Protein AF-A0A6B2SZY1-F1 (afdb_monomer_lite)

Radius of gyration: 33.97 Å; chains: 1; bounding box: 79×91×110 Å

Structure (mmCIF, N/CA/C/O backbone):
data_AF-A0A6B2SZY1-F1
#
_entry.id   AF-A0A6B2SZY1-F1
#
loop_
_atom_site.group_PDB
_atom_site.id
_atom_site.type_symbol
_atom_site.label_atom_id
_atom_site.label_alt_id
_atom_site.label_comp_id
_atom_site.label_asym_id
_atom_site.label_entity_id
_atom_site.label_seq_id
_atom_site.pdbx_PDB_ins_code
_atom_site.Cartn_x
_atom_site.Cartn_y
_atom_site.Cartn_z
_atom_site.occupancy
_atom_site.B_iso_or_equiv
_atom_site.auth_seq_id
_atom_site.auth_comp_id
_atom_site.auth_asym_id
_atom_site.auth_atom_id
_atom_site.pdbx_PDB_model_num
ATOM 1 N N . MET A 1 1 ? 4.600 -33.967 -19.746 1.00 34.81 1 MET A N 1
ATOM 2 C CA . MET A 1 1 ? 4.664 -33.288 -18.436 1.00 34.81 1 MET A CA 1
ATOM 3 C C . MET A 1 1 ? 5.837 -32.335 -18.492 1.00 34.81 1 MET A C 1
ATOM 5 O O . MET A 1 1 ? 6.916 -32.776 -18.860 1.00 34.81 1 MET A O 1
ATOM 9 N N . SER A 1 2 ? 5.615 -31.058 -18.201 1.00 30.97 2 SER A N 1
ATOM 10 C CA . SER A 1 2 ? 6.676 -30.056 -18.081 1.00 30.97 2 SER A CA 1
ATOM 11 C C . SER A 1 2 ? 6.312 -29.215 -16.872 1.00 30.97 2 SER A C 1
ATOM 13 O O . SER A 1 2 ? 5.261 -28.571 -16.863 1.00 30.97 2 SER A O 1
ATOM 15 N N . GLU A 1 3 ? 7.106 -29.333 -15.818 1.00 36.66 3 GLU A N 1
ATOM 16 C CA . GLU A 1 3 ? 6.837 -28.684 -14.542 1.00 36.66 3 GLU A CA 1
ATOM 17 C C . GLU A 1 3 ? 7.000 -27.173 -14.704 1.00 36.66 3 GLU A C 1
ATOM 19 O O . GLU A 1 3 ? 7.942 -26.695 -15.339 1.00 36.66 3 GLU A O 1
ATOM 24 N N . ARG A 1 4 ? 6.047 -26.404 -14.168 1.00 45.00 4 ARG A N 1
ATOM 25 C CA . ARG A 1 4 ? 6.094 -24.941 -14.227 1.00 45.00 4 ARG A CA 1
ATOM 26 C C . ARG A 1 4 ? 7.039 -24.420 -13.144 1.00 45.00 4 ARG A C 1
ATOM 28 O O . ARG A 1 4 ? 6.582 -23.855 -12.154 1.00 45.00 4 ARG A O 1
ATOM 35 N N . CYS A 1 5 ? 8.344 -24.606 -13.343 1.00 43.22 5 CYS A N 1
ATOM 36 C CA . CYS A 1 5 ? 9.352 -23.814 -12.642 1.00 43.22 5 CYS A CA 1
ATOM 37 C C . CYS A 1 5 ? 9.176 -22.350 -13.051 1.00 43.22 5 CYS A C 1
ATOM 39 O O . CYS A 1 5 ? 9.647 -21.943 -14.108 1.00 43.22 5 CYS A O 1
ATOM 41 N N . GLY A 1 6 ? 8.424 -21.595 -12.253 1.00 66.31 6 GLY A N 1
ATOM 42 C CA . GLY A 1 6 ? 8.188 -20.174 -12.466 1.00 66.31 6 GLY A CA 1
ATOM 43 C C . GLY A 1 6 ? 8.993 -19.354 -11.473 1.00 66.31 6 GLY A C 1
ATOM 44 O O . GLY A 1 6 ? 8.736 -19.432 -10.269 1.00 66.31 6 GLY A O 1
ATOM 45 N N . LEU A 1 7 ? 9.928 -18.545 -11.976 1.00 84.31 7 LEU A N 1
ATOM 46 C CA . LEU A 1 7 ? 10.494 -17.458 -11.179 1.00 84.31 7 LEU A CA 1
ATOM 47 C C . LEU A 1 7 ? 9.402 -16.510 -10.684 1.00 84.31 7 LEU A C 1
ATOM 49 O O . LEU A 1 7 ? 8.393 -16.291 -11.358 1.00 84.31 7 LEU A O 1
ATOM 53 N N . ARG A 1 8 ? 9.664 -15.868 -9.547 1.00 89.19 8 ARG A N 1
ATOM 54 C CA . ARG A 1 8 ? 8.894 -14.716 -9.074 1.00 89.19 8 ARG A CA 1
ATOM 55 C C . ARG A 1 8 ? 9.729 -13.442 -9.161 1.00 89.19 8 ARG A C 1
ATOM 57 O O . ARG A 1 8 ? 10.950 -13.454 -9.010 1.00 89.19 8 ARG A O 1
ATOM 64 N N . PHE A 1 9 ? 9.055 -12.326 -9.385 1.00 92.38 9 PHE A N 1
ATOM 65 C CA . PHE A 1 9 ? 9.632 -10.998 -9.530 1.00 92.38 9 PHE A CA 1
ATOM 66 C C . PHE A 1 9 ? 9.110 -10.095 -8.416 1.00 92.38 9 PHE A C 1
ATOM 68 O O . PHE A 1 9 ? 7.904 -10.036 -8.176 1.00 92.38 9 PHE A O 1
ATOM 75 N N . GLY A 1 10 ? 10.021 -9.402 -7.733 1.00 92.06 10 GLY A N 1
ATOM 76 C CA . GLY A 1 10 ? 9.695 -8.568 -6.582 1.00 92.06 10 GLY A CA 1
ATOM 77 C C . GLY A 1 10 ? 9.929 -7.081 -6.828 1.00 92.06 10 GLY A C 1
ATOM 78 O O . GLY A 1 10 ? 11.080 -6.695 -7.021 1.00 92.06 10 GLY A O 1
ATOM 79 N N . LEU A 1 11 ? 8.874 -6.262 -6.756 1.00 93.44 11 LEU A N 1
ATOM 80 C CA . LEU A 1 11 ? 8.908 -4.791 -6.775 1.00 93.44 11 LEU A CA 1
ATOM 81 C C . LEU A 1 11 ? 8.404 -4.138 -5.469 1.00 93.44 11 LEU A C 1
ATOM 83 O O . LEU A 1 11 ? 8.660 -2.954 -5.251 1.00 93.44 11 LEU A O 1
ATOM 87 N N . LEU A 1 12 ? 7.722 -4.874 -4.581 1.00 92.56 12 LEU A N 1
ATOM 88 C CA . LEU A 1 12 ? 7.309 -4.426 -3.236 1.00 92.56 12 LEU A CA 1
ATOM 89 C C . LEU A 1 12 ? 8.503 -4.421 -2.261 1.00 92.56 12 LEU A C 1
ATOM 91 O O . LEU A 1 12 ? 8.600 -5.260 -1.362 1.00 92.56 12 LEU A O 1
ATOM 95 N N . GLY A 1 13 ? 9.500 -3.593 -2.554 1.00 91.06 13 GLY A N 1
ATOM 96 C CA . GLY A 1 13 ? 10.835 -3.593 -1.961 1.00 91.06 13 GLY A CA 1
ATOM 97 C C . GLY A 1 13 ? 11.888 -3.292 -3.030 1.00 91.06 13 GLY A C 1
ATOM 98 O O . GLY A 1 13 ? 11.562 -2.814 -4.118 1.00 91.06 13 GLY A O 1
ATOM 99 N N . ALA A 1 14 ? 13.149 -3.625 -2.756 1.00 90.19 14 ALA A N 1
ATOM 100 C CA . ALA A 1 14 ? 14.201 -3.518 -3.762 1.00 90.19 14 ALA A CA 1
ATOM 101 C C . ALA A 1 14 ? 13.969 -4.513 -4.925 1.00 90.19 14 ALA A C 1
ATOM 103 O O . ALA A 1 14 ? 13.712 -5.694 -4.651 1.00 90.19 14 ALA A O 1
ATOM 104 N N . PRO A 1 15 ? 14.099 -4.089 -6.204 1.00 90.75 15 PRO A N 1
ATOM 105 C CA . PRO A 1 15 ? 13.883 -4.958 -7.360 1.00 90.75 15 PRO A CA 1
ATOM 106 C C . PRO A 1 15 ? 14.745 -6.227 -7.351 1.00 90.75 15 PRO A C 1
ATOM 108 O O . PRO A 1 15 ? 15.978 -6.166 -7.424 1.00 90.75 15 PRO A O 1
ATOM 111 N N . ALA A 1 16 ? 14.081 -7.381 -7.278 1.00 90.31 16 ALA A N 1
ATOM 112 C CA . ALA A 1 16 ? 14.708 -8.690 -7.114 1.00 90.31 16 ALA A CA 1
ATOM 113 C C . ALA A 1 16 ? 14.004 -9.784 -7.931 1.00 90.31 16 ALA A C 1
ATOM 115 O O . ALA A 1 16 ? 12.828 -9.671 -8.282 1.00 90.31 16 ALA A O 1
ATOM 116 N N . VAL A 1 17 ? 14.741 -10.859 -8.202 1.00 89.81 17 VAL A N 1
ATOM 117 C CA . VAL A 1 17 ? 14.228 -12.117 -8.759 1.00 89.81 17 VAL A CA 1
ATOM 118 C C . VAL A 1 17 ? 14.260 -13.171 -7.651 1.00 89.81 17 VAL A C 1
ATOM 120 O O . VAL A 1 17 ? 15.126 -13.109 -6.779 1.00 89.81 17 VAL A O 1
ATOM 123 N N . TYR A 1 18 ? 13.331 -14.119 -7.671 1.00 87.25 18 TYR A N 1
ATOM 124 C CA . TYR A 1 18 ? 13.218 -15.223 -6.720 1.00 87.25 18 TYR A CA 1
ATOM 125 C C . TYR A 1 18 ? 13.015 -16.530 -7.479 1.00 87.25 18 TYR A C 1
ATOM 127 O O . TYR A 1 18 ? 12.252 -16.561 -8.447 1.00 87.25 18 TYR A O 1
ATOM 135 N N . ASP A 1 19 ? 13.668 -17.598 -7.031 1.00 83.44 19 ASP A N 1
ATOM 136 C CA . ASP A 1 19 ? 13.425 -18.940 -7.558 1.00 83.44 19 ASP A CA 1
ATOM 137 C C . ASP A 1 19 ? 12.150 -19.583 -6.979 1.00 83.44 19 ASP A C 1
ATOM 139 O O . ASP A 1 19 ? 11.391 -18.970 -6.221 1.00 83.44 19 ASP A O 1
ATOM 143 N N . THR A 1 20 ? 11.901 -20.834 -7.364 1.00 75.38 20 THR A N 1
ATOM 144 C CA . THR A 1 20 ? 10.767 -21.640 -6.896 1.00 75.38 20 THR A CA 1
ATOM 145 C C . THR A 1 20 ? 10.831 -22.004 -5.413 1.00 75.38 20 THR A C 1
ATOM 147 O O . THR A 1 20 ? 9.795 -22.325 -4.837 1.00 75.38 20 THR A O 1
ATOM 150 N N . GLU A 1 21 ? 12.012 -21.948 -4.793 1.00 74.31 21 GLU A N 1
ATOM 151 C CA . GLU A 1 21 ? 12.214 -22.174 -3.355 1.00 74.31 21 GLU A CA 1
ATOM 152 C C . GLU A 1 21 ? 12.070 -20.868 -2.547 1.00 74.31 21 GLU A C 1
ATOM 154 O O . GLU A 1 21 ? 12.023 -20.888 -1.317 1.00 74.31 21 GLU A O 1
ATOM 159 N N . GLY A 1 22 ? 11.937 -19.724 -3.230 1.00 74.94 22 GLY A N 1
ATOM 160 C CA . GLY A 1 22 ? 11.824 -18.400 -2.624 1.00 74.94 22 GLY A CA 1
ATOM 161 C C . GLY A 1 22 ? 13.172 -17.751 -2.304 1.00 74.94 22 GLY A C 1
ATOM 162 O O . GLY A 1 22 ? 13.203 -16.745 -1.591 1.00 74.94 22 GLY A O 1
ATOM 163 N N . VAL A 1 23 ? 14.287 -18.274 -2.825 1.00 81.00 23 VAL A N 1
ATOM 164 C CA . VAL A 1 23 ? 15.622 -17.724 -2.567 1.00 81.00 23 VAL A CA 1
ATOM 165 C C . VAL A 1 23 ? 15.838 -16.456 -3.407 1.00 81.00 23 VAL A C 1
ATOM 167 O O . VAL A 1 23 ? 15.740 -16.494 -4.642 1.00 81.00 23 VAL A O 1
ATOM 170 N N . PRO A 1 24 ? 16.150 -15.304 -2.779 1.00 81.31 24 PRO A N 1
ATOM 171 C CA . PRO A 1 24 ? 16.395 -14.067 -3.505 1.00 81.31 24 PRO A CA 1
ATOM 172 C C . PRO A 1 24 ? 17.674 -14.159 -4.341 1.00 81.31 24 PRO A C 1
ATOM 174 O O . PRO A 1 24 ? 18.761 -14.436 -3.836 1.00 81.31 24 PRO A O 1
ATOM 177 N N . HIS A 1 25 ? 17.544 -13.805 -5.613 1.00 83.06 25 HIS A N 1
ATOM 178 C CA . HIS A 1 25 ? 18.616 -13.613 -6.579 1.00 83.06 25 HIS A CA 1
ATOM 179 C C . HIS A 1 25 ? 18.826 -12.097 -6.792 1.00 83.06 25 HIS A C 1
ATOM 181 O O . HIS A 1 25 ? 18.269 -11.503 -7.723 1.00 83.06 25 HIS A O 1
ATOM 187 N N . PRO A 1 26 ? 19.578 -11.408 -5.905 1.00 71.56 26 PRO A N 1
ATOM 188 C CA . PRO A 1 26 ? 19.642 -9.950 -5.885 1.00 71.56 26 PRO A CA 1
ATOM 189 C C . PRO A 1 26 ? 20.433 -9.383 -7.067 1.00 71.56 26 PRO A C 1
ATOM 191 O O . PRO A 1 26 ? 21.628 -9.650 -7.241 1.00 71.56 26 PRO A O 1
ATOM 194 N N . VAL A 1 27 ? 19.800 -8.493 -7.834 1.00 81.19 27 VAL A N 1
ATOM 195 C CA . VAL A 1 27 ? 20.472 -7.741 -8.898 1.00 81.19 27 VAL A CA 1
ATOM 196 C C . VAL A 1 27 ? 21.377 -6.677 -8.262 1.00 81.19 27 VAL A C 1
ATOM 198 O O . VAL A 1 27 ? 20.953 -5.570 -7.929 1.00 81.19 27 VAL A O 1
ATOM 201 N N . ARG A 1 28 ? 22.654 -7.025 -8.055 1.00 78.00 28 ARG A N 1
ATOM 202 C CA . ARG A 1 28 ? 23.613 -6.213 -7.274 1.00 78.00 28 ARG A CA 1
ATOM 203 C C . ARG A 1 28 ? 23.805 -4.788 -7.817 1.00 78.00 28 ARG A C 1
ATOM 205 O O . ARG A 1 28 ? 23.885 -3.841 -7.040 1.00 78.00 28 ARG A O 1
ATOM 212 N N . SER A 1 29 ? 23.842 -4.611 -9.139 1.00 85.06 29 SER A N 1
ATOM 213 C CA . SER A 1 29 ? 24.031 -3.301 -9.784 1.00 85.06 29 SER A CA 1
ATOM 214 C C . SER A 1 29 ? 22.737 -2.481 -9.852 1.00 85.06 29 SER A C 1
ATOM 216 O O . SER A 1 29 ? 21.768 -2.953 -10.447 1.00 85.06 29 SER A O 1
ATOM 218 N N . ALA A 1 30 ? 22.751 -1.227 -9.383 1.00 86.12 30 ALA A N 1
ATOM 219 C CA . ALA A 1 30 ? 21.595 -0.317 -9.428 1.00 86.12 30 ALA A CA 1
ATOM 220 C C . ALA A 1 30 ? 21.012 -0.137 -10.844 1.00 86.12 30 ALA A C 1
ATOM 222 O O . ALA A 1 30 ? 19.816 -0.313 -11.041 1.00 86.12 30 ALA A O 1
ATOM 223 N N . LYS A 1 31 ? 21.854 0.078 -11.866 1.00 88.12 31 LYS A N 1
ATOM 224 C CA . LYS A 1 31 ? 21.406 0.165 -13.273 1.00 88.12 31 LYS A CA 1
ATOM 225 C C . LYS A 1 31 ? 20.818 -1.155 -13.815 1.00 88.12 31 LYS A C 1
ATOM 227 O O . LYS A 1 31 ? 20.000 -1.149 -14.725 1.00 88.12 31 LYS A O 1
ATOM 232 N N . GLY A 1 32 ? 21.179 -2.293 -13.214 1.00 89.19 32 GLY A N 1
ATOM 233 C CA . GLY A 1 32 ? 20.536 -3.586 -13.478 1.00 89.19 32 GLY A CA 1
ATOM 234 C C . GLY A 1 32 ? 19.168 -3.725 -12.800 1.00 89.19 32 GLY A C 1
ATOM 235 O O . GLY A 1 32 ? 18.256 -4.273 -13.412 1.00 89.19 32 GLY A O 1
ATOM 236 N N . ARG A 1 33 ? 19.001 -3.194 -11.577 1.00 91.19 33 ARG A N 1
ATOM 237 C CA . ARG A 1 33 ? 17.679 -3.075 -10.934 1.00 91.19 33 ARG A CA 1
ATOM 238 C C . ARG A 1 33 ? 16.769 -2.139 -11.719 1.00 91.19 33 ARG A C 1
ATOM 240 O O . ARG A 1 33 ? 15.615 -2.486 -11.909 1.00 91.19 33 ARG A O 1
ATOM 247 N N . ALA A 1 34 ? 17.299 -1.033 -12.243 1.00 91.69 34 ALA A N 1
ATOM 248 C CA . ALA A 1 34 ? 16.564 -0.117 -13.115 1.00 91.69 34 ALA A CA 1
ATOM 249 C C . ALA A 1 34 ? 16.061 -0.807 -14.391 1.00 91.69 34 ALA A C 1
ATOM 251 O O . ALA A 1 34 ? 14.887 -0.688 -14.726 1.00 91.69 34 ALA A O 1
ATOM 252 N N . LEU A 1 35 ? 16.912 -1.604 -15.052 1.00 92.94 35 LEU A N 1
ATOM 253 C CA . LEU A 1 35 ? 16.515 -2.388 -16.227 1.00 92.94 35 LEU A CA 1
ATOM 254 C C . LEU A 1 35 ? 15.398 -3.385 -15.888 1.00 92.94 35 LEU A C 1
ATOM 256 O O . LEU A 1 35 ? 14.428 -3.499 -16.632 1.00 92.94 35 LEU A O 1
ATOM 260 N N . LEU A 1 36 ? 15.535 -4.102 -14.769 1.00 92.69 36 LEU A N 1
ATOM 261 C CA . LEU A 1 36 ? 14.528 -5.058 -14.314 1.00 92.69 36 LEU A CA 1
ATOM 262 C C . LEU A 1 36 ? 13.211 -4.356 -13.943 1.00 92.69 36 LEU A C 1
ATOM 264 O O . LEU A 1 36 ? 12.155 -4.788 -14.388 1.00 92.69 36 LEU A O 1
ATOM 268 N N . ALA A 1 37 ? 13.265 -3.253 -13.195 1.00 93.75 37 ALA A N 1
ATOM 269 C CA . ALA A 1 37 ? 12.095 -2.471 -12.808 1.00 93.75 37 ALA A CA 1
ATOM 270 C C . ALA A 1 37 ? 11.361 -1.906 -14.032 1.00 93.75 37 ALA A C 1
ATOM 272 O O . ALA A 1 37 ? 10.169 -2.147 -14.173 1.00 93.75 37 ALA A O 1
ATOM 273 N N . ALA A 1 38 ? 12.060 -1.258 -14.969 1.00 93.81 38 ALA A N 1
ATOM 274 C CA . ALA A 1 38 ? 11.451 -0.726 -16.192 1.00 93.81 38 ALA A CA 1
ATOM 275 C C . ALA A 1 38 ? 10.746 -1.814 -17.033 1.00 93.81 38 ALA A C 1
ATOM 277 O O . ALA A 1 38 ? 9.679 -1.570 -17.592 1.00 93.81 38 ALA A O 1
ATOM 278 N N . LEU A 1 39 ? 11.299 -3.033 -17.079 1.00 94.06 39 LEU A N 1
ATOM 279 C CA . LEU A 1 39 ? 10.689 -4.186 -17.757 1.00 94.06 39 LEU A CA 1
ATOM 280 C C . LEU A 1 39 ? 9.526 -4.836 -16.980 1.00 94.06 39 LEU A C 1
ATOM 282 O O . LEU A 1 39 ? 8.700 -5.510 -17.593 1.00 94.06 39 LEU A O 1
ATOM 286 N N . LEU A 1 40 ? 9.460 -4.665 -15.656 1.00 93.75 40 LEU A N 1
ATOM 287 C CA . LEU A 1 40 ? 8.386 -5.184 -14.795 1.00 93.75 40 LEU A CA 1
ATOM 288 C C . LEU A 1 40 ? 7.266 -4.166 -14.522 1.00 93.75 40 LEU A C 1
ATOM 290 O O . LEU A 1 40 ? 6.197 -4.568 -14.069 1.00 93.75 40 LEU A O 1
ATOM 294 N N . LEU A 1 41 ? 7.496 -2.878 -14.796 1.00 92.38 41 LEU A N 1
ATOM 295 C CA . LEU A 1 41 ? 6.480 -1.818 -14.778 1.00 92.38 41 LEU A CA 1
ATOM 296 C C . LEU A 1 41 ? 5.583 -1.864 -16.025 1.00 92.38 41 LEU A C 1
ATOM 298 O O . LEU A 1 41 ? 4.383 -1.627 -15.924 1.00 92.38 41 LEU A O 1
ATOM 302 N N . GLU A 1 42 ? 6.138 -2.266 -17.172 1.00 91.25 42 GLU A N 1
ATOM 303 C CA . GLU A 1 42 ? 5.406 -2.554 -18.418 1.00 91.25 42 GLU A CA 1
ATOM 304 C C . GLU A 1 42 ? 5.502 -4.059 -18.779 1.00 91.25 42 GLU A C 1
ATOM 306 O O . GLU A 1 42 ? 6.041 -4.432 -19.829 1.00 91.25 42 GLU A O 1
ATOM 311 N N . PRO A 1 43 ? 5.014 -4.965 -17.904 1.00 91.00 43 PRO A N 1
ATOM 312 C CA . PRO A 1 43 ? 5.190 -6.402 -18.069 1.00 91.00 43 PRO A CA 1
ATOM 313 C C . PRO A 1 43 ? 4.406 -6.909 -19.283 1.00 91.00 43 PRO A C 1
ATOM 315 O O . PRO A 1 43 ? 3.301 -6.449 -19.577 1.00 91.00 43 PRO A O 1
ATOM 318 N N . ASP A 1 44 ? 4.986 -7.874 -19.998 1.00 89.94 44 ASP A N 1
ATOM 319 C CA . ASP A 1 44 ? 4.458 -8.435 -21.246 1.00 89.94 44 ASP A CA 1
ATOM 320 C C . ASP A 1 44 ? 4.314 -7.436 -22.412 1.00 89.94 44 ASP A C 1
ATOM 322 O O . ASP A 1 44 ? 3.769 -7.798 -23.458 1.00 89.94 44 ASP A O 1
ATOM 326 N N . ARG A 1 45 ? 4.860 -6.220 -22.296 1.00 92.75 45 ARG A N 1
ATOM 327 C CA . ARG A 1 45 ? 4.883 -5.192 -23.350 1.00 92.75 45 ARG A CA 1
ATOM 328 C C . ARG A 1 45 ? 6.306 -4.940 -23.861 1.00 92.75 45 ARG A C 1
ATOM 330 O O . ARG A 1 45 ? 7.271 -5.503 -23.351 1.00 92.75 45 ARG A O 1
ATOM 337 N N . VAL A 1 46 ? 6.436 -4.160 -24.937 1.00 94.38 46 VAL A N 1
ATOM 338 C CA . VAL A 1 46 ? 7.737 -3.810 -25.536 1.00 94.38 46 VAL A CA 1
ATOM 339 C C . VAL A 1 46 ? 8.180 -2.448 -25.006 1.00 94.38 46 VAL A C 1
ATOM 341 O O . VAL A 1 46 ? 7.614 -1.427 -25.386 1.00 94.38 46 VAL A O 1
ATOM 344 N N . VAL A 1 47 ? 9.214 -2.429 -24.167 1.00 95.12 47 VAL A N 1
ATOM 345 C CA . VAL A 1 47 ? 9.841 -1.197 -23.669 1.00 95.12 47 VAL A CA 1
ATOM 346 C C . VAL A 1 47 ? 10.953 -0.792 -24.637 1.00 95.12 47 VAL A C 1
ATOM 348 O O . VAL A 1 47 ? 11.828 -1.601 -24.959 1.00 95.12 47 VAL A O 1
ATOM 351 N N . SER A 1 48 ? 10.901 0.438 -25.153 1.00 94.69 48 SER A N 1
ATOM 352 C CA . SER A 1 48 ? 11.792 0.899 -26.227 1.00 94.69 48 SER A CA 1
ATOM 353 C C . SER A 1 48 ? 13.247 1.068 -25.769 1.00 94.69 48 SER A C 1
ATOM 355 O O . SER A 1 48 ? 13.532 1.304 -24.596 1.00 94.69 48 SER A O 1
ATOM 357 N N . LEU A 1 49 ? 14.193 1.013 -26.715 1.00 91.81 49 LEU A N 1
ATOM 358 C CA . LEU A 1 49 ? 15.602 1.341 -26.450 1.00 91.81 49 LEU A CA 1
ATOM 359 C C . LEU A 1 49 ? 15.819 2.788 -25.969 1.00 91.81 49 LEU A C 1
ATOM 361 O O . LEU A 1 49 ? 16.890 3.061 -25.434 1.00 91.81 49 LEU A O 1
ATOM 365 N N . GLY A 1 50 ? 14.855 3.693 -26.185 1.00 90.56 50 GLY A N 1
ATOM 366 C CA . GLY A 1 50 ? 14.834 5.038 -25.601 1.00 90.56 50 GLY A CA 1
ATOM 367 C C . GLY A 1 50 ? 14.493 4.958 -24.119 1.00 90.56 50 GLY A C 1
ATOM 368 O O . GLY A 1 50 ? 15.385 5.091 -23.295 1.00 90.56 50 GLY A O 1
ATOM 369 N N . ALA A 1 51 ? 13.265 4.544 -23.790 1.00 90.94 51 ALA A N 1
ATOM 370 C CA . ALA A 1 51 ? 12.784 4.449 -22.409 1.00 90.94 51 ALA A CA 1
ATOM 371 C C . ALA A 1 51 ? 13.691 3.602 -21.491 1.00 90.94 51 ALA A C 1
ATOM 373 O O . ALA A 1 51 ? 13.826 3.899 -20.309 1.00 90.94 51 ALA A O 1
ATOM 374 N N . LEU A 1 52 ? 14.363 2.570 -22.021 1.00 92.31 52 LEU A N 1
ATOM 375 C CA . LEU A 1 52 ? 15.362 1.793 -21.273 1.00 92.31 52 LEU A CA 1
ATOM 376 C C . LEU A 1 52 ? 16.714 2.501 -21.086 1.00 92.31 52 LEU A C 1
ATOM 378 O O . LEU A 1 52 ? 17.440 2.154 -20.159 1.00 92.31 52 LEU A O 1
ATOM 382 N N . LYS A 1 53 ? 17.093 3.452 -21.946 1.00 91.19 53 LYS A N 1
ATOM 383 C CA . LYS A 1 53 ? 18.223 4.356 -21.685 1.00 91.19 53 LYS A CA 1
ATOM 384 C C . LYS A 1 53 ? 17.821 5.405 -20.655 1.00 91.19 53 LYS A C 1
ATOM 386 O O . LYS A 1 53 ? 18.545 5.572 -19.681 1.00 91.19 53 LYS A O 1
ATOM 391 N N . ASP A 1 54 ? 16.654 6.013 -20.818 1.00 89.81 54 ASP A N 1
ATOM 392 C CA . ASP A 1 54 ? 16.146 7.083 -19.955 1.00 89.81 54 ASP A CA 1
ATOM 393 C C . ASP A 1 54 ? 15.966 6.568 -18.512 1.00 89.81 54 ASP A C 1
ATOM 395 O O . ASP A 1 54 ? 16.507 7.132 -17.564 1.00 89.81 54 ASP A O 1
ATOM 399 N N . ALA A 1 55 ? 15.357 5.388 -18.340 1.00 90.06 55 ALA A N 1
ATOM 400 C CA . ALA A 1 55 ? 15.236 4.708 -17.046 1.00 90.06 55 ALA A CA 1
ATOM 401 C C . ALA A 1 55 ? 16.588 4.341 -16.394 1.00 90.06 55 ALA A C 1
ATOM 403 O O . ALA A 1 55 ? 16.661 4.186 -15.173 1.00 90.06 55 ALA A O 1
ATOM 404 N N . LEU A 1 56 ? 17.663 4.181 -17.180 1.00 90.44 56 LEU A N 1
ATOM 405 C CA . LEU A 1 56 ? 19.002 3.854 -16.676 1.00 90.44 56 LEU A CA 1
ATOM 406 C C . LEU A 1 56 ? 19.884 5.085 -16.439 1.00 90.44 56 LEU A C 1
ATOM 408 O O . LEU A 1 56 ? 20.701 5.049 -15.521 1.00 90.44 56 LEU A O 1
ATOM 412 N N . TRP A 1 57 ? 19.784 6.140 -17.240 1.00 89.69 57 TRP A N 1
ATOM 413 C CA . TRP A 1 57 ? 20.740 7.257 -17.243 1.00 89.69 57 TRP A CA 1
ATOM 414 C C . TRP A 1 57 ? 20.103 8.648 -17.116 1.00 89.69 57 TRP A C 1
ATOM 416 O O . TRP A 1 57 ? 20.849 9.618 -17.000 1.00 89.69 57 TRP A O 1
ATOM 426 N N . GLY A 1 58 ? 18.772 8.753 -17.098 1.00 86.56 58 GLY A N 1
ATOM 427 C CA . GLY A 1 58 ? 18.075 10.033 -17.215 1.00 86.56 58 GLY A CA 1
ATOM 428 C C . GLY A 1 58 ? 18.449 10.746 -18.515 1.00 86.56 58 GLY A C 1
ATOM 429 O O . GLY A 1 58 ? 18.771 10.103 -19.516 1.00 86.56 58 GLY A O 1
ATOM 430 N N . ASP A 1 59 ? 18.481 12.075 -18.471 1.00 79.25 59 ASP A N 1
ATOM 431 C CA . ASP A 1 59 ? 18.771 12.945 -19.619 1.00 79.25 59 ASP A CA 1
ATOM 432 C C . ASP A 1 59 ? 20.225 12.859 -20.133 1.00 79.25 59 ASP A C 1
ATOM 434 O O . ASP A 1 59 ? 20.552 13.416 -21.182 1.00 79.25 59 ASP A O 1
ATOM 438 N N . PHE A 1 60 ? 21.112 12.144 -19.424 1.00 80.38 60 PHE A N 1
ATOM 439 C CA . PHE A 1 60 ? 22.555 12.097 -19.700 1.00 80.38 60 PHE A CA 1
ATOM 440 C C . PHE A 1 60 ? 23.090 10.676 -20.005 1.00 80.38 60 PHE A C 1
ATOM 442 O O . PHE A 1 60 ? 23.991 10.180 -19.316 1.00 80.38 60 PHE A O 1
ATOM 449 N N . PRO A 1 61 ? 22.586 9.981 -21.047 1.00 84.94 61 PRO A N 1
ATOM 450 C CA . PRO A 1 61 ? 23.113 8.683 -21.455 1.00 84.94 61 PRO A CA 1
ATOM 451 C C . PRO A 1 61 ? 24.536 8.812 -22.039 1.00 84.94 61 PRO A C 1
ATOM 453 O O . PRO A 1 61 ? 24.758 9.599 -22.962 1.00 84.94 61 PRO A O 1
ATOM 456 N N . PRO A 1 62 ? 25.519 8.011 -21.581 1.00 86.50 62 PRO A N 1
ATOM 457 C CA . PRO A 1 62 ? 26.862 8.027 -22.155 1.00 86.50 62 PRO A CA 1
ATOM 458 C C . PRO A 1 62 ? 26.861 7.502 -23.598 1.00 86.50 62 PRO A C 1
ATOM 460 O O . PRO A 1 62 ? 26.025 6.682 -23.974 1.00 86.50 62 PRO A O 1
ATOM 463 N N . VAL A 1 63 ? 27.873 7.861 -24.395 1.00 84.75 63 VAL A N 1
ATOM 464 C CA . VAL A 1 63 ? 28.034 7.373 -25.786 1.00 84.75 63 VAL A CA 1
ATOM 465 C C . VAL A 1 63 ? 28.037 5.831 -25.866 1.00 84.75 63 VAL A C 1
ATOM 467 O O . VAL A 1 63 ? 27.547 5.238 -26.824 1.00 84.75 63 VAL A O 1
ATOM 470 N N . SER A 1 64 ? 28.516 5.156 -24.815 1.00 88.44 64 SER A N 1
ATOM 471 C CA . SER A 1 64 ? 28.520 3.693 -24.672 1.00 88.44 64 SER A CA 1
ATOM 472 C C . SER A 1 64 ? 27.215 3.086 -24.117 1.00 88.44 64 SER A C 1
ATOM 474 O O . SER A 1 64 ? 27.159 1.873 -23.899 1.00 88.44 64 SER A O 1
ATOM 476 N N . ALA A 1 65 ? 26.154 3.873 -23.893 1.00 87.44 65 ALA A N 1
ATOM 477 C CA . ALA A 1 65 ? 24.895 3.430 -23.277 1.00 87.44 65 ALA A CA 1
ATOM 478 C C . ALA A 1 65 ? 24.279 2.207 -23.973 1.00 87.44 65 ALA A C 1
ATOM 480 O O . ALA A 1 65 ? 23.790 1.297 -23.310 1.00 87.44 65 ALA A O 1
ATOM 481 N N . GLN A 1 66 ? 24.346 2.131 -25.305 1.00 87.25 66 GLN A N 1
ATOM 482 C CA . GLN A 1 66 ? 23.762 1.016 -26.056 1.00 87.25 66 GLN A CA 1
ATOM 483 C C . GLN A 1 66 ? 24.490 -0.318 -25.812 1.00 87.25 66 GLN A C 1
ATOM 485 O O . GLN A 1 66 ? 23.838 -1.339 -25.592 1.00 87.25 66 GLN A O 1
ATOM 490 N N . ALA A 1 67 ? 25.826 -0.304 -25.773 1.00 88.62 67 ALA A N 1
ATOM 491 C CA . ALA A 1 67 ? 26.626 -1.479 -25.423 1.00 88.62 67 ALA A CA 1
ATOM 492 C C . ALA A 1 67 ? 26.461 -1.843 -23.934 1.00 88.62 67 ALA A C 1
ATOM 494 O O . ALA A 1 67 ? 26.337 -3.015 -23.577 1.00 88.62 67 ALA A O 1
ATOM 495 N N . SER A 1 68 ? 26.385 -0.839 -23.056 1.00 90.19 68 SER A N 1
ATOM 496 C CA . SER A 1 68 ? 26.111 -1.027 -21.626 1.00 90.19 68 SER A CA 1
ATOM 497 C C . SER A 1 68 ? 24.738 -1.669 -21.382 1.00 90.19 68 SER A C 1
ATOM 499 O O . SER A 1 68 ? 24.636 -2.615 -20.603 1.00 90.19 68 SER A O 1
ATOM 501 N N . LEU A 1 69 ? 23.695 -1.238 -22.099 1.00 90.81 69 LEU A N 1
ATOM 502 C CA . LEU A 1 69 ? 22.353 -1.821 -22.035 1.00 90.81 69 LEU A CA 1
ATOM 503 C C . LEU A 1 69 ? 22.351 -3.284 -22.507 1.00 90.81 69 LEU A C 1
ATOM 505 O O . LEU A 1 69 ? 21.804 -4.142 -21.819 1.00 90.81 69 LEU A O 1
ATOM 509 N N . GLN A 1 70 ? 23.024 -3.601 -23.619 1.00 90.19 70 GLN A N 1
ATOM 510 C CA . GLN A 1 70 ? 23.191 -4.986 -24.089 1.00 90.19 70 GLN A CA 1
ATOM 511 C C . GLN A 1 70 ? 23.927 -5.866 -23.062 1.00 90.19 70 GLN A C 1
ATOM 513 O O . GLN A 1 70 ? 23.534 -7.014 -22.835 1.00 90.19 70 GLN A O 1
ATOM 518 N N . ASN A 1 71 ? 24.941 -5.327 -22.380 1.00 90.50 71 ASN A N 1
ATOM 519 C CA . ASN A 1 71 ? 25.625 -6.008 -21.279 1.00 90.50 71 ASN A CA 1
ATOM 520 C C . ASN A 1 71 ? 24.700 -6.243 -20.071 1.00 90.50 71 ASN A C 1
ATOM 522 O O . ASN A 1 71 ? 24.711 -7.337 -19.501 1.00 90.50 71 ASN A O 1
ATOM 526 N N . HIS A 1 72 ? 23.868 -5.267 -19.692 1.00 90.56 72 HIS A N 1
ATOM 527 C CA . HIS A 1 72 ? 22.882 -5.435 -18.618 1.00 90.56 72 HIS A CA 1
ATOM 528 C C . HIS A 1 72 ? 21.792 -6.457 -18.982 1.00 90.56 72 HIS A C 1
ATOM 530 O O . HIS A 1 72 ? 21.514 -7.335 -18.169 1.00 90.56 72 HIS A O 1
ATOM 536 N N . VAL A 1 73 ? 21.258 -6.434 -20.209 1.00 91.19 73 VAL A N 1
ATOM 537 C CA . VAL A 1 73 ? 20.313 -7.446 -20.729 1.00 91.19 73 VAL A CA 1
ATOM 538 C C . VAL A 1 73 ? 20.935 -8.845 -20.725 1.00 91.19 73 VAL A C 1
ATOM 540 O O . VAL A 1 73 ? 20.302 -9.806 -20.293 1.00 91.19 73 VAL A O 1
ATOM 543 N N . THR A 1 74 ? 22.195 -8.973 -21.149 1.00 90.38 74 THR A N 1
ATOM 544 C CA . THR A 1 74 ? 22.909 -10.262 -21.178 1.00 90.38 74 THR A CA 1
ATOM 545 C C . THR A 1 74 ? 23.162 -10.812 -19.773 1.00 90.38 74 THR A C 1
ATOM 547 O O . THR A 1 74 ? 23.097 -12.023 -19.571 1.00 90.38 74 THR A O 1
ATOM 550 N N . ARG A 1 75 ? 23.411 -9.944 -18.782 1.00 88.69 75 ARG A N 1
ATOM 551 C CA . ARG A 1 75 ? 23.485 -10.340 -17.366 1.00 88.69 75 ARG A CA 1
ATOM 552 C C . ARG A 1 75 ? 22.111 -10.718 -16.814 1.00 88.69 75 ARG A C 1
ATOM 554 O O . ARG A 1 75 ? 22.015 -11.735 -16.140 1.00 88.69 75 ARG A O 1
ATOM 561 N N . LEU A 1 76 ? 21.062 -9.957 -17.135 1.00 88.38 76 LEU A N 1
ATOM 562 C CA . LEU A 1 76 ? 19.700 -10.231 -16.675 1.00 88.38 76 LEU A CA 1
ATOM 563 C C . LEU A 1 76 ? 19.178 -11.573 -17.209 1.00 88.38 76 LEU A C 1
ATOM 565 O O . LEU A 1 76 ? 18.654 -12.356 -16.430 1.00 88.38 76 LEU A O 1
ATOM 569 N N . ARG A 1 77 ? 19.429 -11.914 -18.482 1.00 90.00 77 ARG A N 1
ATOM 570 C CA . ARG A 1 77 ? 19.100 -13.238 -19.053 1.00 90.00 77 ARG A CA 1
ATOM 571 C C . ARG A 1 77 ? 19.746 -14.427 -18.328 1.00 90.00 77 ARG A C 1
ATOM 573 O O . ARG A 1 77 ? 19.241 -15.531 -18.460 1.00 90.00 77 ARG A O 1
ATOM 580 N N . ARG A 1 78 ? 20.841 -14.229 -17.580 1.00 87.38 78 ARG A N 1
ATOM 581 C CA . ARG A 1 78 ? 21.483 -15.274 -16.750 1.00 87.38 78 ARG A CA 1
ATOM 582 C C . ARG A 1 78 ? 20.891 -15.387 -15.339 1.00 87.38 78 ARG A C 1
ATOM 584 O O . ARG A 1 78 ? 21.335 -16.233 -14.575 1.00 87.38 78 ARG A O 1
ATOM 591 N N . LEU A 1 79 ? 19.945 -14.515 -14.992 1.00 84.38 79 LEU A N 1
ATOM 592 C CA . LEU A 1 79 ? 19.152 -14.553 -13.760 1.00 84.38 79 LEU A CA 1
ATOM 593 C C . LEU A 1 79 ? 17.702 -14.994 -14.038 1.00 84.38 79 LEU A C 1
ATOM 595 O O . LEU A 1 79 ? 16.867 -14.901 -13.146 1.00 84.38 79 LEU A O 1
ATOM 599 N N . LEU A 1 80 ? 17.398 -15.416 -15.272 1.00 84.19 80 LEU A N 1
ATOM 600 C CA . LEU A 1 80 ? 16.093 -15.938 -15.673 1.00 84.19 80 LEU A CA 1
ATOM 601 C C . LEU A 1 80 ? 16.128 -17.472 -15.764 1.00 84.19 80 LEU A C 1
ATOM 603 O O . LEU A 1 80 ? 17.154 -18.051 -16.117 1.00 84.19 80 LEU A O 1
ATOM 607 N N . ASP A 1 81 ? 14.986 -18.092 -15.478 1.00 79.38 81 ASP A N 1
ATOM 608 C CA . ASP A 1 81 ? 14.664 -19.512 -15.666 1.00 79.38 81 ASP A CA 1
ATOM 609 C C . ASP A 1 81 ? 14.780 -19.927 -17.137 1.00 79.38 81 ASP A C 1
ATOM 611 O O . ASP A 1 81 ? 15.442 -20.909 -17.467 1.00 79.38 81 ASP A O 1
ATOM 615 N N . ASP A 1 82 ? 14.183 -19.133 -18.026 1.00 79.12 82 ASP A N 1
ATOM 616 C CA . ASP A 1 82 ? 14.389 -19.206 -19.467 1.00 79.12 82 ASP A CA 1
ATOM 617 C C . ASP A 1 82 ? 14.968 -17.867 -19.980 1.00 79.12 82 ASP A C 1
ATOM 619 O O . ASP A 1 82 ? 14.311 -16.822 -19.886 1.00 79.12 82 ASP A O 1
ATOM 623 N N . PRO A 1 83 ? 16.180 -17.845 -20.577 1.00 73.75 83 PRO A N 1
ATOM 624 C CA . PRO A 1 83 ? 16.745 -16.630 -21.171 1.00 73.75 83 PRO A CA 1
ATOM 625 C C . PRO A 1 83 ? 15.908 -16.107 -22.352 1.00 73.75 83 PRO A C 1
ATOM 627 O O . PRO A 1 83 ? 16.022 -14.931 -22.717 1.00 73.75 83 PRO A O 1
ATOM 630 N N . GLY A 1 84 ? 15.055 -16.958 -22.930 1.00 76.81 84 GLY A N 1
ATOM 631 C CA . GLY A 1 84 ? 14.039 -16.625 -23.915 1.00 76.81 84 GLY A CA 1
ATOM 632 C C . GLY A 1 84 ? 12.886 -15.778 -23.375 1.00 76.81 84 GLY A C 1
ATOM 633 O O . GLY A 1 84 ? 12.203 -15.157 -24.181 1.00 76.81 84 GLY A O 1
ATOM 634 N N . ARG A 1 85 ? 12.673 -15.642 -22.058 1.00 86.75 85 ARG A N 1
ATOM 635 C CA . ARG A 1 85 ? 11.593 -14.785 -21.515 1.00 86.75 85 ARG A CA 1
ATOM 636 C C . ARG A 1 85 ? 11.834 -13.296 -21.753 1.00 86.75 85 ARG A C 1
ATOM 638 O O . ARG A 1 85 ? 10.867 -12.542 -21.855 1.00 86.75 85 ARG A O 1
ATOM 645 N N . LEU A 1 86 ? 13.097 -12.881 -21.893 1.00 90.69 86 LEU A N 1
ATOM 646 C CA . LEU A 1 86 ? 13.490 -11.518 -22.260 1.00 90.69 86 LEU A CA 1
ATOM 647 C C . LEU A 1 86 ? 13.783 -11.432 -23.766 1.00 90.69 86 LEU A C 1
ATOM 649 O O . LEU A 1 86 ? 14.931 -11.540 -24.210 1.00 90.69 86 LEU A O 1
ATOM 653 N N . HIS A 1 87 ? 12.730 -11.225 -24.554 1.00 89.81 87 HIS A N 1
ATOM 654 C CA . HIS A 1 87 ? 12.780 -11.092 -26.013 1.00 89.81 87 HIS A CA 1
ATOM 655 C C . HIS A 1 87 ? 13.385 -9.748 -26.428 1.00 89.81 87 HIS A C 1
ATOM 657 O O . HIS A 1 87 ? 13.062 -8.713 -25.848 1.00 89.81 87 HIS A O 1
ATOM 663 N N . ALA A 1 88 ? 14.213 -9.749 -27.474 1.00 90.25 88 ALA A N 1
ATOM 664 C CA . ALA A 1 88 ? 14.532 -8.531 -28.219 1.00 90.25 88 ALA A CA 1
ATOM 665 C C . ALA A 1 88 ? 13.479 -8.370 -29.323 1.00 90.25 88 ALA A C 1
ATOM 667 O O . ALA A 1 88 ? 13.358 -9.244 -30.179 1.00 90.25 88 ALA A O 1
ATOM 668 N N . VAL A 1 89 ? 12.701 -7.289 -29.283 1.00 89.44 89 VAL A N 1
ATOM 669 C CA . VAL A 1 89 ? 11.593 -7.029 -30.216 1.00 89.44 89 VAL A CA 1
ATOM 670 C C . VAL A 1 89 ? 11.717 -5.577 -30.667 1.00 89.44 89 VAL A C 1
ATOM 672 O O . VAL A 1 89 ? 11.444 -4.693 -29.856 1.00 89.44 89 VAL A O 1
ATOM 675 N N . PRO A 1 90 ? 12.164 -5.288 -31.905 1.00 86.19 90 PRO A N 1
ATOM 676 C CA . PRO A 1 90 ? 12.364 -3.914 -32.364 1.00 86.19 90 PRO A CA 1
ATOM 677 C C . PRO A 1 90 ? 11.113 -3.042 -32.134 1.00 86.19 90 PRO A C 1
ATOM 679 O O . PRO A 1 90 ? 10.017 -3.494 -32.462 1.00 86.19 90 PRO A O 1
ATOM 682 N N . PRO A 1 91 ? 11.239 -1.820 -31.574 1.00 85.81 91 PRO A N 1
ATOM 683 C CA . PRO A 1 91 ? 12.464 -1.057 -31.296 1.00 85.81 91 PRO A CA 1
ATOM 684 C C . PRO A 1 91 ? 12.988 -1.190 -29.843 1.00 85.81 91 PRO A C 1
ATOM 686 O O . PRO A 1 91 ? 13.512 -0.224 -29.283 1.00 85.81 91 PRO A O 1
ATOM 689 N N . GLY A 1 92 ? 12.823 -2.344 -29.191 1.00 92.62 92 GLY A N 1
ATOM 690 C CA . GLY A 1 92 ? 13.077 -2.505 -27.756 1.00 92.62 92 GLY A CA 1
ATOM 691 C C . GLY A 1 92 ? 13.227 -3.946 -27.256 1.00 92.62 92 GLY A C 1
ATOM 692 O O . GLY A 1 92 ? 13.709 -4.836 -27.962 1.00 92.62 92 GLY A O 1
ATOM 693 N N . TYR A 1 93 ? 12.819 -4.164 -26.006 1.00 94.00 93 TYR A N 1
ATOM 694 C CA . TYR A 1 93 ? 12.803 -5.468 -25.340 1.00 94.00 93 TYR A CA 1
ATOM 695 C C . TYR A 1 93 ? 11.446 -5.734 -24.685 1.00 94.00 93 TYR A C 1
ATOM 697 O O . TYR A 1 93 ? 10.769 -4.807 -24.248 1.00 94.00 93 TYR A O 1
ATOM 705 N N . ARG A 1 94 ? 11.071 -7.012 -24.580 1.00 94.19 94 ARG A N 1
ATOM 706 C CA . ARG A 1 94 ? 9.869 -7.478 -23.876 1.00 94.19 94 ARG A CA 1
ATOM 707 C C . ARG A 1 94 ? 10.242 -8.559 -22.875 1.00 94.19 94 ARG A C 1
ATOM 709 O O . ARG A 1 94 ? 10.774 -9.594 -23.274 1.00 94.19 94 ARG A O 1
ATOM 716 N N . LEU A 1 95 ? 9.908 -8.348 -21.605 1.00 93.19 95 LEU A N 1
ATOM 717 C CA . LEU A 1 95 ? 9.954 -9.387 -20.578 1.00 93.19 95 LEU A CA 1
ATOM 718 C C . LEU A 1 95 ? 8.577 -10.058 -20.484 1.00 93.19 95 LEU A C 1
ATOM 720 O O . LEU A 1 95 ? 7.564 -9.377 -20.329 1.00 93.19 95 LEU A O 1
ATOM 724 N N . ARG A 1 96 ? 8.535 -11.387 -20.616 1.00 91.19 96 ARG A N 1
ATOM 725 C CA . ARG A 1 96 ? 7.327 -12.191 -20.391 1.00 91.19 96 ARG A CA 1
ATOM 726 C C . ARG A 1 96 ? 7.198 -12.523 -18.906 1.00 91.19 96 ARG A C 1
ATOM 728 O O . ARG A 1 96 ? 8.147 -13.059 -18.336 1.00 91.19 96 ARG A O 1
ATOM 735 N N . VAL A 1 97 ? 6.036 -12.255 -18.316 1.00 90.25 97 VAL A N 1
ATOM 736 C CA . VAL A 1 97 ? 5.785 -12.417 -16.877 1.00 90.25 97 VAL A CA 1
ATOM 737 C C . VAL A 1 97 ? 4.455 -13.134 -16.662 1.00 90.25 97 VAL A C 1
ATOM 739 O O . VAL A 1 97 ? 3.419 -12.716 -17.173 1.00 90.25 97 VAL A O 1
ATOM 742 N N . GLY A 1 98 ? 4.465 -14.216 -15.890 1.00 85.56 98 GLY A N 1
ATOM 743 C CA . GLY A 1 98 ? 3.264 -14.972 -15.546 1.00 85.56 98 GLY A CA 1
ATOM 744 C C . GLY A 1 98 ? 2.285 -14.171 -14.683 1.00 85.56 98 GLY A C 1
ATOM 745 O O . GLY A 1 98 ? 2.621 -13.142 -14.087 1.00 85.56 98 GLY A O 1
ATOM 746 N N . GLU A 1 99 ? 1.043 -14.644 -14.608 1.00 78.62 99 GLU A N 1
ATOM 747 C CA . GLU A 1 99 ? -0.031 -13.936 -13.900 1.00 78.62 99 GLU A CA 1
ATOM 748 C C . GLU A 1 99 ? 0.241 -13.848 -12.386 1.00 78.62 99 GLU A C 1
ATOM 750 O O . GLU A 1 99 ? 0.036 -12.785 -11.793 1.00 78.62 99 GLU A O 1
ATOM 755 N N . ASP A 1 100 ? 0.786 -14.915 -11.788 1.00 84.88 100 ASP A N 1
ATOM 756 C CA . ASP A 1 100 ? 1.165 -15.039 -10.366 1.00 84.88 100 ASP A CA 1
ATOM 757 C C . ASP A 1 100 ? 2.664 -14.832 -10.073 1.00 84.88 100 ASP A C 1
ATOM 759 O O . ASP A 1 100 ? 3.119 -15.080 -8.959 1.00 84.88 100 ASP A O 1
ATOM 763 N N . GLU A 1 101 ? 3.454 -14.381 -11.050 1.00 90.81 101 GLU A N 1
ATOM 764 C CA . GLU A 1 101 ? 4.909 -14.248 -10.873 1.00 90.81 101 GLU A CA 1
ATOM 765 C C . GLU A 1 101 ? 5.339 -12.894 -10.295 1.00 90.81 101 GLU A C 1
ATOM 767 O O . GLU A 1 101 ? 6.330 -12.832 -9.576 1.00 90.81 101 GLU A O 1
ATOM 772 N N . LEU A 1 102 ? 4.627 -11.806 -10.600 1.00 93.19 102 LEU A N 1
ATOM 773 C CA . LEU A 1 102 ? 4.971 -10.458 -10.134 1.00 93.19 102 LEU A CA 1
ATOM 774 C C . LEU A 1 102 ? 4.233 -10.127 -8.834 1.00 93.19 102 LEU A C 1
ATOM 776 O O . LEU A 1 102 ? 3.003 -10.076 -8.824 1.00 93.19 102 LEU A O 1
ATOM 780 N N . ASP A 1 103 ? 4.975 -9.842 -7.762 1.00 94.31 103 ASP A N 1
ATOM 781 C CA . ASP A 1 103 ? 4.421 -9.572 -6.427 1.00 94.31 103 ASP A CA 1
ATOM 782 C C . ASP A 1 103 ? 3.367 -8.453 -6.412 1.00 94.31 103 ASP A C 1
ATOM 784 O O . ASP A 1 103 ? 2.337 -8.609 -5.766 1.00 94.31 103 ASP A O 1
ATOM 788 N N . VAL A 1 104 ? 3.542 -7.387 -7.198 1.00 94.75 104 VAL A N 1
ATOM 789 C CA . VAL A 1 104 ? 2.539 -6.324 -7.389 1.00 94.75 104 VAL A CA 1
ATOM 790 C C . VAL A 1 104 ? 1.229 -6.859 -7.988 1.00 94.75 104 VAL A C 1
ATOM 792 O O . VAL A 1 104 ? 0.159 -6.530 -7.481 1.00 94.75 104 VAL A O 1
ATOM 795 N N . ARG A 1 105 ? 1.281 -7.727 -9.013 1.00 93.75 105 ARG A N 1
ATOM 796 C CA . ARG A 1 105 ? 0.075 -8.349 -9.608 1.00 93.75 105 ARG A CA 1
ATOM 797 C C . ARG A 1 105 ? -0.637 -9.258 -8.597 1.00 93.75 105 ARG A C 1
ATOM 799 O O . ARG A 1 105 ? -1.867 -9.279 -8.555 1.00 93.75 105 ARG A O 1
ATOM 806 N N . VAL A 1 106 ? 0.123 -10.002 -7.789 1.00 95.19 106 VAL A N 1
ATOM 807 C CA . VAL A 1 106 ? -0.418 -10.877 -6.732 1.00 95.19 106 VAL A CA 1
ATOM 808 C C . VAL A 1 106 ? -1.054 -10.039 -5.617 1.00 95.19 106 VAL A C 1
ATOM 810 O O . VAL A 1 106 ? -2.195 -10.294 -5.236 1.00 95.19 106 VAL A O 1
ATOM 813 N N . PHE A 1 107 ? -0.364 -8.994 -5.157 1.00 97.00 107 PHE A N 1
ATOM 814 C CA . PHE A 1 107 ? -0.839 -8.046 -4.150 1.00 97.00 107 PHE A CA 1
ATOM 815 C C . PHE A 1 107 ? -2.144 -7.367 -4.570 1.00 97.00 107 PHE A C 1
ATOM 817 O O . PHE A 1 107 ? -3.117 -7.426 -3.823 1.00 97.00 107 PHE A O 1
ATOM 824 N N . GLU A 1 108 ? -2.224 -6.798 -5.778 1.00 95.50 108 GLU A N 1
ATOM 825 C CA . GLU A 1 108 ? -3.453 -6.146 -6.250 1.00 95.50 108 GLU A CA 1
ATOM 826 C C . GLU A 1 108 ? -4.643 -7.125 -6.328 1.00 95.50 108 GLU A C 1
ATOM 828 O O . GLU A 1 108 ? -5.763 -6.752 -5.969 1.00 95.50 108 GLU A O 1
ATOM 833 N N . ARG A 1 109 ? -4.419 -8.400 -6.693 1.00 96.12 109 ARG A N 1
ATOM 834 C CA . ARG A 1 109 ? -5.466 -9.441 -6.636 1.00 96.12 109 ARG A CA 1
ATOM 835 C C . ARG A 1 109 ? -5.883 -9.801 -5.209 1.00 96.12 109 ARG A C 1
ATOM 837 O O . ARG A 1 109 ? -7.073 -10.001 -4.968 1.00 96.12 109 ARG A O 1
ATOM 844 N N . LEU A 1 110 ? -4.945 -9.896 -4.269 1.00 97.75 110 LEU A N 1
ATOM 845 C CA . LEU A 1 110 ? -5.247 -10.201 -2.866 1.00 97.75 110 LEU A CA 1
ATOM 846 C C . LEU A 1 110 ? -5.979 -9.039 -2.178 1.00 97.75 110 LEU A C 1
ATOM 848 O O . LEU A 1 110 ? -6.965 -9.273 -1.484 1.00 97.75 110 LEU A O 1
ATOM 852 N N . VAL A 1 111 ? -5.593 -7.791 -2.460 1.00 97.44 111 VAL A N 1
ATOM 853 C CA . VAL A 1 111 ? -6.310 -6.577 -2.031 1.00 97.44 111 VAL A CA 1
ATOM 854 C C . VAL A 1 111 ? -7.727 -6.543 -2.618 1.00 97.44 111 VAL A C 1
ATOM 856 O O . VAL A 1 111 ? -8.683 -6.260 -1.896 1.00 97.44 111 VAL A O 1
ATOM 859 N N . ALA A 1 112 ? -7.908 -6.898 -3.896 1.00 96.94 112 ALA A N 1
ATOM 860 C CA . ALA A 1 112 ? -9.238 -7.003 -4.503 1.00 96.94 112 ALA A CA 1
ATOM 861 C C . ALA A 1 112 ? -10.101 -8.113 -3.864 1.00 96.94 112 ALA A C 1
ATOM 863 O O . ALA A 1 112 ? -11.282 -7.884 -3.596 1.00 96.94 112 ALA A O 1
ATOM 864 N N . ARG A 1 113 ? -9.517 -9.283 -3.555 1.00 97.75 113 ARG A N 1
ATOM 865 C CA . ARG A 1 113 ? -10.186 -10.372 -2.812 1.00 97.75 113 ARG A CA 1
ATOM 866 C C . ARG A 1 113 ? -10.588 -9.942 -1.399 1.00 97.75 113 ARG A C 1
ATOM 868 O O . ARG A 1 113 ? -11.730 -10.167 -1.013 1.00 97.75 113 ARG A O 1
ATOM 875 N N . ALA A 1 114 ? -9.685 -9.298 -0.658 1.00 97.81 114 ALA A N 1
ATOM 876 C CA . ALA A 1 114 ? -9.961 -8.781 0.682 1.00 97.81 114 ALA A CA 1
ATOM 877 C C . ALA A 1 114 ? -11.100 -7.747 0.656 1.00 97.81 114 ALA A C 1
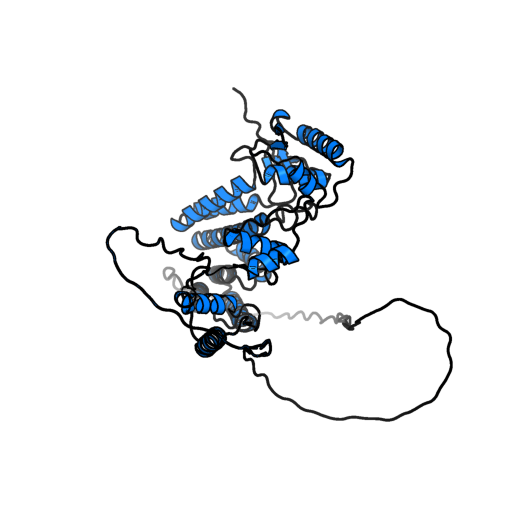ATOM 879 O O . ALA A 1 114 ? -12.005 -7.812 1.482 1.00 97.81 114 ALA A O 1
ATOM 880 N N . ARG A 1 115 ? -11.123 -6.852 -0.342 1.00 97.06 115 ARG A N 1
ATOM 881 C CA . ARG A 1 115 ? -12.214 -5.883 -0.530 1.00 97.06 115 ARG A CA 1
ATOM 882 C C . ARG A 1 115 ? -13.572 -6.550 -0.775 1.00 97.06 115 ARG A C 1
ATOM 884 O O . ARG A 1 115 ? -14.571 -6.080 -0.237 1.00 97.06 115 ARG A O 1
ATOM 891 N N . ALA A 1 116 ? -13.617 -7.610 -1.586 1.00 97.94 116 ALA A N 1
ATOM 892 C CA . ALA A 1 116 ? -14.848 -8.357 -1.851 1.00 97.94 116 ALA A CA 1
ATOM 893 C C . ALA A 1 116 ? -15.355 -9.058 -0.578 1.00 97.94 116 ALA A C 1
ATOM 895 O O . ALA A 1 116 ? -16.476 -8.800 -0.144 1.00 97.94 116 ALA A O 1
ATOM 896 N N . ALA A 1 117 ? -14.485 -9.819 0.093 1.00 97.75 117 ALA A N 1
ATOM 897 C CA . ALA A 1 117 ? -14.802 -10.481 1.358 1.00 97.75 117 ALA A CA 1
ATOM 898 C C . ALA A 1 117 ? -15.248 -9.488 2.451 1.00 97.75 117 ALA A C 1
ATOM 900 O O . ALA A 1 117 ? -16.158 -9.780 3.221 1.00 97.75 117 ALA A O 1
ATOM 901 N N . HIS A 1 118 ? -14.680 -8.276 2.489 1.00 96.50 118 HIS A N 1
ATOM 902 C CA . HIS A 1 118 ? -15.083 -7.224 3.427 1.00 96.50 118 HIS A CA 1
ATOM 903 C C . HIS A 1 118 ? -16.478 -6.653 3.113 1.00 96.50 118 HIS A C 1
ATOM 905 O O . HIS A 1 118 ? -17.212 -6.281 4.029 1.00 96.50 118 HIS A O 1
ATOM 911 N N . ALA A 1 119 ? -16.875 -6.573 1.840 1.00 96.38 119 ALA A N 1
ATOM 912 C CA . ALA A 1 119 ? -18.241 -6.193 1.471 1.00 96.38 119 ALA A CA 1
ATOM 913 C C . ALA A 1 119 ? -19.259 -7.279 1.875 1.00 96.38 119 ALA A C 1
ATOM 915 O O . ALA A 1 119 ? -20.367 -6.960 2.304 1.00 96.38 119 ALA A O 1
ATOM 916 N N . GLU A 1 120 ? -18.851 -8.547 1.799 1.00 97.25 120 GLU A N 1
ATOM 917 C CA . GLU A 1 120 ? -19.632 -9.733 2.186 1.00 97.25 120 GLU A CA 1
ATOM 918 C C . GLU A 1 120 ? -19.596 -10.026 3.703 1.00 97.25 120 GLU A C 1
ATOM 920 O O . GLU A 1 120 ? -20.407 -10.808 4.196 1.00 97.25 120 GLU A O 1
ATOM 925 N N . ARG A 1 121 ? -18.704 -9.359 4.454 1.00 96.31 121 ARG A N 1
ATOM 926 C CA . ARG A 1 121 ? -18.383 -9.588 5.881 1.00 96.31 121 ARG A CA 1
ATOM 927 C C . ARG A 1 121 ? -17.818 -10.982 6.202 1.00 96.31 121 ARG A C 1
ATOM 929 O O . ARG A 1 121 ? -17.930 -11.450 7.335 1.00 96.31 121 ARG A O 1
ATOM 936 N N . ASP A 1 122 ? -17.156 -11.626 5.243 1.00 98.00 122 ASP A N 1
ATOM 937 C CA . ASP A 1 122 ? -16.347 -12.827 5.486 1.00 98.00 122 ASP A CA 1
ATOM 938 C C . ASP A 1 122 ? -15.003 -12.429 6.120 1.00 98.00 122 ASP A C 1
ATOM 940 O O . ASP A 1 122 ? -13.964 -12.334 5.462 1.00 98.00 122 ASP A O 1
ATOM 944 N N . TRP A 1 123 ? -15.029 -12.147 7.425 1.00 97.69 123 TRP A N 1
ATOM 945 C CA . TRP A 1 123 ? -13.859 -11.675 8.170 1.00 97.69 123 TRP A CA 1
ATOM 946 C C . TRP A 1 123 ? -12.688 -12.665 8.143 1.00 97.69 123 TRP A C 1
ATOM 948 O O . TRP A 1 123 ? -11.537 -12.237 8.087 1.00 97.69 123 TRP A O 1
ATOM 958 N N . ALA A 1 124 ? -12.954 -13.974 8.106 1.00 96.81 124 ALA A N 1
ATOM 959 C CA . ALA A 1 124 ? -11.903 -14.985 7.998 1.00 96.81 124 ALA A CA 1
ATOM 960 C C . ALA A 1 124 ? -11.139 -14.847 6.671 1.00 96.81 124 ALA A C 1
ATOM 962 O O . ALA A 1 124 ? -9.906 -14.829 6.655 1.00 96.81 124 ALA A O 1
ATOM 963 N N . ARG A 1 125 ? -11.863 -14.662 5.562 1.00 97.62 125 ARG A N 1
ATOM 964 C CA . ARG A 1 125 ? -11.273 -14.469 4.232 1.00 97.62 125 ARG A CA 1
ATOM 965 C C . ARG A 1 125 ? -10.658 -13.088 4.027 1.00 97.62 125 ARG A C 1
ATOM 967 O O . ARG A 1 125 ? -9.694 -12.967 3.270 1.00 97.62 125 ARG A O 1
ATOM 974 N N . VAL A 1 126 ? -11.156 -12.057 4.715 1.00 98.19 126 VAL A N 1
ATOM 975 C CA . VAL A 1 126 ? -10.471 -10.756 4.798 1.00 98.19 126 VAL A CA 1
ATOM 976 C C . VAL A 1 126 ? -9.119 -10.913 5.493 1.00 98.19 126 VAL A C 1
ATOM 978 O O . VAL A 1 126 ? -8.116 -10.473 4.936 1.00 98.19 126 VAL A O 1
ATOM 981 N N . ALA A 1 127 ? -9.072 -11.563 6.661 1.00 95.94 127 ALA A N 1
ATOM 982 C CA . ALA A 1 127 ? -7.839 -11.765 7.422 1.00 95.94 127 ALA A CA 1
ATOM 983 C C . ALA A 1 127 ? -6.800 -12.591 6.639 1.00 95.94 127 ALA A C 1
ATOM 985 O O . ALA A 1 127 ? -5.644 -12.173 6.558 1.00 95.94 127 ALA A O 1
ATOM 986 N N . GLU A 1 128 ? -7.222 -13.689 5.993 1.00 97.19 128 GLU A N 1
ATOM 987 C CA . GLU A 1 128 ? -6.422 -14.480 5.038 1.00 97.19 128 GLU A CA 1
ATOM 988 C C . GLU A 1 128 ? -5.836 -13.575 3.938 1.00 97.19 128 GLU A C 1
ATOM 990 O O . GLU A 1 128 ? -4.625 -13.361 3.867 1.00 97.19 128 GLU A O 1
ATOM 995 N N . CYS A 1 129 ? -6.699 -12.978 3.107 1.00 98.00 129 CYS A N 1
ATOM 996 C CA . CYS A 1 129 ? -6.266 -12.264 1.906 1.00 98.00 129 CYS A CA 1
ATOM 997 C C . CYS A 1 129 ? -5.447 -11.003 2.224 1.00 98.00 129 CYS A C 1
ATOM 999 O O . CYS A 1 129 ? -4.528 -10.670 1.476 1.00 98.00 129 CYS A O 1
ATOM 1001 N N . ALA A 1 130 ? -5.761 -10.291 3.311 1.00 97.12 130 ALA A N 1
ATOM 1002 C CA . ALA A 1 130 ? -5.019 -9.102 3.722 1.00 97.12 130 ALA A CA 1
ATOM 1003 C C . ALA A 1 130 ? -3.654 -9.452 4.337 1.00 97.12 130 ALA A C 1
ATOM 1005 O O . ALA A 1 130 ? -2.680 -8.742 4.085 1.00 97.12 130 ALA A O 1
ATOM 1006 N N . THR A 1 131 ? -3.551 -10.548 5.095 1.00 96.50 131 THR A N 1
ATOM 1007 C CA . THR A 1 131 ? -2.267 -11.005 5.654 1.00 96.50 131 THR A CA 1
ATOM 1008 C C . THR A 1 131 ? -1.337 -11.501 4.550 1.00 96.50 131 THR A C 1
ATOM 1010 O O . THR A 1 131 ? -0.191 -11.054 4.492 1.00 96.50 131 THR A O 1
ATOM 1013 N N . ASP A 1 132 ? -1.843 -12.310 3.612 1.00 96.94 132 ASP A N 1
ATOM 1014 C CA . ASP A 1 132 ? -1.088 -12.739 2.427 1.00 96.94 132 ASP A CA 1
ATOM 1015 C C . ASP A 1 132 ? -0.617 -11.538 1.590 1.00 96.94 132 ASP A C 1
ATOM 1017 O O . ASP A 1 132 ? 0.534 -11.489 1.156 1.00 96.94 132 ASP A O 1
ATOM 1021 N N . ALA A 1 133 ? -1.480 -10.531 1.391 1.00 97.31 133 ALA A N 1
ATOM 1022 C CA . ALA A 1 133 ? -1.126 -9.313 0.662 1.00 97.31 133 ALA A CA 1
ATOM 1023 C C . ALA A 1 133 ? 0.021 -8.550 1.347 1.00 97.31 133 ALA A C 1
ATOM 1025 O O . ALA A 1 133 ? 0.960 -8.102 0.688 1.00 97.31 133 ALA A O 1
ATOM 1026 N N . LEU A 1 134 ? -0.044 -8.400 2.672 1.00 96.75 134 LEU A N 1
ATOM 1027 C CA . LEU A 1 134 ? 0.954 -7.668 3.450 1.00 96.75 134 LEU A CA 1
ATOM 1028 C C . LEU A 1 134 ? 2.282 -8.432 3.571 1.00 96.75 134 LEU A C 1
ATOM 1030 O O . LEU A 1 134 ? 3.332 -7.793 3.582 1.00 96.75 134 LEU A O 1
ATOM 1034 N N . ALA A 1 135 ? 2.264 -9.768 3.566 1.00 95.69 135 ALA A N 1
ATOM 1035 C CA . ALA A 1 135 ? 3.465 -10.607 3.604 1.00 95.69 135 ALA A CA 1
ATOM 1036 C C . ALA A 1 135 ? 4.378 -10.465 2.364 1.00 95.69 135 ALA A C 1
ATOM 1038 O O . ALA A 1 135 ? 5.563 -10.789 2.429 1.00 95.69 135 ALA A O 1
ATOM 1039 N N . LEU A 1 136 ? 3.864 -9.943 1.243 1.00 94.44 136 LEU A N 1
ATOM 1040 C CA . LEU A 1 136 ? 4.656 -9.662 0.034 1.00 94.44 136 LEU A CA 1
ATOM 1041 C C . LEU A 1 136 ? 5.572 -8.426 0.175 1.00 94.44 136 LEU A C 1
ATOM 1043 O O . LEU A 1 136 ? 6.513 -8.252 -0.609 1.00 94.44 136 LEU A O 1
ATOM 1047 N N . TRP A 1 137 ? 5.309 -7.560 1.161 1.00 95.56 137 TRP A N 1
ATOM 1048 C CA . TRP A 1 137 ? 6.022 -6.296 1.355 1.00 95.56 137 TRP A CA 1
ATOM 1049 C C . TRP A 1 137 ? 7.352 -6.494 2.082 1.00 95.56 137 TRP A C 1
ATOM 1051 O O . TRP A 1 137 ? 7.397 -6.857 3.253 1.00 95.56 137 TRP A O 1
ATOM 1061 N N . ARG A 1 138 ? 8.452 -6.175 1.392 1.00 92.00 138 ARG A N 1
ATOM 1062 C CA . ARG A 1 138 ? 9.834 -6.330 1.886 1.00 92.00 138 ARG A CA 1
ATOM 1063 C C . ARG A 1 138 ? 10.514 -4.995 2.223 1.00 92.00 138 ARG A C 1
ATOM 1065 O O . ARG A 1 138 ? 11.684 -4.978 2.588 1.00 92.00 138 ARG A O 1
ATOM 1072 N N . GLY A 1 139 ? 9.800 -3.881 2.065 1.00 90.56 139 GLY A N 1
ATOM 1073 C CA . GLY A 1 139 ? 10.278 -2.510 2.262 1.00 90.56 139 GLY A CA 1
ATOM 1074 C C . GLY A 1 139 ? 9.509 -1.531 1.371 1.00 90.56 139 GLY A C 1
ATOM 1075 O O . GLY A 1 139 ? 8.486 -1.901 0.792 1.00 90.56 139 GLY A O 1
ATOM 1076 N N . THR A 1 140 ? 10.015 -0.305 1.227 1.00 90.62 140 THR A N 1
ATOM 1077 C CA . THR A 1 140 ? 9.480 0.688 0.279 1.00 90.62 140 THR A CA 1
ATOM 1078 C C . THR A 1 140 ? 9.504 0.128 -1.153 1.00 90.62 140 THR A C 1
ATOM 1080 O O . THR A 1 140 ? 10.553 -0.385 -1.571 1.00 90.62 140 THR A O 1
ATOM 1083 N N . PRO A 1 141 ? 8.397 0.193 -1.919 1.00 92.75 141 PRO A N 1
ATOM 1084 C CA . PRO A 1 141 ? 8.354 -0.271 -3.301 1.00 92.75 141 PRO A CA 1
ATOM 1085 C C . PRO A 1 141 ? 9.412 0.410 -4.173 1.00 92.75 141 PRO A C 1
ATOM 1087 O O . PRO A 1 141 ? 9.708 1.585 -3.982 1.00 92.75 141 PRO A O 1
ATOM 1090 N N . LEU A 1 142 ? 9.972 -0.330 -5.133 1.00 89.94 142 LEU A N 1
ATOM 1091 C CA . LEU A 1 142 ? 10.985 0.155 -6.082 1.00 89.94 142 LEU A CA 1
ATOM 1092 C C . LEU A 1 142 ? 12.281 0.711 -5.444 1.00 89.94 142 LEU A C 1
ATOM 1094 O O . LEU A 1 142 ? 13.052 1.390 -6.111 1.00 89.94 142 LEU A O 1
ATOM 1098 N N . SER A 1 143 ? 12.569 0.405 -4.177 1.00 89.44 143 SER A N 1
ATOM 1099 C CA . SER A 1 143 ? 13.695 1.008 -3.448 1.00 89.44 143 SER A CA 1
ATOM 1100 C C . SER A 1 143 ? 15.090 0.641 -3.985 1.00 89.44 143 SER A C 1
ATOM 1102 O O . SER A 1 143 ? 15.353 -0.462 -4.476 1.00 89.44 143 SER A O 1
ATOM 1104 N N . GLY A 1 144 ? 16.034 1.579 -3.856 1.00 84.75 144 GLY A N 1
ATOM 1105 C CA . GLY A 1 144 ? 17.421 1.398 -4.301 1.00 84.75 144 GLY A CA 1
ATOM 1106 C C . GLY A 1 144 ? 17.583 1.398 -5.825 1.00 84.75 144 GLY A C 1
ATOM 1107 O O . GLY A 1 144 ? 18.465 0.697 -6.348 1.00 84.75 144 GLY A O 1
ATOM 1108 N N . LEU A 1 145 ? 16.719 2.134 -6.520 1.00 86.38 145 LEU A N 1
ATOM 1109 C CA . LEU A 1 145 ? 16.820 2.497 -7.930 1.00 86.38 145 LEU A CA 1
ATOM 1110 C C . LEU A 1 145 ? 17.644 3.792 -8.109 1.00 86.38 145 LEU A C 1
ATOM 1112 O O . LEU A 1 145 ? 18.239 4.268 -7.142 1.00 86.38 145 LEU A O 1
ATOM 1116 N N . PRO A 1 146 ? 17.851 4.265 -9.353 1.00 83.19 146 PRO A N 1
ATOM 1117 C CA . PRO A 1 146 ? 18.299 5.626 -9.618 1.00 83.19 146 PRO A CA 1
ATOM 1118 C C . PRO A 1 146 ? 17.119 6.604 -9.719 1.00 83.19 146 PRO A C 1
ATOM 1120 O O . PRO A 1 146 ? 16.017 6.217 -10.104 1.00 83.19 146 PRO A O 1
ATOM 1123 N N . ASP A 1 147 ? 17.437 7.884 -9.548 1.00 81.62 147 ASP A N 1
ATOM 1124 C CA . ASP A 1 147 ? 16.569 9.066 -9.559 1.00 81.62 147 ASP A CA 1
ATOM 1125 C C . ASP A 1 147 ? 15.565 9.089 -10.733 1.00 81.62 147 ASP A C 1
ATOM 1127 O O . ASP A 1 147 ? 14.436 9.544 -10.593 1.00 81.62 147 ASP A O 1
ATOM 1131 N N . SER A 1 148 ? 15.954 8.540 -11.892 1.00 80.19 148 SER A N 1
ATOM 1132 C CA . SER A 1 148 ? 15.134 8.396 -13.106 1.00 80.19 148 SER A CA 1
ATOM 1133 C C . SER A 1 148 ? 13.947 7.423 -12.983 1.00 80.19 148 SER A C 1
ATOM 1135 O O . SER A 1 148 ? 13.132 7.336 -13.901 1.00 80.19 148 SER A O 1
ATOM 1137 N N . LEU A 1 149 ? 13.859 6.662 -11.889 1.00 79.38 149 LEU A N 1
ATOM 1138 C CA . LEU A 1 149 ? 12.744 5.773 -11.538 1.00 79.38 149 LEU A CA 1
ATOM 1139 C C . LEU A 1 149 ? 12.241 5.975 -10.096 1.00 79.38 149 LEU A C 1
ATOM 1141 O O . LEU A 1 149 ? 11.211 5.401 -9.731 1.00 79.38 149 LEU A O 1
ATOM 1145 N N . ASP A 1 150 ? 12.933 6.771 -9.281 1.00 73.62 150 ASP A N 1
ATOM 1146 C CA . ASP A 1 150 ? 12.450 7.146 -7.954 1.00 73.62 150 ASP A CA 1
ATOM 1147 C C . ASP A 1 150 ? 11.258 8.116 -8.075 1.00 73.62 150 ASP A C 1
ATOM 1149 O O . ASP A 1 150 ? 11.081 8.813 -9.074 1.00 73.62 150 ASP A O 1
ATOM 1153 N N . GLY A 1 151 ? 10.358 8.109 -7.087 1.00 78.31 151 GLY A N 1
ATOM 1154 C CA . GLY A 1 151 ? 9.107 8.884 -7.151 1.00 78.31 151 GLY A CA 1
ATOM 1155 C C . GLY A 1 151 ? 8.080 8.388 -8.185 1.00 78.31 151 GLY A C 1
ATOM 1156 O O . GLY A 1 151 ? 7.052 9.035 -8.381 1.00 78.31 151 GLY A O 1
ATOM 1157 N N . HIS A 1 152 ? 8.309 7.240 -8.839 1.00 88.44 152 HIS A N 1
ATOM 1158 C CA . HIS A 1 152 ? 7.376 6.672 -9.815 1.00 88.44 152 HIS A CA 1
ATOM 1159 C C . HIS A 1 152 ? 5.954 6.510 -9.220 1.00 88.44 152 HIS A C 1
ATOM 1161 O O . HIS A 1 152 ? 5.806 5.896 -8.159 1.00 88.44 152 HIS A O 1
ATOM 1167 N N . PRO A 1 153 ? 4.877 6.974 -9.893 1.00 89.69 153 PRO A N 1
ATOM 1168 C CA . PRO A 1 153 ? 3.542 7.142 -9.293 1.00 89.69 153 PRO A CA 1
ATOM 1169 C C . PRO A 1 153 ? 2.847 5.842 -8.852 1.00 89.69 153 PRO A C 1
ATOM 1171 O O . PRO A 1 153 ? 1.819 5.883 -8.176 1.00 89.69 153 PRO A O 1
ATOM 1174 N N . LEU A 1 154 ? 3.406 4.679 -9.197 1.00 90.81 154 LEU A N 1
ATOM 1175 C CA . LEU A 1 154 ? 2.986 3.393 -8.640 1.00 90.81 154 LEU A CA 1
ATOM 1176 C C . LEU A 1 154 ? 3.277 3.280 -7.130 1.00 90.81 154 LEU A C 1
ATOM 1178 O O . LEU A 1 154 ? 2.500 2.639 -6.431 1.00 90.81 154 LEU A O 1
ATOM 1182 N N . VAL A 1 155 ? 4.348 3.901 -6.618 1.00 92.75 155 VAL A N 1
ATOM 1183 C CA . VAL A 1 155 ? 4.753 3.803 -5.201 1.00 92.75 155 VAL A CA 1
ATOM 1184 C C . VAL A 1 155 ? 3.653 4.318 -4.253 1.00 92.75 155 VAL A C 1
ATOM 1186 O O . VAL A 1 155 ? 3.118 3.492 -3.511 1.00 92.75 155 VAL A O 1
ATOM 1189 N N . PRO A 1 156 ? 3.187 5.585 -4.331 1.00 93.69 156 PRO A N 1
ATOM 1190 C CA . PRO A 1 156 ? 2.119 6.074 -3.451 1.00 93.69 156 PRO A CA 1
ATOM 1191 C C . PRO A 1 156 ? 0.774 5.354 -3.660 1.00 93.69 156 PRO A C 1
ATOM 1193 O O . PRO A 1 156 ? 0.005 5.193 -2.714 1.00 93.69 156 PRO A O 1
ATOM 1196 N N . ARG A 1 157 ? 0.486 4.854 -4.876 1.00 94.56 157 ARG A N 1
ATOM 1197 C CA . ARG A 1 157 ? -0.690 3.997 -5.140 1.00 94.56 157 ARG A CA 1
ATOM 1198 C C . ARG A 1 157 ? -0.619 2.688 -4.347 1.00 94.56 157 ARG A C 1
ATOM 1200 O O . ARG A 1 157 ? -1.628 2.263 -3.786 1.00 94.56 157 ARG A O 1
ATOM 1207 N N . LEU A 1 158 ? 0.543 2.035 -4.336 1.00 95.75 158 LEU A N 1
ATOM 1208 C CA . LEU A 1 158 ? 0.752 0.793 -3.594 1.00 95.75 158 LEU A CA 1
ATOM 1209 C C . LEU A 1 158 ? 0.725 1.042 -2.085 1.00 95.75 158 LEU A C 1
ATOM 1211 O O . LEU A 1 158 ? 0.168 0.228 -1.355 1.00 95.75 158 LEU A O 1
ATOM 1215 N N . GLU A 1 159 ? 1.280 2.159 -1.620 1.00 94.81 159 GLU A N 1
ATOM 1216 C CA . GLU A 1 159 ? 1.283 2.529 -0.202 1.00 94.81 159 GLU A CA 1
ATOM 1217 C C . GLU A 1 159 ? -0.138 2.795 0.314 1.00 94.81 159 GLU A C 1
ATOM 1219 O O . GLU A 1 159 ? -0.525 2.209 1.323 1.00 94.81 159 GLU A O 1
ATOM 1224 N N . GLU A 1 160 ? -0.984 3.534 -0.414 1.00 95.31 160 GLU A N 1
ATOM 1225 C CA . GLU A 1 160 ? -2.402 3.683 -0.040 1.00 95.31 160 GLU A CA 1
ATOM 1226 C C . GLU A 1 160 ? -3.144 2.331 -0.049 1.00 95.31 160 GLU A C 1
ATOM 1228 O O . GLU A 1 160 ? -3.913 2.028 0.866 1.00 95.31 160 GLU A O 1
ATOM 1233 N N . ALA A 1 161 ? -2.871 1.462 -1.030 1.00 96.06 161 ALA A N 1
ATOM 1234 C CA . ALA A 1 161 ? -3.428 0.108 -1.063 1.00 96.06 161 ALA A CA 1
ATOM 1235 C C . ALA A 1 161 ? -2.955 -0.761 0.123 1.00 96.06 161 ALA A C 1
ATOM 1237 O O . ALA A 1 161 ? -3.726 -1.576 0.633 1.00 96.06 161 ALA A O 1
ATOM 1238 N N . ARG A 1 162 ? -1.722 -0.563 0.612 1.00 97.25 162 ARG A N 1
ATOM 1239 C CA . ARG A 1 162 ? -1.190 -1.198 1.830 1.00 97.25 162 ARG A CA 1
ATOM 1240 C C . ARG A 1 162 ? -1.924 -0.708 3.074 1.00 97.25 162 ARG A C 1
ATOM 1242 O O . ARG A 1 162 ? -2.271 -1.521 3.927 1.00 97.25 162 ARG A O 1
ATOM 1249 N N . LEU A 1 163 ? -2.199 0.596 3.164 1.00 96.50 163 LEU A N 1
ATOM 1250 C CA . LEU A 1 163 ? -2.973 1.171 4.266 1.00 96.50 163 LEU A CA 1
ATOM 1251 C C . LEU A 1 163 ? -4.410 0.649 4.281 1.00 96.50 163 LEU A C 1
ATOM 1253 O O . LEU A 1 163 ? -4.934 0.383 5.360 1.00 96.50 163 LEU A O 1
ATOM 1257 N N . LEU A 1 164 ? -5.043 0.459 3.119 1.00 96.19 164 LEU A N 1
ATOM 1258 C CA . LEU A 1 164 ? -6.366 -0.172 3.022 1.00 96.19 164 LEU A CA 1
ATOM 1259 C C . LEU A 1 164 ? -6.331 -1.652 3.439 1.00 96.19 164 LEU A C 1
ATOM 1261 O O . LEU A 1 164 ? -7.178 -2.081 4.220 1.00 96.19 164 LEU A O 1
ATOM 1265 N N . ALA A 1 165 ? -5.321 -2.414 3.005 1.00 97.31 165 ALA A N 1
ATOM 1266 C CA . ALA A 1 165 ? -5.135 -3.802 3.434 1.00 97.31 165 ALA A CA 1
ATOM 1267 C C . ALA A 1 165 ? -4.919 -3.923 4.956 1.00 97.31 165 ALA A C 1
ATOM 1269 O O . ALA A 1 165 ? -5.498 -4.804 5.590 1.00 97.31 165 ALA A O 1
ATOM 1270 N N . LEU A 1 166 ? -4.145 -3.012 5.560 1.00 96.81 166 LEU A N 1
ATOM 1271 C CA . LEU A 1 166 ? -3.972 -2.931 7.014 1.00 96.81 166 LEU A CA 1
ATOM 1272 C C . LEU A 1 166 ? -5.294 -2.631 7.731 1.00 96.81 166 LEU A C 1
ATOM 1274 O O . LEU A 1 166 ? -5.632 -3.341 8.674 1.00 96.81 166 LEU A O 1
ATOM 1278 N N . GLN A 1 167 ? -6.055 -1.630 7.270 1.00 96.75 167 GLN A N 1
ATOM 1279 C CA . GLN A 1 167 ? -7.364 -1.288 7.843 1.00 96.75 167 GLN A CA 1
ATOM 1280 C C . GLN A 1 167 ? -8.300 -2.505 7.848 1.00 96.75 167 GLN A C 1
ATOM 1282 O O . GLN A 1 167 ? -8.813 -2.865 8.906 1.00 96.75 167 GLN A O 1
ATOM 1287 N N . TRP A 1 168 ? -8.446 -3.193 6.710 1.00 96.94 168 TRP A N 1
ATOM 1288 C CA . TRP A 1 168 ? -9.299 -4.380 6.606 1.00 96.94 168 TRP A CA 1
ATOM 1289 C C . TRP A 1 168 ? -8.796 -5.563 7.444 1.00 96.94 168 TRP A C 1
ATOM 1291 O O . TRP A 1 168 ? -9.621 -6.263 8.029 1.00 96.94 168 TRP A O 1
ATOM 1301 N N . ARG A 1 169 ? -7.473 -5.771 7.572 1.00 96.38 169 ARG A N 1
ATOM 1302 C CA . ARG A 1 169 ? -6.910 -6.800 8.469 1.00 96.38 169 ARG A CA 1
ATOM 1303 C C . ARG A 1 169 ? -7.329 -6.557 9.921 1.00 96.38 169 ARG A C 1
ATOM 1305 O O . ARG A 1 169 ? -7.788 -7.484 10.579 1.00 96.38 169 ARG A O 1
ATOM 1312 N N . TYR A 1 170 ? -7.196 -5.328 10.421 1.00 95.94 170 TYR A N 1
ATOM 1313 C CA . TYR A 1 170 ? -7.544 -5.022 11.813 1.00 95.94 170 TYR A CA 1
ATOM 1314 C C . TYR A 1 170 ? -9.050 -5.009 12.075 1.00 95.94 170 TYR A C 1
ATOM 1316 O O . TYR A 1 170 ? -9.453 -5.406 13.164 1.00 95.94 170 TYR A O 1
ATOM 1324 N N . ASP A 1 171 ? -9.881 -4.596 11.111 1.00 95.19 171 ASP A N 1
ATOM 1325 C CA . ASP A 1 171 ? -11.338 -4.734 11.238 1.00 95.19 171 ASP A CA 1
ATOM 1326 C C . ASP A 1 171 ? -11.749 -6.213 11.285 1.00 95.19 171 ASP A C 1
ATOM 1328 O O . ASP A 1 171 ? -12.542 -6.596 12.142 1.00 95.19 171 ASP A O 1
ATOM 1332 N N . ALA A 1 172 ? -11.148 -7.068 10.451 1.00 96.12 172 ALA A N 1
ATOM 1333 C CA . ALA A 1 172 ? -11.388 -8.507 10.490 1.00 96.12 172 ALA A CA 1
ATOM 1334 C C . ALA A 1 172 ? -10.957 -9.150 11.820 1.00 96.12 172 ALA A C 1
ATOM 1336 O O . ALA A 1 172 ? -11.751 -9.858 12.432 1.00 96.12 172 ALA A O 1
ATOM 1337 N N . GLU A 1 173 ? -9.745 -8.878 12.313 1.00 94.19 173 GLU A N 1
ATOM 1338 C CA . GLU A 1 173 ? -9.280 -9.401 13.610 1.00 94.19 173 GLU A CA 1
ATOM 1339 C C . GLU A 1 173 ? -10.120 -8.879 14.791 1.00 94.19 173 GLU A C 1
ATOM 1341 O O . GLU A 1 173 ? -10.386 -9.615 15.744 1.00 94.19 173 GLU A O 1
ATOM 1346 N N . LEU A 1 174 ? -10.602 -7.630 14.730 1.00 94.38 174 LEU A N 1
ATOM 1347 C CA . LEU A 1 174 ? -11.503 -7.065 15.742 1.00 94.38 174 LEU A CA 1
ATOM 1348 C C . LEU A 1 174 ? -12.845 -7.795 15.826 1.00 94.38 174 LEU A C 1
ATOM 1350 O O . LEU A 1 174 ? -13.363 -7.953 16.936 1.00 94.38 174 LEU A O 1
ATOM 1354 N N . GLU A 1 175 ? -13.395 -8.216 14.686 1.00 94.94 175 GLU A N 1
ATOM 1355 C CA . GLU A 1 175 ? -14.679 -8.920 14.598 1.00 94.94 175 GLU A CA 1
ATOM 1356 C C . GLU A 1 175 ? -14.541 -10.438 14.811 1.00 94.94 175 GLU A C 1
ATOM 1358 O O . GLU A 1 175 ? -15.443 -11.058 15.375 1.00 94.94 175 GLU A O 1
ATOM 1363 N N . LEU A 1 176 ? -13.399 -11.038 14.451 1.00 93.69 176 LEU A N 1
ATOM 1364 C CA . LEU A 1 176 ? -13.043 -12.416 14.823 1.00 93.69 176 LEU A CA 1
ATOM 1365 C C . LEU A 1 176 ? -12.728 -12.545 16.325 1.00 93.69 176 LEU A C 1
ATOM 1367 O O . LEU A 1 176 ? -12.913 -13.611 16.913 1.00 93.69 176 LEU A O 1
ATOM 1371 N N . GLY A 1 177 ? -12.251 -11.469 16.962 1.00 87.75 177 GLY A N 1
ATOM 1372 C CA . GLY A 1 177 ? -11.920 -11.421 18.391 1.00 87.75 177 GLY A CA 1
ATOM 1373 C C . GLY A 1 177 ? -10.648 -12.189 18.776 1.00 87.75 177 GLY A C 1
ATOM 1374 O O . GLY A 1 177 ? -10.322 -12.293 19.963 1.00 87.75 177 GLY A O 1
ATOM 1375 N N . THR A 1 178 ? -9.927 -12.723 17.792 1.00 79.75 178 THR A N 1
ATOM 1376 C CA . THR A 1 178 ? -8.647 -13.418 17.935 1.00 79.75 178 THR A CA 1
ATOM 1377 C C . THR A 1 178 ? -7.498 -12.443 18.178 1.00 79.75 178 THR A C 1
ATOM 1379 O O . THR A 1 178 ? -7.552 -11.281 17.796 1.00 79.75 178 THR A O 1
ATOM 1382 N N . GLY A 1 179 ? -6.444 -12.896 18.866 1.00 81.19 179 GLY A N 1
ATOM 1383 C CA . GLY A 1 179 ? -5.141 -12.211 18.914 1.00 81.19 179 GLY A CA 1
ATOM 1384 C C . GLY A 1 179 ? -5.068 -10.803 19.537 1.00 81.19 179 GLY A C 1
ATOM 1385 O O . GLY A 1 179 ? -3.956 -10.312 19.710 1.00 81.19 179 GLY A O 1
ATOM 1386 N N . LEU A 1 180 ? -6.188 -10.167 19.912 1.00 87.50 180 LEU A N 1
ATOM 1387 C CA . LEU A 1 180 ? -6.321 -8.711 20.121 1.00 87.50 180 LEU A CA 1
ATOM 1388 C C . LEU A 1 180 ? -5.192 -8.040 20.926 1.00 87.50 180 LEU A C 1
ATOM 1390 O O . LEU A 1 180 ? -4.757 -6.944 20.581 1.00 87.50 180 LEU A O 1
ATOM 1394 N N . THR A 1 181 ? -4.682 -8.687 21.976 1.00 86.94 181 THR A N 1
ATOM 1395 C CA . THR A 1 181 ? -3.579 -8.169 22.806 1.00 86.94 181 THR A CA 1
ATOM 1396 C C . THR A 1 181 ? -2.298 -7.882 22.007 1.00 86.94 181 THR A C 1
ATOM 1398 O O . THR A 1 181 ? -1.584 -6.937 22.339 1.00 86.94 181 THR A O 1
ATOM 1401 N N . ALA A 1 182 ? -2.017 -8.651 20.950 1.00 90.62 182 ALA A N 1
ATOM 1402 C CA . ALA A 1 182 ? -0.862 -8.459 20.068 1.00 90.62 182 ALA A CA 1
ATOM 1403 C C . ALA A 1 182 ? -1.034 -7.275 19.098 1.00 90.62 182 ALA A C 1
ATOM 1405 O O . ALA A 1 182 ? -0.052 -6.633 18.741 1.00 90.62 182 ALA A O 1
ATOM 1406 N N . LEU A 1 183 ? -2.275 -6.929 18.736 1.00 92.25 183 LEU A N 1
ATOM 1407 C CA . LEU A 1 183 ? -2.573 -5.854 17.780 1.00 92.25 183 LEU A CA 1
ATOM 1408 C C . LEU A 1 183 ? -2.343 -4.455 18.370 1.00 92.25 183 LEU A C 1
ATOM 1410 O O . LEU A 1 183 ? -2.106 -3.503 17.633 1.00 92.25 183 LEU A O 1
ATOM 1414 N N . ALA A 1 184 ? -2.419 -4.312 19.698 1.00 92.75 184 ALA A N 1
ATOM 1415 C CA . ALA A 1 184 ? -2.280 -3.027 20.383 1.00 92.75 184 ALA A CA 1
ATOM 1416 C C . ALA A 1 184 ? -0.952 -2.289 20.077 1.00 92.75 184 ALA A C 1
ATOM 1418 O O . ALA A 1 184 ? -1.024 -1.108 19.735 1.00 92.75 184 ALA A O 1
ATOM 1419 N N . PRO A 1 185 ? 0.246 -2.912 20.164 1.00 93.88 185 PRO A N 1
ATOM 1420 C CA . PRO A 1 185 ? 1.495 -2.264 19.751 1.00 93.88 185 PRO A CA 1
ATOM 1421 C C . PRO A 1 185 ? 1.581 -1.984 18.241 1.00 93.88 185 PRO A C 1
ATOM 1423 O O . PRO A 1 185 ? 2.081 -0.925 17.870 1.00 93.88 185 PRO A O 1
ATOM 1426 N N . GLU A 1 186 ? 1.072 -2.868 17.372 1.00 93.88 186 GLU A N 1
ATOM 1427 C CA . GLU A 1 186 ? 1.075 -2.644 15.912 1.00 93.88 186 GLU A CA 1
ATOM 1428 C C . GLU A 1 186 ? 0.212 -1.429 15.524 1.00 93.88 186 GLU A C 1
ATOM 1430 O O . GLU A 1 186 ? 0.649 -0.550 14.781 1.00 93.88 186 GLU A O 1
ATOM 1435 N N . LEU A 1 187 ? -0.996 -1.330 16.088 1.00 95.88 187 LEU A N 1
ATOM 1436 C CA . LEU A 1 187 ? -1.894 -0.191 15.893 1.00 95.88 187 LEU A CA 1
ATOM 1437 C C . LEU A 1 187 ? -1.356 1.098 16.529 1.00 95.88 187 LEU A C 1
ATOM 1439 O O . LEU A 1 187 ? -1.534 2.169 15.957 1.00 95.88 187 LEU A O 1
ATOM 1443 N N . ALA A 1 188 ? -0.668 1.019 17.673 1.00 95.00 188 ALA A N 1
ATOM 1444 C CA . ALA A 1 188 ? -0.020 2.182 18.282 1.00 95.00 188 ALA A CA 1
ATOM 1445 C C . ALA A 1 188 ? 1.123 2.738 17.411 1.00 95.00 188 ALA A C 1
ATOM 1447 O O . ALA A 1 188 ? 1.267 3.957 17.311 1.00 95.00 188 ALA A O 1
ATOM 1448 N N . ALA A 1 189 ? 1.890 1.871 16.740 1.00 95.81 189 ALA A N 1
ATOM 1449 C CA . ALA A 1 189 ? 2.904 2.293 15.775 1.00 95.81 189 ALA A CA 1
ATOM 1450 C C . ALA A 1 189 ? 2.271 2.992 14.558 1.00 95.81 189 ALA A C 1
ATOM 1452 O O . ALA A 1 189 ? 2.682 4.095 14.211 1.00 95.81 1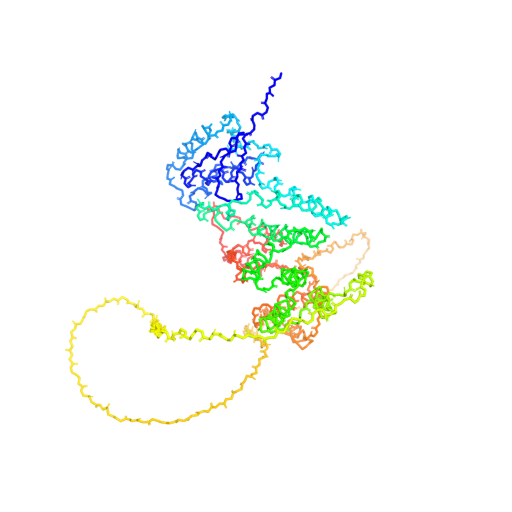89 ALA A O 1
ATOM 1453 N N . LEU A 1 190 ? 1.210 2.420 13.975 1.00 95.56 190 LEU A N 1
ATOM 1454 C CA . LEU A 1 190 ? 0.495 3.026 12.840 1.00 95.56 190 LEU A CA 1
ATOM 1455 C C . LEU A 1 190 ? -0.213 4.342 13.195 1.00 95.56 190 LEU A C 1
ATOM 1457 O O . LEU A 1 190 ? -0.295 5.239 12.361 1.00 95.56 190 LEU A O 1
ATOM 1461 N N . VAL A 1 191 ? -0.688 4.495 14.433 1.00 96.88 191 VAL A N 1
ATOM 1462 C CA . VAL A 1 191 ? -1.218 5.768 14.953 1.00 96.88 191 VAL A CA 1
ATOM 1463 C C . VAL A 1 191 ? -0.119 6.831 15.092 1.00 96.88 191 VAL A C 1
ATOM 1465 O O . VAL A 1 191 ? -0.386 8.012 14.869 1.00 96.88 191 VAL A O 1
ATOM 1468 N N . ALA A 1 192 ? 1.115 6.440 15.423 1.00 96.19 192 ALA A N 1
ATOM 1469 C CA . ALA A 1 192 ? 2.255 7.356 15.461 1.00 96.19 192 ALA A CA 1
ATOM 1470 C C . ALA A 1 192 ? 2.766 7.722 14.053 1.00 96.19 192 ALA A C 1
ATOM 1472 O O . ALA A 1 192 ? 3.114 8.877 13.819 1.00 96.19 192 ALA A O 1
ATOM 1473 N N . GLU A 1 193 ? 2.774 6.765 13.119 1.00 95.69 193 GLU A N 1
ATOM 1474 C CA . GLU A 1 193 ? 3.181 6.956 11.718 1.00 95.69 193 GLU A CA 1
ATOM 1475 C C . GLU A 1 193 ? 2.142 7.757 10.910 1.00 95.69 193 GLU A C 1
ATOM 1477 O O . GLU A 1 193 ? 2.493 8.524 10.011 1.00 95.69 193 GLU A O 1
ATOM 1482 N N . HIS A 1 194 ? 0.852 7.621 11.241 1.00 94.94 194 HIS A N 1
ATOM 1483 C CA . HIS A 1 194 ? -0.253 8.273 10.533 1.00 94.94 194 HIS A CA 1
ATOM 1484 C C . HIS A 1 194 ? -1.249 8.976 11.485 1.00 94.94 194 HIS A C 1
ATOM 1486 O O . HIS A 1 194 ? -2.417 8.576 11.555 1.00 94.94 194 HIS A O 1
ATOM 1492 N N . PRO A 1 195 ? -0.848 10.065 12.179 1.00 95.44 195 PRO A N 1
ATOM 1493 C CA . PRO A 1 195 ? -1.657 10.711 13.220 1.00 95.44 195 PRO A CA 1
ATOM 1494 C C . PRO A 1 195 ? -3.088 11.090 12.825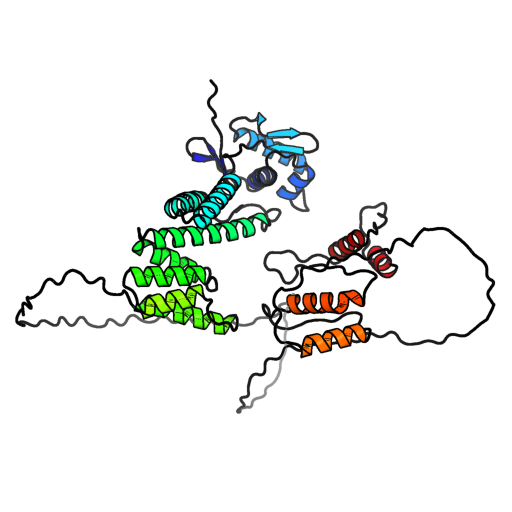 1.00 95.44 195 PRO A C 1
ATOM 1496 O O . PRO A 1 195 ? -3.985 11.008 13.660 1.00 95.44 195 PRO A O 1
ATOM 1499 N N . LEU A 1 196 ? -3.317 11.465 11.563 1.00 94.44 196 LEU A N 1
ATOM 1500 C CA . LEU A 1 196 ? -4.616 11.926 11.057 1.00 94.44 196 LEU A CA 1
ATOM 1501 C C . LEU A 1 196 ? -5.498 10.798 10.471 1.00 94.44 196 LEU A C 1
ATOM 1503 O O . LEU A 1 196 ? -6.612 11.056 10.021 1.00 94.44 196 LEU A O 1
ATOM 1507 N N . ARG A 1 197 ? -5.043 9.534 10.460 1.00 95.50 197 ARG A N 1
ATOM 1508 C CA . ARG A 1 197 ? -5.837 8.390 9.963 1.00 95.50 197 ARG A CA 1
ATOM 1509 C C . ARG A 1 197 ? -6.738 7.835 11.071 1.00 95.50 197 ARG A C 1
ATOM 1511 O O . ARG A 1 197 ? -6.420 6.836 11.714 1.00 95.50 197 ARG A O 1
ATOM 1518 N N . GLU A 1 198 ? -7.898 8.468 11.250 1.00 97.50 198 GLU A N 1
ATOM 1519 C CA . GLU A 1 198 ? -8.921 8.131 12.261 1.00 97.50 198 GLU A CA 1
ATOM 1520 C C . GLU A 1 198 ? -9.243 6.630 12.406 1.00 97.50 198 GLU A C 1
ATOM 1522 O O . GLU A 1 198 ? -9.529 6.162 13.510 1.00 97.50 198 GLU A O 1
ATOM 1527 N N . VAL A 1 199 ? -9.178 5.854 11.317 1.00 97.50 199 VAL A N 1
ATOM 1528 C CA . VAL A 1 199 ? -9.490 4.413 11.322 1.00 97.50 199 VAL A CA 1
ATOM 1529 C C . VAL A 1 199 ? -8.570 3.632 12.268 1.00 97.50 199 VAL A C 1
ATOM 1531 O O . VAL A 1 199 ? -9.069 2.837 13.065 1.00 97.50 199 VAL A O 1
ATOM 1534 N N . PHE A 1 200 ? -7.259 3.902 12.265 1.00 97.94 200 PHE A N 1
ATOM 1535 C CA . PHE A 1 200 ? -6.316 3.213 13.157 1.00 97.94 200 PHE A CA 1
ATOM 1536 C C . PHE A 1 200 ? -6.528 3.601 14.627 1.00 97.94 200 PHE A C 1
ATOM 1538 O O . PHE A 1 200 ? -6.414 2.752 15.508 1.00 97.94 200 PHE A O 1
ATOM 1545 N N . HIS A 1 201 ? -6.931 4.847 14.905 1.00 98.19 201 HIS A N 1
ATOM 1546 C CA . HIS A 1 201 ? -7.315 5.280 16.256 1.00 98.19 201 HIS A CA 1
ATOM 1547 C C . HIS A 1 201 ? -8.586 4.585 16.741 1.00 98.19 201 HIS A C 1
ATOM 1549 O O . HIS A 1 201 ? -8.598 4.079 17.861 1.00 98.19 201 HIS A O 1
ATOM 1555 N N . ARG A 1 202 ? -9.633 4.491 15.903 1.00 98.00 202 ARG A N 1
ATOM 1556 C CA . ARG A 1 202 ? -10.834 3.686 16.200 1.00 98.00 202 ARG A CA 1
ATOM 1557 C C . ARG A 1 202 ? -10.440 2.249 16.537 1.00 98.00 202 ARG A C 1
ATOM 1559 O O . ARG A 1 202 ? -10.880 1.720 17.554 1.00 98.00 202 ARG A O 1
ATOM 1566 N N . GLN A 1 203 ? -9.617 1.624 15.700 1.00 97.50 203 GLN A N 1
ATOM 1567 C CA . GLN A 1 203 ? -9.207 0.233 15.883 1.00 97.50 203 GLN A CA 1
ATOM 1568 C C . GLN A 1 203 ? -8.405 0.058 17.183 1.00 97.50 203 GLN A C 1
ATOM 1570 O O . GLN A 1 203 ? -8.715 -0.830 17.976 1.00 97.50 203 GLN A O 1
ATOM 1575 N N . LEU A 1 204 ? -7.467 0.964 17.478 1.00 97.62 204 LEU A N 1
ATOM 1576 C CA . LEU A 1 204 ? -6.711 0.980 18.733 1.00 97.62 204 LEU A CA 1
ATOM 1577 C C . LEU A 1 204 ? -7.617 1.180 19.960 1.00 97.62 204 LEU A C 1
ATOM 1579 O O . LEU A 1 204 ? -7.471 0.463 20.949 1.00 97.62 204 LEU A O 1
ATOM 1583 N N . MET A 1 205 ? -8.587 2.100 19.900 1.00 97.69 205 MET A N 1
ATOM 1584 C CA . MET A 1 205 ? -9.583 2.308 20.960 1.00 97.69 205 MET A CA 1
ATOM 1585 C C . MET A 1 205 ? -10.390 1.035 21.239 1.00 97.69 205 MET A C 1
ATOM 1587 O O . MET A 1 205 ? -10.577 0.677 22.404 1.00 97.69 205 MET A O 1
ATOM 1591 N N . LEU A 1 206 ? -10.838 0.334 20.192 1.00 96.62 206 LEU A N 1
ATOM 1592 C CA . LEU A 1 206 ? -11.602 -0.910 20.313 1.00 96.62 206 LEU A CA 1
ATOM 1593 C C . LEU A 1 206 ? -10.740 -2.062 20.852 1.00 96.62 206 LEU A C 1
ATOM 1595 O O . LEU A 1 206 ? -11.179 -2.757 21.766 1.00 96.62 206 LEU A O 1
ATOM 1599 N N . VAL A 1 207 ? -9.499 -2.229 20.380 1.00 96.56 207 VAL A N 1
ATOM 1600 C CA . VAL A 1 207 ? -8.557 -3.233 20.910 1.00 96.56 207 VAL A CA 1
ATOM 1601 C C . VAL A 1 207 ? -8.255 -2.978 22.390 1.00 96.56 207 VAL A C 1
ATOM 1603 O O . VAL A 1 207 ? -8.375 -3.891 23.213 1.00 96.56 207 VAL A O 1
ATOM 1606 N N . LEU A 1 208 ? -7.916 -1.740 22.766 1.00 94.94 208 LEU A N 1
ATOM 1607 C CA . LEU A 1 208 ? -7.658 -1.365 24.160 1.00 94.94 208 LEU A CA 1
ATOM 1608 C C . LEU A 1 208 ? -8.903 -1.584 25.032 1.00 94.94 208 LEU A C 1
ATOM 1610 O O . LEU A 1 208 ? -8.801 -2.139 26.123 1.00 94.94 208 LEU A O 1
ATOM 1614 N N . HIS A 1 209 ? -10.095 -1.237 24.546 1.00 94.69 209 HIS A N 1
ATOM 1615 C CA . HIS A 1 209 ? -11.341 -1.483 25.268 1.00 94.69 209 HIS A CA 1
ATOM 1616 C C . HIS A 1 209 ? -11.632 -2.981 25.465 1.00 94.69 209 HIS A C 1
ATOM 1618 O O . HIS A 1 209 ? -11.859 -3.426 26.594 1.00 94.69 209 HIS A O 1
ATOM 1624 N N . ARG A 1 210 ? -11.567 -3.779 24.391 1.00 93.62 210 ARG A N 1
ATOM 1625 C CA . ARG A 1 210 ? -11.855 -5.226 24.397 1.00 93.62 210 ARG A CA 1
ATOM 1626 C C . ARG A 1 210 ? -10.828 -6.023 25.224 1.00 93.62 210 ARG A C 1
ATOM 1628 O O . ARG A 1 210 ? -11.192 -7.060 25.783 1.00 93.62 210 ARG A O 1
ATOM 1635 N N . THR A 1 211 ? -9.609 -5.499 25.401 1.00 93.81 211 THR A N 1
ATOM 1636 C CA . THR A 1 211 ? -8.559 -6.021 26.308 1.00 93.81 211 THR A CA 1
ATOM 1637 C C . THR A 1 211 ? -8.591 -5.436 27.735 1.00 93.81 211 THR A C 1
ATOM 1639 O O . THR A 1 211 ? -7.748 -5.782 28.557 1.00 93.81 211 THR A O 1
ATOM 1642 N N . GLY A 1 212 ? -9.573 -4.588 28.073 1.00 91.75 212 GLY A N 1
ATOM 1643 C CA . GLY A 1 212 ? -9.794 -4.058 29.432 1.00 91.75 212 GLY A CA 1
ATOM 1644 C C . GLY A 1 212 ? -9.065 -2.748 29.766 1.00 91.75 212 GLY A C 1
ATOM 1645 O O . GLY A 1 212 ? -9.273 -2.179 30.837 1.00 91.75 212 GLY A O 1
ATOM 1646 N N . ARG A 1 213 ? -8.268 -2.207 28.843 1.00 94.19 213 ARG A N 1
ATOM 1647 C CA . ARG A 1 213 ? -7.460 -0.980 28.977 1.00 94.19 213 ARG A CA 1
ATOM 1648 C C . ARG A 1 213 ? -8.283 0.286 28.676 1.00 94.19 213 ARG A C 1
ATOM 1650 O O . ARG A 1 213 ? -7.887 1.154 27.900 1.00 94.19 213 ARG A O 1
ATOM 1657 N N . GLN A 1 214 ? -9.462 0.398 29.296 1.00 94.56 214 GLN A N 1
ATOM 1658 C CA . GLN A 1 214 ? -10.463 1.443 29.012 1.00 94.56 214 GLN A CA 1
ATOM 1659 C C . GLN A 1 214 ? -9.910 2.873 29.169 1.00 94.56 214 GLN A C 1
ATOM 1661 O O . GLN A 1 214 ? -10.191 3.734 28.337 1.00 94.56 214 GLN A O 1
ATOM 1666 N N . ALA A 1 215 ? -9.094 3.130 30.197 1.00 93.81 215 ALA A N 1
ATOM 1667 C CA . ALA A 1 215 ? -8.496 4.447 30.437 1.00 93.81 215 ALA A CA 1
ATOM 1668 C C . ALA A 1 215 ? -7.544 4.893 29.309 1.00 93.81 215 ALA A C 1
ATOM 1670 O O . ALA A 1 215 ? -7.481 6.080 28.988 1.00 93.81 215 ALA A O 1
ATOM 1671 N N . GLU A 1 216 ? -6.846 3.944 28.678 1.00 96.38 216 GLU A N 1
ATOM 1672 C CA . GLU A 1 216 ? -5.937 4.200 27.558 1.00 96.38 216 GLU A CA 1
ATOM 1673 C C . GLU A 1 216 ? -6.718 4.425 26.258 1.00 96.38 216 GLU A C 1
ATOM 1675 O O . GLU A 1 216 ? -6.424 5.366 25.527 1.00 96.38 216 GLU A O 1
ATOM 1680 N N . ALA A 1 217 ? -7.797 3.670 26.019 1.00 96.25 217 ALA A N 1
ATOM 1681 C CA . ALA A 1 217 ? -8.714 3.937 24.905 1.00 96.25 217 ALA A CA 1
ATOM 1682 C C . ALA A 1 217 ? -9.326 5.356 24.990 1.00 96.25 217 ALA A C 1
ATOM 1684 O O . ALA A 1 217 ? -9.428 6.069 23.991 1.00 96.25 217 ALA A O 1
ATOM 1685 N N . LEU A 1 218 ? -9.665 5.811 26.202 1.00 96.88 218 LEU A N 1
ATOM 1686 C CA . LEU A 1 218 ? -10.111 7.185 26.460 1.00 96.88 218 LEU A CA 1
ATOM 1687 C C . LEU A 1 218 ? -8.979 8.227 26.382 1.00 96.88 218 LEU A C 1
ATOM 1689 O O . LEU A 1 218 ? -9.265 9.420 26.273 1.00 96.88 218 LEU A O 1
ATOM 1693 N N . ALA A 1 219 ? -7.705 7.832 26.447 1.00 96.75 219 ALA A N 1
ATOM 1694 C CA . ALA A 1 219 ? -6.573 8.715 26.157 1.00 96.75 219 ALA A CA 1
ATOM 1695 C C . ALA A 1 219 ? -6.380 8.889 24.641 1.00 96.75 219 ALA A C 1
ATOM 1697 O O . ALA A 1 219 ? -6.314 10.029 24.187 1.00 96.75 219 ALA A O 1
ATOM 1698 N N . VAL A 1 220 ? -6.413 7.796 23.865 1.00 97.62 220 VAL A N 1
ATOM 1699 C CA . VAL A 1 220 ? -6.330 7.818 22.388 1.00 97.62 220 VAL A CA 1
ATOM 1700 C C . VAL A 1 220 ? -7.395 8.739 21.786 1.00 97.62 220 VAL A C 1
ATOM 1702 O O . VAL A 1 220 ? -7.059 9.637 21.021 1.00 97.62 220 VAL A O 1
ATOM 1705 N N . HIS A 1 221 ? -8.660 8.612 22.207 1.00 97.50 221 HIS A N 1
ATOM 1706 C CA . HIS A 1 221 ? -9.736 9.497 21.735 1.00 97.50 221 HIS A CA 1
ATOM 1707 C C . HIS A 1 221 ? -9.473 10.987 22.023 1.00 97.50 221 HIS A C 1
ATOM 1709 O O . HIS A 1 221 ? -9.721 11.839 21.171 1.00 97.50 221 HIS A O 1
ATOM 1715 N N . ARG A 1 222 ? -8.981 11.316 23.227 1.00 97.44 222 ARG A N 1
ATOM 1716 C CA . ARG A 1 222 ? -8.693 12.708 23.614 1.00 97.44 222 ARG A CA 1
ATOM 1717 C C . ARG A 1 222 ? -7.541 13.290 22.802 1.00 97.44 222 ARG A C 1
ATOM 1719 O O . ARG A 1 222 ? -7.639 14.438 22.387 1.00 97.44 222 ARG A O 1
ATOM 1726 N N . GLU A 1 223 ? -6.495 12.505 22.563 1.00 97.50 223 GLU A N 1
ATOM 1727 C CA . GLU A 1 223 ? -5.333 12.931 21.783 1.00 97.50 223 GLU A CA 1
ATOM 1728 C C . GLU A 1 223 ? -5.660 13.086 20.290 1.00 97.50 223 GLU A C 1
ATOM 1730 O O . GLU A 1 223 ? -5.284 14.095 19.699 1.00 97.50 223 GLU A O 1
ATOM 1735 N N . LEU A 1 224 ? -6.434 12.166 19.697 1.00 97.62 224 LEU A N 1
ATOM 1736 C CA . LEU A 1 224 ? -6.935 12.331 18.328 1.00 97.62 224 LEU A CA 1
ATOM 1737 C C . LEU A 1 224 ? -7.799 13.589 18.201 1.00 97.62 224 LEU A C 1
ATOM 1739 O O . LEU A 1 224 ? -7.541 14.419 17.336 1.00 97.62 224 LEU A O 1
ATOM 1743 N N . ARG A 1 225 ? -8.810 13.755 19.068 1.00 97.44 225 ARG A N 1
ATOM 1744 C CA . ARG A 1 225 ? -9.697 14.930 19.026 1.00 97.44 225 ARG A CA 1
ATOM 1745 C C . ARG A 1 225 ? -8.910 16.232 19.164 1.00 97.44 225 ARG A C 1
ATOM 1747 O O . ARG A 1 225 ? -9.217 17.195 18.474 1.00 97.44 225 ARG A O 1
ATOM 1754 N N . ARG A 1 226 ? -7.897 16.255 20.034 1.00 97.50 226 ARG A N 1
ATOM 1755 C CA . ARG A 1 226 ? -7.000 17.401 20.202 1.00 97.50 226 ARG A CA 1
ATOM 1756 C C . ARG A 1 226 ? -6.284 17.737 18.887 1.00 97.50 226 ARG A C 1
ATOM 1758 O O . ARG A 1 226 ? -6.399 18.866 18.430 1.00 97.50 226 ARG A O 1
ATOM 1765 N N . ARG A 1 227 ? -5.649 16.754 18.236 1.00 96.56 227 ARG A N 1
ATOM 1766 C CA . ARG A 1 227 ? -4.950 16.950 16.951 1.00 96.56 227 ARG A CA 1
ATOM 1767 C C . ARG A 1 227 ? -5.872 17.325 15.793 1.00 96.56 227 ARG A C 1
ATOM 1769 O O . ARG A 1 227 ? -5.521 18.206 15.025 1.00 96.56 227 ARG A O 1
ATOM 1776 N N . LEU A 1 228 ? -7.054 16.719 15.664 1.00 96.00 228 LEU A N 1
ATOM 1777 C CA . LEU A 1 228 ? -8.002 17.086 14.599 1.00 96.00 228 LEU A CA 1
ATOM 1778 C C . LEU A 1 228 ? -8.469 18.546 14.725 1.00 96.00 228 LEU A C 1
ATOM 1780 O O . LEU A 1 228 ? -8.574 19.245 13.719 1.00 96.00 228 LEU A O 1
ATOM 1784 N N . ILE A 1 229 ? -8.672 19.032 15.953 1.00 96.38 229 ILE A N 1
ATOM 1785 C CA . ILE A 1 229 ? -9.023 20.434 16.209 1.00 96.38 229 ILE A CA 1
ATOM 1786 C C . ILE A 1 229 ? -7.817 21.358 15.957 1.00 96.38 229 ILE A C 1
ATOM 1788 O O . ILE A 1 229 ? -7.984 22.383 15.305 1.00 96.38 229 ILE A O 1
ATOM 1792 N N . GLU A 1 230 ? -6.618 20.997 16.427 1.00 95.38 230 GLU A N 1
ATOM 1793 C CA . GLU A 1 230 ? -5.392 21.805 16.279 1.00 95.38 230 GLU A CA 1
ATOM 1794 C C . GLU A 1 230 ? -4.852 21.865 14.835 1.00 95.38 230 GLU A C 1
ATOM 1796 O O . GLU A 1 230 ? -4.428 22.927 14.389 1.00 95.38 230 GLU A O 1
ATOM 1801 N N . GLU A 1 231 ? -4.849 20.747 14.102 1.00 95.38 231 GLU A N 1
ATOM 1802 C CA . GLU A 1 231 ? -4.223 20.623 12.774 1.00 95.38 231 GLU A CA 1
ATOM 1803 C C . GLU A 1 231 ? -5.208 20.852 11.612 1.00 95.38 231 GLU A C 1
ATOM 1805 O O . GLU A 1 231 ? -4.797 21.301 10.542 1.00 95.38 231 GLU A O 1
ATOM 1810 N N . LEU A 1 232 ? -6.498 20.527 11.792 1.00 94.00 232 LEU A N 1
ATOM 1811 C CA . LEU A 1 232 ? -7.511 20.548 10.720 1.00 94.00 232 LEU A CA 1
ATOM 1812 C C . LEU A 1 232 ? -8.758 21.392 11.038 1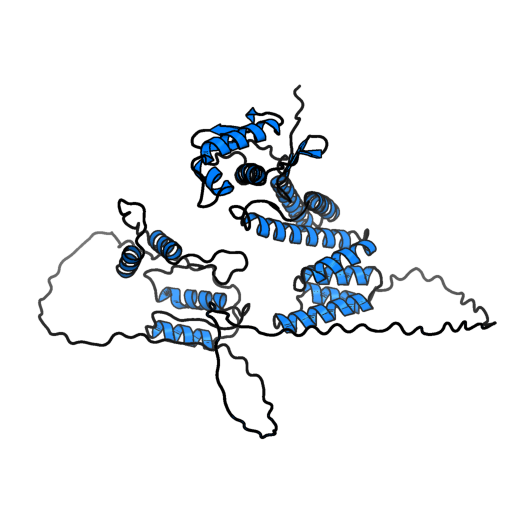.00 94.00 232 LEU A C 1
ATOM 1814 O O . LEU A 1 232 ? -9.572 21.621 10.142 1.00 94.00 232 LEU A O 1
ATOM 1818 N N . GLY A 1 233 ? -8.943 21.836 12.286 1.00 94.62 233 GLY A N 1
ATOM 1819 C CA . GLY A 1 233 ? -10.163 22.516 12.733 1.00 94.62 233 GLY A CA 1
ATOM 1820 C C . GLY A 1 233 ? -11.410 21.619 12.773 1.00 94.62 233 GLY A C 1
ATOM 1821 O O . GLY A 1 233 ? -12.527 22.133 12.718 1.00 94.62 233 GLY A O 1
ATOM 1822 N N . THR A 1 234 ? -11.252 20.290 12.832 1.00 96.12 234 THR A N 1
ATOM 1823 C CA . THR A 1 234 ? -12.357 19.319 12.737 1.00 96.12 234 THR A CA 1
ATOM 1824 C C . THR A 1 234 ? -12.586 18.517 14.020 1.00 96.12 234 THR A C 1
ATOM 1826 O O . THR A 1 234 ? -11.685 18.269 14.816 1.00 96.12 234 THR A O 1
ATOM 1829 N N . GLU A 1 235 ? -13.831 18.078 14.218 1.00 95.19 235 GLU A N 1
ATOM 1830 C CA . GLU A 1 235 ? -14.203 17.084 15.235 1.00 95.19 235 GLU A CA 1
ATOM 1831 C C . GLU A 1 235 ? -14.083 15.652 14.669 1.00 95.19 235 GLU A C 1
ATOM 1833 O O . GLU A 1 235 ? -14.264 15.473 13.461 1.00 95.19 235 GLU A O 1
ATOM 1838 N N . PRO A 1 236 ? -13.856 14.617 15.507 1.00 96.38 236 PRO A N 1
ATOM 1839 C CA . PRO A 1 236 ? -13.745 13.234 15.048 1.00 96.38 236 PRO A CA 1
ATOM 1840 C C . PRO A 1 236 ? -14.968 12.717 14.278 1.00 96.38 236 PRO A C 1
ATOM 1842 O O . PRO A 1 236 ? -16.129 12.983 14.623 1.00 96.38 236 PRO A O 1
ATOM 1845 N N . GLY A 1 237 ? -14.703 11.890 13.271 1.00 96.69 237 GLY A N 1
ATOM 1846 C CA . GLY A 1 237 ? -15.691 11.227 12.434 1.00 96.69 237 GLY A CA 1
ATOM 1847 C C . GLY A 1 237 ? -16.647 10.317 13.210 1.00 96.69 237 GLY A C 1
ATOM 1848 O O . GLY A 1 237 ? -16.459 9.983 14.383 1.00 96.69 237 GLY A O 1
ATOM 1849 N N . GLU A 1 238 ? -17.732 9.906 12.550 1.00 97.06 238 GLU A N 1
ATOM 1850 C CA . GLU A 1 238 ? -18.782 9.086 13.171 1.00 97.06 238 GLU A CA 1
ATOM 1851 C C . GLU A 1 238 ? -18.245 7.785 13.773 1.00 97.06 238 GLU A C 1
ATOM 1853 O O . GLU A 1 238 ? -18.484 7.527 14.949 1.00 97.06 238 GLU A O 1
ATOM 1858 N N . ALA A 1 239 ? -17.438 7.030 13.027 1.00 94.69 239 ALA A N 1
ATOM 1859 C CA . ALA A 1 239 ? -16.908 5.744 13.478 1.00 94.69 239 ALA A CA 1
ATOM 1860 C C . ALA A 1 239 ? -16.018 5.859 14.740 1.00 94.69 239 ALA A C 1
ATOM 1862 O O . ALA A 1 239 ? -16.022 4.964 15.589 1.00 94.69 239 ALA A O 1
ATOM 1863 N N . VAL A 1 240 ? -15.290 6.972 14.911 1.00 97.38 240 VAL A N 1
ATOM 1864 C CA . VAL A 1 240 ? -14.522 7.261 16.138 1.00 97.38 240 VAL A CA 1
ATOM 1865 C C . VAL A 1 240 ? -15.456 7.652 17.284 1.00 97.38 240 VAL A C 1
ATOM 1867 O O . VAL A 1 240 ? -15.310 7.137 18.396 1.00 97.38 240 VAL A O 1
ATOM 1870 N N . ARG A 1 241 ? -16.459 8.502 17.028 1.00 96.56 241 ARG A N 1
ATOM 1871 C CA . ARG A 1 241 ? -17.478 8.875 18.027 1.00 96.56 241 ARG A CA 1
ATOM 1872 C C . ARG A 1 241 ? -18.308 7.666 18.479 1.00 96.56 241 ARG A C 1
ATOM 1874 O O . ARG A 1 241 ? -18.676 7.587 19.648 1.00 96.56 241 ARG A O 1
ATOM 1881 N N . GLU A 1 242 ? -18.569 6.697 17.607 1.00 96.69 242 GLU A N 1
ATOM 1882 C CA . GLU A 1 242 ? -19.210 5.425 17.951 1.00 96.69 242 GLU A CA 1
ATOM 1883 C C . GLU A 1 242 ? -18.329 4.540 18.830 1.00 96.69 242 GLU A C 1
ATOM 1885 O O . GLU A 1 242 ? -18.786 4.112 19.892 1.00 96.69 242 GLU A O 1
ATOM 1890 N N . ALA A 1 243 ? -17.060 4.342 18.460 1.00 95.94 243 ALA A N 1
ATOM 1891 C CA . ALA A 1 243 ? -16.104 3.618 19.295 1.00 95.94 243 ALA A CA 1
ATOM 1892 C C . ALA A 1 243 ? -15.930 4.289 20.670 1.00 95.94 243 ALA A C 1
ATOM 1894 O O . ALA A 1 243 ? -15.877 3.608 21.691 1.00 95.94 243 ALA A O 1
ATOM 1895 N N . HIS A 1 244 ? -15.935 5.625 20.740 1.00 97.25 244 HIS A N 1
ATOM 1896 C CA . HIS A 1 244 ? -15.925 6.352 22.010 1.00 97.25 244 HIS A CA 1
ATOM 1897 C C . HIS A 1 244 ? -17.174 6.055 22.859 1.00 97.25 244 HIS A C 1
ATOM 1899 O O . HIS A 1 244 ? -17.048 5.818 24.061 1.00 97.25 244 HIS A O 1
ATOM 1905 N N . ARG A 1 245 ? -18.370 5.983 22.252 1.00 96.44 245 ARG A N 1
ATOM 1906 C CA . ARG A 1 245 ? -19.608 5.563 22.941 1.00 96.44 245 ARG A CA 1
ATOM 1907 C C . ARG A 1 245 ? -19.559 4.093 23.388 1.00 96.44 245 ARG A C 1
ATOM 1909 O O . ARG A 1 245 ? -20.093 3.791 24.449 1.00 96.44 245 ARG A O 1
ATOM 1916 N N . GLU A 1 246 ? -18.950 3.179 22.624 1.00 94.81 246 GLU A N 1
ATOM 1917 C CA . GLU A 1 246 ? -18.684 1.789 23.059 1.00 94.81 246 GLU A CA 1
ATOM 1918 C C . GLU A 1 246 ? -17.797 1.792 24.313 1.00 94.81 246 GLU A C 1
ATOM 1920 O O . GLU A 1 246 ? -18.213 1.305 25.364 1.00 94.81 246 GLU A O 1
ATOM 1925 N N . VAL A 1 247 ? -16.647 2.473 24.252 1.00 94.56 247 VAL A N 1
ATOM 1926 C CA . VAL A 1 247 ? -15.699 2.582 25.372 1.00 94.56 247 VAL A CA 1
ATOM 1927 C C . VAL A 1 247 ? -16.344 3.217 26.615 1.00 94.56 247 VAL A C 1
ATOM 1929 O O . VAL A 1 247 ? -16.063 2.773 27.728 1.00 94.56 247 VAL A O 1
ATOM 1932 N N . LEU A 1 248 ? -17.214 4.224 26.461 1.00 94.06 248 LEU A N 1
ATOM 1933 C CA . LEU A 1 248 ? -17.904 4.896 27.574 1.00 94.06 248 LEU A CA 1
ATOM 1934 C C . LEU A 1 248 ? -19.008 4.056 28.229 1.00 94.06 248 LEU A C 1
ATOM 1936 O O . LEU A 1 248 ? -19.181 4.149 29.442 1.00 94.06 248 LEU A O 1
ATOM 1940 N N . ARG A 1 249 ? -19.732 3.217 27.472 1.00 90.56 249 ARG A N 1
ATOM 1941 C CA . ARG A 1 249 ? -20.696 2.255 28.052 1.00 90.56 249 ARG A CA 1
ATOM 1942 C C . ARG A 1 249 ? -20.003 1.201 28.923 1.00 90.56 249 ARG A C 1
ATOM 1944 O O . ARG A 1 249 ? -20.658 0.566 29.747 1.00 90.56 249 ARG A O 1
ATOM 1951 N N . GLY A 1 250 ? -18.691 1.033 28.748 1.00 74.31 250 GLY A N 1
ATOM 1952 C CA . GLY A 1 250 ? -17.913 -0.016 29.387 1.00 74.31 250 GLY A CA 1
ATOM 1953 C C . GLY A 1 250 ? -18.191 -1.380 28.756 1.00 74.31 250 GLY A C 1
ATOM 1954 O O . GLY A 1 250 ? -19.101 -1.549 27.942 1.00 74.31 250 GLY A O 1
ATOM 1955 N N . ARG A 1 251 ? -17.415 -2.390 29.163 1.00 64.62 251 ARG A N 1
ATOM 1956 C CA . ARG A 1 251 ? -17.757 -3.774 28.836 1.00 64.62 251 ARG A CA 1
ATOM 1957 C C . ARG A 1 251 ? -19.002 -4.111 29.647 1.00 64.62 251 ARG A C 1
ATOM 1959 O O . ARG A 1 251 ? -18.884 -4.375 30.842 1.00 64.62 251 ARG A O 1
ATOM 1966 N N . ALA A 1 252 ? -20.174 -4.060 29.014 1.00 46.62 252 ALA A N 1
ATOM 1967 C CA . ALA A 1 252 ? -21.417 -4.500 29.631 1.00 46.62 252 ALA A CA 1
ATOM 1968 C C . ALA A 1 252 ? -21.176 -5.892 30.224 1.00 46.62 252 ALA A C 1
ATOM 1970 O O . ALA A 1 252 ? -20.774 -6.813 29.507 1.00 46.62 252 ALA A O 1
ATOM 1971 N N . ALA A 1 253 ? -21.321 -6.014 31.544 1.00 38.97 253 ALA A N 1
ATOM 1972 C CA . ALA A 1 253 ? -21.046 -7.265 32.221 1.00 38.97 253 ALA A CA 1
ATOM 1973 C C . ALA A 1 253 ? -22.037 -8.304 31.696 1.00 38.97 253 ALA A C 1
ATOM 1975 O O . ALA A 1 253 ? -23.230 -8.218 31.984 1.00 38.97 253 ALA A O 1
ATOM 1976 N N . VAL A 1 254 ? -21.539 -9.273 30.919 1.00 34.44 254 VAL A N 1
ATOM 1977 C CA . VAL A 1 254 ? -22.291 -10.492 30.617 1.00 34.44 254 VAL A CA 1
ATOM 1978 C C . VAL A 1 254 ? -22.738 -11.043 31.969 1.00 34.44 254 VAL A C 1
ATOM 1980 O O . VAL A 1 254 ? -21.862 -11.276 32.810 1.00 34.44 254 VAL A O 1
ATOM 1983 N N . PRO A 1 255 ? -24.048 -11.222 32.222 1.00 35.25 255 PRO A N 1
ATOM 1984 C CA . PRO A 1 255 ? -24.514 -11.778 33.480 1.00 35.25 255 PRO A CA 1
ATOM 1985 C C . PRO A 1 255 ? -24.102 -13.250 33.556 1.00 35.25 255 PRO A C 1
ATOM 1987 O O . PRO A 1 255 ? -24.849 -14.148 33.170 1.00 35.25 255 PRO A O 1
ATOM 1990 N N . GLY A 1 256 ? -22.878 -13.496 34.026 1.00 34.75 256 GLY A N 1
ATOM 1991 C CA . GLY A 1 256 ? -22.446 -14.825 34.427 1.00 34.75 256 GLY A CA 1
ATOM 1992 C C . GLY A 1 256 ? -23.463 -15.355 35.441 1.00 34.75 256 GLY A C 1
ATOM 1993 O O . GLY A 1 256 ? -23.852 -14.597 36.337 1.00 34.75 256 GLY A O 1
ATOM 1994 N N . PRO A 1 257 ? -23.949 -16.601 35.290 1.00 35.62 257 PRO A N 1
ATOM 1995 C CA . PRO A 1 257 ? -25.005 -17.129 36.145 1.00 35.62 257 PRO A CA 1
ATOM 1996 C C . PRO A 1 257 ? -24.587 -16.997 37.610 1.00 35.62 257 PRO A C 1
ATOM 1998 O O . PRO A 1 257 ? -23.457 -17.327 37.966 1.00 35.62 257 PRO A O 1
ATOM 2001 N N . ALA A 1 258 ? -25.483 -16.448 38.434 1.00 46.00 258 ALA A N 1
ATOM 2002 C CA . ALA A 1 258 ? -25.143 -15.896 39.741 1.00 46.00 258 ALA A CA 1
ATOM 2003 C C . ALA A 1 258 ? -24.685 -16.967 40.750 1.00 46.00 258 ALA A C 1
ATOM 2005 O O . ALA A 1 258 ? -25.466 -17.467 41.560 1.00 46.00 258 ALA A O 1
ATOM 2006 N N . ALA A 1 259 ? -23.391 -17.285 40.726 1.00 37.12 259 ALA A N 1
ATOM 2007 C CA . ALA A 1 259 ? -22.713 -18.075 41.742 1.00 37.12 259 ALA A CA 1
ATOM 2008 C C . ALA A 1 259 ? -22.585 -17.241 43.027 1.00 37.12 259 ALA A C 1
ATOM 2010 O O . ALA A 1 259 ? -21.670 -16.431 43.187 1.00 37.12 259 ALA A O 1
ATOM 2011 N N . GLY A 1 260 ? -23.560 -17.391 43.923 1.00 32.75 260 GLY A N 1
ATOM 2012 C CA . GLY A 1 260 ? -23.591 -16.677 45.194 1.00 32.75 260 GLY A CA 1
ATOM 2013 C C . GLY A 1 260 ? -22.506 -17.131 46.178 1.00 32.75 260 GLY A C 1
ATOM 2014 O O . GLY A 1 260 ? -22.076 -18.278 46.163 1.00 32.75 260 GLY A O 1
ATOM 2015 N N . ALA A 1 261 ? -22.142 -16.214 47.077 1.00 34.34 261 ALA A N 1
ATOM 2016 C CA . ALA A 1 261 ? -21.461 -16.443 48.355 1.00 34.34 261 ALA A CA 1
ATOM 2017 C C . ALA A 1 261 ? -20.179 -17.314 48.370 1.00 34.34 261 ALA A C 1
ATOM 2019 O O . ALA A 1 261 ? -20.228 -18.527 48.536 1.00 34.34 261 ALA A O 1
ATOM 2020 N N . SER A 1 262 ? -19.024 -16.655 48.522 1.00 33.91 262 SER A N 1
ATOM 2021 C CA . SER A 1 262 ? -18.421 -16.569 49.867 1.00 33.91 262 SER A CA 1
ATOM 2022 C C . SER A 1 262 ? -17.324 -15.501 49.940 1.00 33.91 262 SER A C 1
ATOM 2024 O O . SER A 1 262 ? -16.361 -15.526 49.177 1.00 33.91 262 SER A O 1
ATOM 2026 N N . ALA A 1 263 ? -17.444 -14.566 50.885 1.00 38.25 263 ALA A N 1
ATOM 2027 C CA . ALA A 1 263 ? -16.424 -13.555 51.150 1.00 38.25 263 ALA A CA 1
ATOM 2028 C C . ALA A 1 263 ? -15.437 -14.057 52.220 1.00 38.25 263 ALA A C 1
ATOM 2030 O O . ALA A 1 263 ? -15.585 -13.761 53.408 1.00 38.25 263 ALA A O 1
ATOM 2031 N N . VAL A 1 264 ? -14.416 -14.812 51.804 1.00 34.91 264 VAL A N 1
ATOM 2032 C CA . VAL A 1 264 ? -13.338 -15.250 52.705 1.00 34.91 264 VAL A CA 1
ATOM 2033 C C . VAL A 1 264 ? -12.454 -14.054 53.073 1.00 34.91 264 VAL A C 1
ATOM 2035 O O . VAL A 1 264 ? -11.568 -13.654 52.320 1.00 34.91 264 VAL A O 1
ATOM 2038 N N . ARG A 1 265 ? -12.681 -13.478 54.259 1.00 32.88 265 ARG A N 1
ATOM 2039 C CA . ARG A 1 265 ? -11.733 -12.545 54.883 1.00 32.88 265 ARG A CA 1
ATOM 2040 C C . ARG A 1 265 ? -10.496 -13.313 55.351 1.00 32.88 265 ARG A C 1
ATOM 2042 O O . ARG A 1 265 ? -10.597 -14.138 56.254 1.00 32.88 265 ARG A O 1
ATOM 2049 N N . VAL A 1 266 ? -9.330 -12.972 54.809 1.00 37.03 266 VAL A N 1
ATOM 2050 C CA . VAL A 1 266 ? -8.029 -13.329 55.398 1.00 37.03 266 VAL A CA 1
ATOM 2051 C C . VAL A 1 266 ? -7.601 -12.185 56.335 1.00 37.03 266 VAL A C 1
ATOM 2053 O O . VAL A 1 266 ? -7.705 -11.023 55.934 1.00 37.03 266 VAL A O 1
ATOM 2056 N N . PRO A 1 267 ? -7.178 -12.454 57.586 1.00 34.72 267 PRO A N 1
ATOM 2057 C CA . PRO A 1 267 ? -6.773 -11.411 58.529 1.00 34.72 267 PRO A CA 1
ATOM 2058 C C . PRO A 1 267 ? -5.396 -10.818 58.187 1.00 34.72 267 PRO A C 1
ATOM 2060 O O . PRO A 1 267 ? -4.537 -11.490 57.620 1.00 34.72 267 PRO A O 1
ATOM 2063 N N . ALA A 1 268 ? -5.174 -9.559 58.569 1.00 34.00 268 ALA A N 1
ATOM 2064 C CA . ALA A 1 268 ? -3.909 -8.857 58.350 1.00 34.00 268 ALA A CA 1
ATOM 2065 C C . ALA A 1 268 ? -2.888 -9.129 59.471 1.00 34.00 268 ALA A C 1
ATOM 2067 O O . ALA A 1 268 ? -3.239 -9.087 60.650 1.00 34.00 268 ALA A O 1
ATOM 2068 N N . ALA A 1 269 ? -1.617 -9.330 59.109 1.00 31.64 269 ALA A N 1
ATOM 2069 C CA . ALA A 1 269 ? -0.487 -9.390 60.039 1.00 31.64 269 ALA A CA 1
ATOM 2070 C C . ALA A 1 269 ? 0.851 -9.078 59.335 1.00 31.64 269 ALA A C 1
ATOM 2072 O O . ALA A 1 269 ? 1.019 -9.406 58.166 1.00 31.64 269 ALA A O 1
ATOM 2073 N N . GLY A 1 270 ? 1.816 -8.523 60.081 1.00 29.28 270 GLY A N 1
ATOM 2074 C CA . GLY A 1 270 ? 3.254 -8.600 59.763 1.00 29.28 270 GLY A CA 1
ATOM 2075 C C . GLY A 1 270 ? 3.783 -7.663 58.669 1.00 29.28 270 GLY A C 1
ATOM 2076 O O . GLY A 1 270 ? 3.869 -8.031 57.504 1.00 29.28 270 GLY A O 1
ATOM 2077 N N . ALA A 1 271 ? 4.232 -6.467 59.056 1.00 28.31 271 ALA A N 1
ATOM 2078 C CA . ALA A 1 271 ? 4.908 -5.535 58.153 1.00 28.31 271 ALA A CA 1
ATOM 2079 C C . ALA A 1 271 ? 6.357 -5.946 57.817 1.00 28.31 271 ALA A C 1
ATOM 2081 O O . ALA A 1 271 ? 7.076 -6.455 58.673 1.00 28.31 271 ALA A O 1
ATOM 2082 N N . SER A 1 272 ? 6.834 -5.555 56.630 1.00 28.95 272 SER A N 1
ATOM 2083 C CA . SER A 1 272 ? 8.210 -5.062 56.459 1.00 28.95 272 SER A CA 1
ATOM 2084 C C . SER A 1 272 ? 8.305 -4.131 55.247 1.00 28.95 272 SER A C 1
ATOM 2086 O O . SER A 1 272 ? 8.079 -4.546 54.112 1.00 28.95 272 SER A O 1
ATOM 2088 N N . ALA A 1 273 ? 8.620 -2.855 55.481 1.00 29.75 273 ALA A N 1
ATOM 2089 C CA . ALA A 1 273 ? 8.768 -1.847 54.432 1.00 29.75 273 ALA A CA 1
ATOM 2090 C C . ALA A 1 273 ? 10.254 -1.643 54.096 1.00 29.75 273 ALA A C 1
ATOM 2092 O O . ALA A 1 273 ? 10.937 -0.825 54.715 1.00 29.75 273 ALA A O 1
ATOM 2093 N N . VAL A 1 274 ? 10.767 -2.386 53.110 1.00 28.77 274 VAL A N 1
ATOM 2094 C CA . VAL A 1 274 ? 12.159 -2.247 52.648 1.00 28.77 274 VAL A CA 1
ATOM 2095 C C . VAL A 1 274 ? 12.316 -0.947 51.853 1.00 28.77 274 VAL A C 1
ATOM 2097 O O . VAL A 1 274 ? 11.931 -0.845 50.690 1.00 28.77 274 VAL A O 1
ATOM 2100 N N . ARG A 1 275 ? 12.886 0.070 52.502 1.00 26.08 275 ARG A N 1
ATOM 2101 C CA . ARG A 1 275 ? 13.085 1.414 51.945 1.00 26.08 275 ARG A CA 1
ATOM 2102 C C . ARG A 1 275 ? 14.420 1.504 51.194 1.00 26.08 275 ARG A C 1
ATOM 2104 O O . ARG A 1 275 ? 15.442 1.839 51.786 1.00 26.08 275 ARG A O 1
ATOM 2111 N N . VAL A 1 276 ? 14.410 1.219 49.893 1.00 29.50 276 VAL A N 1
ATOM 2112 C CA . VAL A 1 276 ? 15.582 1.397 49.011 1.00 29.50 276 VAL A CA 1
ATOM 2113 C C . VAL A 1 276 ? 15.757 2.895 48.678 1.00 29.50 276 VAL A C 1
ATOM 2115 O O . VAL A 1 276 ? 14.759 3.560 48.390 1.00 29.50 276 VAL A O 1
ATOM 2118 N N . PRO A 1 277 ? 16.974 3.472 48.755 1.00 29.31 277 PRO A N 1
ATOM 2119 C CA . PRO A 1 277 ? 17.177 4.913 48.593 1.00 29.31 277 PRO A CA 1
ATOM 2120 C C . PRO A 1 277 ? 17.080 5.384 47.134 1.00 29.31 277 PRO A C 1
ATOM 2122 O O . PRO A 1 277 ? 17.495 4.694 46.205 1.00 29.31 277 PRO A O 1
ATOM 2125 N N . ALA A 1 278 ? 16.596 6.614 46.942 1.00 29.75 278 ALA A N 1
ATOM 2126 C CA . ALA A 1 278 ? 16.553 7.267 45.636 1.00 29.75 278 ALA A CA 1
ATOM 2127 C C . ALA A 1 278 ? 17.961 7.705 45.191 1.00 29.75 278 ALA A C 1
ATOM 2129 O O . ALA A 1 278 ? 18.487 8.720 45.653 1.00 29.75 278 ALA A O 1
ATOM 2130 N N . ALA A 1 279 ? 18.570 6.947 44.278 1.00 28.78 279 ALA A N 1
ATOM 2131 C CA . ALA A 1 279 ? 19.831 7.321 43.651 1.00 28.78 279 ALA A CA 1
ATOM 2132 C C . ALA A 1 279 ? 19.627 8.502 42.684 1.00 28.78 279 ALA A C 1
ATOM 2134 O O . ALA A 1 279 ? 18.901 8.396 41.696 1.00 28.78 279 ALA A O 1
ATOM 2135 N N . ARG A 1 280 ? 20.294 9.633 42.947 1.00 26.47 280 ARG A N 1
ATOM 2136 C CA . ARG A 1 280 ? 20.398 10.741 41.985 1.00 26.47 280 ARG A CA 1
ATOM 2137 C C . ARG A 1 280 ? 21.282 10.311 40.812 1.00 26.47 280 ARG A C 1
ATOM 2139 O O . ARG A 1 280 ? 22.488 10.167 40.986 1.00 26.47 280 ARG A O 1
ATOM 2146 N N . VAL A 1 281 ? 20.698 10.190 39.623 1.00 28.58 281 VAL A N 1
ATOM 2147 C CA . VAL A 1 281 ? 21.434 10.152 38.349 1.00 28.58 281 VAL A CA 1
ATOM 2148 C C . VAL A 1 281 ? 21.357 11.557 37.729 1.00 28.58 281 VAL A C 1
ATOM 2150 O O . VAL A 1 281 ? 20.265 12.131 37.706 1.00 28.58 281 VAL A O 1
ATOM 2153 N N . PRO A 1 282 ? 22.473 12.169 37.291 1.00 27.59 282 PRO A N 1
ATOM 2154 C CA . PRO A 1 282 ? 22.466 13.545 36.804 1.00 27.59 282 PRO A CA 1
ATOM 2155 C C . PRO A 1 282 ? 21.780 13.663 35.437 1.00 27.59 282 PRO A C 1
ATOM 2157 O O . PRO A 1 282 ? 22.110 12.946 34.494 1.00 27.59 282 PRO A O 1
ATOM 2160 N N . ALA A 1 283 ? 20.857 14.617 35.312 1.00 25.98 283 ALA A N 1
ATOM 2161 C CA . ALA A 1 283 ? 20.243 14.964 34.036 1.00 25.98 283 ALA A CA 1
ATOM 2162 C C . ALA A 1 283 ? 21.225 15.787 33.184 1.00 25.98 283 ALA A C 1
ATOM 2164 O O . ALA A 1 283 ? 21.369 16.995 33.384 1.00 25.98 283 ALA A O 1
ATOM 2165 N N . VAL A 1 284 ? 21.893 15.138 32.228 1.00 25.98 284 VAL A N 1
ATOM 2166 C CA . VAL A 1 284 ? 22.729 15.816 31.228 1.00 25.98 284 VAL A CA 1
ATOM 2167 C C . VAL A 1 284 ? 21.821 16.584 30.266 1.00 25.98 284 VAL A C 1
ATOM 2169 O O . VAL A 1 284 ? 21.243 16.014 29.343 1.00 25.98 284 VAL A O 1
ATOM 2172 N N . ARG A 1 285 ? 21.678 17.893 30.491 1.00 24.86 285 ARG A N 1
ATOM 2173 C CA . ARG A 1 285 ? 21.065 18.812 29.526 1.00 24.86 285 ARG A CA 1
ATOM 2174 C C . ARG A 1 285 ? 22.104 19.191 28.476 1.00 24.86 285 ARG A C 1
ATOM 2176 O O . ARG A 1 285 ? 23.037 19.925 28.787 1.00 24.86 285 ARG A O 1
ATOM 2183 N N . VAL A 1 286 ? 21.918 18.725 27.245 1.00 26.64 286 VAL A N 1
ATOM 2184 C CA . VAL A 1 286 ? 22.634 19.254 26.076 1.00 26.64 286 VAL A CA 1
ATOM 2185 C C . VAL A 1 286 ? 21.833 20.448 25.544 1.00 26.64 286 VAL A C 1
ATOM 2187 O O . VAL A 1 286 ? 20.673 20.254 25.174 1.00 26.64 286 VAL A O 1
ATOM 2190 N N . PRO A 1 287 ? 22.380 21.676 25.526 1.00 25.78 287 PRO A N 1
ATOM 2191 C CA . PRO A 1 287 ? 21.730 22.794 24.858 1.00 25.78 287 PRO A CA 1
ATOM 2192 C C . PRO A 1 287 ? 21.876 22.634 23.340 1.00 25.78 287 PRO A C 1
ATOM 2194 O O . PRO A 1 287 ? 22.985 22.472 22.836 1.00 25.78 287 PRO A O 1
ATOM 2197 N N . VAL A 1 288 ? 20.762 22.701 22.612 1.00 27.39 288 VAL A N 1
ATOM 2198 C CA . VAL A 1 288 ? 20.759 22.824 21.148 1.00 27.39 288 VAL A CA 1
ATOM 2199 C C . VAL A 1 288 ? 20.276 24.227 20.809 1.00 27.39 288 VAL A C 1
ATOM 2201 O O . VAL A 1 288 ? 19.077 24.495 20.771 1.00 27.39 288 VAL A O 1
ATOM 2204 N N . THR A 1 289 ? 21.223 25.137 20.610 1.00 25.14 289 THR A N 1
ATOM 2205 C CA . THR A 1 289 ? 20.971 26.460 20.034 1.00 25.14 289 THR A CA 1
ATOM 2206 C C . THR A 1 289 ? 20.847 26.319 18.522 1.00 25.14 289 THR A C 1
ATOM 2208 O O . THR A 1 289 ? 21.816 25.965 17.853 1.00 25.14 289 THR A O 1
ATOM 2211 N N . VAL A 1 290 ? 19.657 26.584 17.981 1.00 25.67 290 VAL A N 1
ATOM 2212 C CA . VAL A 1 290 ? 19.448 26.690 16.531 1.00 25.67 290 VAL A CA 1
ATOM 2213 C C . VAL A 1 290 ? 19.757 28.127 16.127 1.00 25.67 290 VAL A C 1
ATOM 2215 O O . VAL A 1 290 ? 18.943 29.023 16.334 1.00 25.67 290 VAL A O 1
ATOM 2218 N N . GLU A 1 291 ? 20.957 28.349 15.601 1.00 24.80 291 GLU A N 1
ATOM 2219 C CA . GLU A 1 291 ? 21.402 29.656 15.122 1.00 24.80 291 GLU A CA 1
ATOM 2220 C C . GLU A 1 291 ? 21.055 29.818 13.634 1.00 24.80 291 GLU A C 1
ATOM 2222 O O . GLU A 1 291 ? 21.359 28.953 12.810 1.00 24.80 291 GLU A O 1
ATOM 2227 N N . ALA A 1 292 ? 20.371 30.909 13.290 1.00 24.41 292 ALA A N 1
ATOM 2228 C CA . ALA A 1 292 ? 19.921 31.175 11.929 1.00 24.41 292 ALA A CA 1
ATOM 2229 C C . ALA A 1 292 ? 21.006 31.923 11.139 1.00 24.41 292 ALA A C 1
ATOM 2231 O O . ALA A 1 292 ? 21.126 33.142 11.240 1.00 24.41 292 ALA A O 1
ATOM 2232 N N . ALA A 1 293 ? 21.775 31.194 10.327 1.00 25.38 293 ALA A N 1
ATOM 2233 C CA . ALA A 1 293 ? 22.780 31.766 9.434 1.00 25.38 293 ALA A CA 1
ATOM 2234 C C . ALA A 1 293 ? 22.256 31.840 7.990 1.00 25.38 293 ALA A C 1
ATOM 2236 O O . ALA A 1 293 ? 22.175 30.831 7.288 1.00 25.38 293 ALA A O 1
ATOM 2237 N N . ALA A 1 294 ? 21.911 33.046 7.536 1.00 26.27 294 ALA A N 1
ATOM 2238 C CA . ALA A 1 294 ? 21.647 33.324 6.128 1.00 26.27 294 ALA A CA 1
ATOM 2239 C C . ALA A 1 294 ? 22.932 33.792 5.427 1.00 26.27 294 ALA A C 1
ATOM 2241 O O . ALA A 1 294 ? 23.631 34.646 5.957 1.00 26.27 294 ALA A O 1
ATOM 2242 N N . GLY A 1 295 ? 23.181 33.286 4.214 1.00 24.02 295 GLY A N 1
ATOM 2243 C CA . GLY A 1 295 ? 24.078 33.892 3.222 1.00 24.02 295 GLY A CA 1
ATOM 2244 C C . GLY A 1 295 ? 25.575 33.945 3.560 1.00 24.02 295 GLY A C 1
ATOM 2245 O O . GLY A 1 295 ? 26.035 34.831 4.269 1.00 24.02 295 GLY A O 1
ATOM 2246 N N . VAL A 1 296 ? 26.365 33.095 2.898 1.00 26.17 296 VAL A N 1
ATOM 2247 C CA . VAL A 1 296 ? 27.797 33.348 2.670 1.00 26.17 296 VAL A CA 1
ATOM 2248 C C . VAL A 1 296 ? 28.021 33.423 1.163 1.00 26.17 296 VAL A C 1
ATOM 2250 O O . VAL A 1 296 ? 27.808 32.440 0.453 1.00 26.17 296 VAL A O 1
ATOM 2253 N N . ALA A 1 297 ? 28.405 34.607 0.686 1.00 28.36 297 ALA A N 1
ATOM 2254 C CA . ALA A 1 297 ? 28.986 34.805 -0.639 1.00 28.36 297 ALA A CA 1
ATOM 2255 C C . ALA A 1 297 ? 30.515 34.603 -0.579 1.00 28.36 297 ALA A C 1
ATOM 2257 O O . ALA A 1 297 ? 31.072 34.346 0.488 1.00 28.36 297 ALA A O 1
ATOM 2258 N N . GLU A 1 298 ? 31.182 34.663 -1.730 1.00 28.73 298 GLU A N 1
ATOM 2259 C CA . GLU A 1 298 ? 32.589 34.269 -1.890 1.00 28.73 298 GLU A CA 1
ATOM 2260 C C . GLU A 1 298 ? 33.593 35.119 -1.073 1.00 28.73 298 GLU A C 1
ATOM 2262 O O . GLU A 1 298 ? 33.312 36.278 -0.758 1.00 28.73 298 GLU A O 1
ATOM 2267 N N . PRO A 1 299 ? 34.763 34.552 -0.709 1.00 36.19 299 PRO A N 1
ATOM 2268 C CA . PRO A 1 299 ? 35.753 35.226 0.126 1.00 36.19 299 PRO A CA 1
ATOM 2269 C C . PRO A 1 299 ? 36.722 36.111 -0.673 1.00 36.19 299 PRO A C 1
ATOM 2271 O O . PRO A 1 299 ? 37.185 35.724 -1.744 1.00 36.19 299 PRO A O 1
ATOM 2274 N N . ASP A 1 300 ? 37.146 37.219 -0.064 1.00 26.75 300 ASP A N 1
ATOM 2275 C CA . ASP A 1 300 ? 38.432 37.870 -0.351 1.00 26.75 300 ASP A CA 1
ATOM 2276 C C . ASP A 1 300 ? 39.088 38.326 0.972 1.00 26.75 300 ASP A C 1
ATOM 2278 O O . ASP A 1 300 ? 38.445 38.315 2.027 1.00 26.75 300 ASP A O 1
ATOM 2282 N N . ALA A 1 301 ? 40.388 38.620 0.951 1.00 30.28 301 ALA A N 1
ATOM 2283 C CA . ALA A 1 301 ? 41.243 38.591 2.136 1.00 30.28 301 ALA A CA 1
ATOM 2284 C C . ALA A 1 301 ? 41.491 39.947 2.832 1.00 30.28 301 ALA A C 1
ATOM 2286 O O . ALA A 1 301 ? 41.602 41.008 2.226 1.00 30.28 301 ALA A O 1
ATOM 2287 N N . THR A 1 302 ? 41.643 39.843 4.152 1.00 29.62 302 THR A N 1
ATOM 2288 C CA . THR A 1 302 ? 42.004 40.862 5.149 1.00 29.62 302 THR A CA 1
ATOM 2289 C C . THR A 1 302 ? 43.247 41.704 4.820 1.00 29.62 302 THR A C 1
ATOM 2291 O O . THR A 1 302 ? 44.299 41.133 4.557 1.00 29.62 302 THR A O 1
ATOM 2294 N N . GLU A 1 303 ? 43.180 43.023 5.054 1.00 29.17 303 GLU A N 1
ATOM 2295 C CA . GLU A 1 303 ? 44.047 43.720 6.033 1.00 29.17 303 GLU A CA 1
ATOM 2296 C C . GLU A 1 303 ? 43.356 45.003 6.591 1.00 29.17 303 GLU A C 1
ATOM 2298 O O . GLU A 1 303 ? 42.401 45.479 5.971 1.00 29.17 303 GLU A O 1
ATOM 2303 N N . PRO A 1 304 ? 43.700 45.498 7.807 1.00 39.47 304 PRO A N 1
ATOM 2304 C CA . PRO A 1 304 ? 42.810 46.360 8.610 1.00 39.47 304 PRO A CA 1
ATOM 2305 C C . PRO A 1 304 ? 43.294 47.812 8.818 1.00 39.47 304 PRO A C 1
ATOM 2307 O O . PRO A 1 304 ? 44.483 48.079 8.692 1.00 39.47 304 PRO A O 1
ATOM 2310 N N . GLU A 1 305 ? 42.422 48.699 9.336 1.00 26.98 305 GLU A N 1
ATOM 2311 C CA . GLU A 1 305 ? 42.798 49.584 10.463 1.00 26.98 305 GLU A CA 1
ATOM 2312 C C . GLU A 1 305 ? 41.615 50.212 11.257 1.00 26.98 305 GLU A C 1
ATOM 2314 O O . GLU A 1 305 ? 40.469 50.231 10.821 1.00 26.98 305 GLU A O 1
ATOM 2319 N N . ALA A 1 306 ? 41.954 50.669 12.470 1.00 28.08 306 ALA A N 1
ATOM 2320 C CA . ALA A 1 306 ? 41.231 51.379 13.545 1.00 28.08 306 ALA A CA 1
ATOM 2321 C C . ALA A 1 306 ? 39.863 52.091 13.309 1.00 28.08 306 ALA A C 1
ATOM 2323 O O . ALA A 1 306 ? 39.721 52.890 12.389 1.00 28.08 306 ALA A O 1
ATOM 2324 N N . SER A 1 307 ? 38.954 52.061 14.314 1.00 26.08 307 SER A N 1
ATOM 2325 C CA . SER A 1 307 ? 38.889 53.095 15.394 1.00 26.08 307 SER A CA 1
ATOM 2326 C C . SER A 1 307 ? 37.571 53.152 16.231 1.00 26.08 307 SER A C 1
ATOM 2328 O O . SER A 1 307 ? 36.485 52.906 15.726 1.00 26.08 307 SER A O 1
ATOM 2330 N N . ALA A 1 308 ? 37.701 53.558 17.507 1.00 29.36 308 ALA A N 1
ATOM 2331 C CA . ALA A 1 308 ? 36.763 54.304 18.388 1.00 29.36 308 ALA A CA 1
ATOM 2332 C C . ALA A 1 308 ? 35.256 53.933 18.594 1.00 29.36 308 ALA A C 1
ATOM 2334 O O . ALA A 1 308 ? 34.369 54.413 17.902 1.00 29.36 308 ALA A O 1
ATOM 2335 N N . ALA A 1 309 ? 34.985 53.265 19.728 1.00 27.19 309 ALA A N 1
ATOM 2336 C CA . ALA A 1 309 ? 34.183 53.726 20.893 1.00 27.19 309 ALA A CA 1
ATOM 2337 C C . ALA A 1 309 ? 32.784 54.418 20.787 1.00 27.19 309 ALA A C 1
ATOM 2339 O O . ALA A 1 309 ? 32.699 55.597 20.459 1.00 27.19 309 ALA A O 1
ATOM 2340 N N . ALA A 1 310 ? 31.748 53.748 21.336 1.00 30.38 310 ALA A N 1
ATOM 2341 C CA . ALA A 1 310 ? 30.708 54.213 22.304 1.00 30.38 310 ALA A CA 1
ATOM 2342 C C . ALA A 1 310 ? 29.765 53.005 22.596 1.00 30.38 310 ALA A C 1
ATOM 2344 O O . ALA A 1 310 ? 29.391 52.331 21.646 1.00 30.38 310 ALA A O 1
ATOM 2345 N N . VAL A 1 311 ? 29.483 52.492 23.808 1.00 26.89 311 VAL A N 1
ATOM 2346 C CA . VAL A 1 311 ? 28.981 53.040 25.098 1.00 26.89 311 VAL A CA 1
ATOM 2347 C C . VAL A 1 311 ? 27.476 53.384 25.081 1.00 26.89 311 VAL A C 1
ATOM 2349 O O . VAL A 1 311 ? 27.056 54.187 24.256 1.00 26.89 311 VAL A O 1
ATOM 2352 N N . SER A 1 312 ? 26.728 52.852 26.072 1.00 28.39 312 SER A N 1
ATOM 2353 C CA . SER A 1 312 ? 25.323 53.151 26.482 1.00 28.39 312 SER A CA 1
ATOM 2354 C C . SER A 1 312 ? 24.170 52.850 25.491 1.00 28.39 312 SER A C 1
ATOM 2356 O O . SER A 1 312 ? 24.332 53.034 24.293 1.00 28.39 312 SER A O 1
ATOM 2358 N N . ASP A 1 313 ? 22.957 52.458 25.921 1.00 26.06 313 ASP A N 1
ATOM 2359 C CA . ASP A 1 313 ? 22.545 51.732 27.149 1.00 26.06 313 ASP A CA 1
ATOM 2360 C C . ASP A 1 313 ? 21.129 51.102 26.997 1.00 26.06 313 ASP A C 1
ATOM 2362 O O . ASP A 1 313 ? 20.473 51.275 25.975 1.00 26.06 313 ASP A O 1
ATOM 2366 N N . GLU A 1 314 ? 20.705 50.370 28.032 1.00 26.27 314 GLU A N 1
ATOM 2367 C CA . GLU A 1 314 ? 19.345 50.036 28.504 1.00 26.27 314 GLU A CA 1
ATOM 2368 C C . GLU A 1 314 ? 18.057 50.298 27.667 1.00 26.27 314 GLU A C 1
ATOM 2370 O O . GLU A 1 314 ? 17.684 51.434 27.399 1.00 26.27 314 GLU A O 1
ATOM 2375 N N . SER A 1 315 ? 17.277 49.206 27.527 1.00 27.73 315 SER A N 1
ATOM 2376 C CA . SER A 1 315 ? 15.835 49.062 27.879 1.00 27.73 315 SER A CA 1
ATOM 2377 C C . SER A 1 315 ? 14.762 49.910 27.125 1.00 27.73 315 SER A C 1
ATOM 2379 O O . SER A 1 315 ? 15.089 50.730 26.282 1.00 27.73 315 SER A O 1
ATOM 2381 N N . THR A 1 316 ? 13.435 49.694 27.235 1.00 25.52 316 THR A N 1
ATOM 2382 C CA . THR A 1 316 ? 12.593 48.779 28.050 1.00 25.52 316 THR A CA 1
ATOM 2383 C C . THR A 1 316 ? 11.241 48.456 27.340 1.00 25.52 316 THR A C 1
ATOM 2385 O O . THR A 1 316 ? 10.752 49.277 26.578 1.00 25.52 316 THR A O 1
ATOM 2388 N N . VAL A 1 317 ? 10.587 47.333 27.709 1.00 26.28 317 VAL A N 1
ATOM 2389 C CA . VAL A 1 317 ? 9.104 47.131 27.842 1.00 26.28 317 VAL A CA 1
ATOM 2390 C C . VAL A 1 317 ? 8.139 47.172 26.615 1.00 26.28 317 VAL A C 1
ATOM 2392 O O . VAL A 1 317 ? 7.930 48.211 26.006 1.00 26.28 317 VAL A O 1
ATOM 2395 N N . SER A 1 318 ? 7.398 46.053 26.447 1.00 26.66 318 SER A N 1
ATOM 2396 C CA . SER A 1 318 ? 6.011 45.895 25.915 1.00 26.66 318 SER A CA 1
ATOM 2397 C C . SER A 1 318 ? 5.672 46.261 24.441 1.00 26.66 318 SER A C 1
ATOM 2399 O O . SER A 1 318 ? 6.446 46.915 23.758 1.00 26.66 318 SER A O 1
ATOM 2401 N N . ASP A 1 319 ? 4.549 45.804 23.852 1.00 26.61 319 ASP A N 1
ATOM 2402 C CA . ASP A 1 319 ? 3.365 45.144 24.453 1.00 26.61 319 ASP A CA 1
ATOM 2403 C C . ASP A 1 319 ? 2.720 44.003 23.622 1.00 26.61 319 ASP A C 1
ATOM 2405 O O . ASP A 1 319 ? 3.091 43.731 22.482 1.00 26.61 319 ASP A O 1
ATOM 2409 N N . GLU A 1 320 ? 1.737 43.337 24.233 1.00 28.41 320 GLU A N 1
ATOM 2410 C CA . GLU A 1 320 ? 0.941 42.205 23.736 1.00 28.41 320 GLU A CA 1
ATOM 2411 C C . GLU A 1 320 ? -0.267 42.634 22.869 1.00 28.41 320 GLU A C 1
ATOM 2413 O O . GLU A 1 320 ? -1.034 43.507 23.275 1.00 28.41 320 GLU A O 1
ATOM 2418 N N . SER A 1 321 ? -0.523 41.990 21.711 1.00 29.28 321 SER A N 1
ATOM 2419 C CA . SER A 1 321 ? -1.904 41.793 21.192 1.00 29.28 321 SER A CA 1
ATOM 2420 C C . SER A 1 321 ? -2.054 40.812 20.006 1.00 29.28 321 SER A C 1
ATOM 2422 O O . SER A 1 321 ? -1.619 41.076 18.893 1.00 29.28 321 SER A O 1
ATOM 2424 N N . THR A 1 322 ? -2.802 39.735 20.272 1.00 27.89 322 THR A N 1
ATOM 2425 C CA . THR A 1 322 ? -3.977 39.242 19.509 1.00 27.89 322 THR A CA 1
ATOM 2426 C C . THR A 1 322 ? -3.873 38.798 18.032 1.00 27.89 322 THR A C 1
ATOM 2428 O O . THR A 1 322 ? -3.489 39.534 17.132 1.00 27.89 322 THR A O 1
ATOM 2431 N N . VAL A 1 323 ? -4.393 37.588 17.780 1.00 32.97 323 VAL A N 1
ATOM 2432 C CA . VAL A 1 323 ? -4.620 36.969 16.458 1.00 32.97 323 VAL A CA 1
ATOM 2433 C C . VAL A 1 323 ? -5.942 37.430 15.825 1.00 32.97 323 VAL A C 1
ATOM 2435 O O . VAL A 1 323 ? -6.967 37.444 16.505 1.00 32.97 323 VAL A O 1
ATOM 2438 N N . SER A 1 324 ? -5.934 37.650 14.506 1.00 27.50 324 SER A N 1
ATOM 2439 C CA . SER A 1 324 ? -7.114 37.591 13.625 1.00 27.50 324 SER A CA 1
ATOM 2440 C C . SER A 1 324 ? -6.724 36.867 12.334 1.00 27.50 324 SER A C 1
ATOM 2442 O O . SER A 1 324 ? -5.735 37.246 11.712 1.00 27.50 324 SER A O 1
ATOM 2444 N N . ASP A 1 325 ? -7.472 35.834 11.940 1.00 32.56 325 ASP A N 1
ATOM 2445 C CA . ASP A 1 325 ? -7.119 34.948 10.820 1.00 32.56 325 ASP A CA 1
ATOM 2446 C C . ASP A 1 325 ? -8.234 34.955 9.756 1.00 32.56 325 ASP A C 1
ATOM 2448 O O . ASP A 1 325 ? -9.258 34.281 9.891 1.00 32.56 325 ASP A O 1
ATOM 2452 N N . GLU A 1 326 ? -8.060 35.776 8.715 1.00 32.16 326 GLU A N 1
ATOM 2453 C CA . GLU A 1 326 ? -8.976 35.889 7.573 1.00 32.16 326 GLU A CA 1
ATOM 2454 C C . GLU A 1 326 ? -8.251 35.623 6.247 1.00 32.16 326 GLU A C 1
ATOM 2456 O O . GLU A 1 326 ? -7.151 36.115 5.989 1.00 32.16 326 GLU A O 1
ATOM 2461 N N . ALA A 1 327 ? -8.898 34.865 5.357 1.00 36.53 327 ALA A N 1
ATOM 2462 C CA . ALA A 1 327 ? -8.361 34.553 4.036 1.00 36.53 327 ALA A CA 1
ATOM 2463 C C . ALA A 1 327 ? -8.590 35.719 3.059 1.00 36.53 327 ALA A C 1
ATOM 2465 O O . ALA A 1 327 ? -9.647 35.822 2.437 1.00 36.53 327 ALA A O 1
ATOM 2466 N N . THR A 1 328 ? -7.585 36.580 2.908 1.00 31.92 328 THR A N 1
ATOM 2467 C CA . THR A 1 328 ? -7.627 37.742 2.012 1.00 31.92 328 THR A CA 1
ATOM 2468 C C . THR A 1 328 ? -7.605 37.364 0.525 1.00 31.92 328 THR A C 1
ATOM 2470 O O . THR A 1 328 ? -6.857 36.489 0.074 1.00 31.92 328 THR A O 1
ATOM 2473 N N . VAL A 1 329 ? -8.425 38.067 -0.261 1.00 34.41 329 VAL A N 1
ATOM 2474 C CA . VAL A 1 329 ? -8.404 38.062 -1.730 1.00 34.41 329 VAL A CA 1
ATOM 2475 C C . VAL A 1 329 ? -7.564 39.251 -2.199 1.00 34.41 329 VAL A C 1
ATOM 2477 O O . VAL A 1 329 ? -7.649 40.344 -1.643 1.00 34.41 329 VAL A O 1
ATOM 2480 N N . SER A 1 330 ? -6.729 39.053 -3.219 1.00 30.09 330 SER A N 1
ATOM 2481 C CA . SER A 1 330 ? -5.913 40.120 -3.810 1.00 30.09 330 SER A CA 1
ATOM 2482 C C . SER A 1 330 ? -6.214 40.228 -5.301 1.00 30.09 330 SER A C 1
ATOM 2484 O O . SER A 1 330 ? -6.056 39.260 -6.046 1.00 30.09 330 SER A O 1
ATOM 2486 N N . VAL A 1 331 ? -6.670 41.407 -5.728 1.00 31.27 331 VAL A N 1
ATOM 2487 C CA . VAL A 1 331 ? -7.003 41.711 -7.126 1.00 31.27 331 VAL A CA 1
ATOM 2488 C C . VAL A 1 331 ? -5.938 42.648 -7.685 1.00 31.27 331 VAL A C 1
ATOM 2490 O O . VAL A 1 331 ? -5.893 43.823 -7.329 1.00 31.27 331 VAL A O 1
ATOM 2493 N N . GLU A 1 332 ? -5.082 42.131 -8.562 1.00 27.47 332 GLU A N 1
ATOM 2494 C CA . GLU A 1 332 ? -4.023 42.910 -9.206 1.00 27.47 332 GLU A CA 1
ATOM 2495 C C . GLU A 1 332 ? -4.481 43.384 -10.594 1.00 27.47 332 GLU A C 1
ATOM 2497 O O . GLU A 1 332 ? -4.735 42.585 -11.497 1.00 27.47 332 GLU A O 1
ATOM 2502 N N . SER A 1 333 ? -4.633 44.701 -10.757 1.00 25.52 333 SER A N 1
ATOM 2503 C CA . SER A 1 333 ? -5.184 45.313 -11.971 1.00 25.52 333 SER A CA 1
ATOM 2504 C C . SER A 1 333 ? -4.077 45.826 -12.893 1.00 25.52 333 SER A C 1
ATOM 2506 O O . SER A 1 333 ? -3.546 46.918 -12.700 1.00 25.52 333 SER A O 1
ATOM 2508 N N . THR A 1 334 ? -3.746 45.049 -13.926 1.00 26.88 334 THR A N 1
ATOM 2509 C CA . THR A 1 334 ? -2.854 45.466 -15.021 1.00 26.88 334 THR A CA 1
ATOM 2510 C C . THR A 1 334 ? -3.665 45.861 -16.257 1.00 26.88 334 THR A C 1
ATOM 2512 O O . THR A 1 334 ? -3.913 45.060 -17.157 1.00 26.88 334 THR A O 1
ATOM 2515 N N . GLY A 1 335 ? -4.104 47.121 -16.295 1.00 25.25 335 GLY A N 1
ATOM 2516 C CA . GLY A 1 335 ? -4.762 47.716 -17.461 1.00 25.25 335 GLY A CA 1
ATOM 2517 C C . GLY A 1 335 ? -3.765 48.350 -18.448 1.00 25.25 335 GLY A C 1
ATOM 2518 O O . GLY A 1 335 ? -2.832 49.020 -18.004 1.00 25.25 335 GLY A O 1
ATOM 2519 N N . PRO A 1 336 ? -3.946 48.194 -19.774 1.00 28.75 336 PRO A N 1
ATOM 2520 C CA . PRO A 1 336 ? -3.285 49.028 -20.776 1.00 28.75 336 PRO A CA 1
ATOM 2521 C C . PRO A 1 336 ? -4.032 50.363 -20.956 1.00 28.75 336 PRO A C 1
ATOM 2523 O O . PRO A 1 336 ? -5.254 50.421 -20.820 1.00 28.75 336 PRO A O 1
ATOM 2526 N N . ALA A 1 337 ? -3.302 51.434 -21.274 1.00 27.38 337 ALA A N 1
ATOM 2527 C CA . ALA A 1 337 ? -3.868 52.770 -21.470 1.00 27.38 337 ALA A CA 1
ATOM 2528 C C . ALA A 1 337 ? -4.515 52.962 -22.858 1.00 27.38 337 ALA A C 1
ATOM 2530 O O . ALA A 1 337 ? -4.182 52.271 -23.821 1.00 27.38 337 ALA A O 1
ATOM 2531 N N . GLU A 1 338 ? -5.417 53.940 -22.960 1.00 26.55 338 GLU A N 1
ATOM 2532 C CA . GLU A 1 338 ? -6.068 54.355 -24.209 1.00 26.55 338 GLU A CA 1
ATOM 2533 C C . GLU A 1 338 ? -5.102 55.052 -25.189 1.00 26.55 338 GLU A C 1
ATOM 2535 O O . GLU A 1 338 ? -4.198 55.779 -24.778 1.00 26.55 338 GLU A O 1
ATOM 2540 N N . THR A 1 339 ? -5.364 54.951 -26.498 1.00 26.80 339 THR A N 1
ATOM 2541 C CA . THR A 1 339 ? -5.020 56.001 -27.479 1.00 26.80 339 THR A CA 1
ATOM 2542 C C . THR A 1 339 ? -6.004 55.960 -28.661 1.00 26.80 339 THR A C 1
ATOM 2544 O O . THR A 1 339 ? -6.016 55.012 -29.436 1.00 26.80 339 THR A O 1
ATOM 2547 N N . THR A 1 340 ? -6.842 56.997 -28.740 1.00 26.92 340 THR A N 1
ATOM 2548 C CA . THR A 1 340 ? -7.638 57.544 -29.870 1.00 26.92 340 THR A CA 1
ATOM 2549 C C . THR A 1 340 ? -7.716 56.820 -31.234 1.00 26.92 340 THR A C 1
ATOM 2551 O O . THR A 1 340 ? -6.698 56.529 -31.857 1.00 26.92 340 THR A O 1
ATOM 2554 N N . GLY A 1 341 ? -8.939 56.736 -31.788 1.00 25.52 341 GLY A N 1
ATOM 2555 C CA . GLY A 1 341 ? -9.209 56.492 -33.224 1.00 25.52 341 GLY A CA 1
ATOM 2556 C C . GLY A 1 341 ? -8.944 57.709 -34.139 1.00 25.52 341 GLY A C 1
ATOM 2557 O O . GLY A 1 341 ? -8.369 58.701 -33.683 1.00 25.52 341 GLY A O 1
ATOM 2558 N N . PRO A 1 342 ? -9.375 57.667 -35.422 1.00 35.19 342 PRO A N 1
ATOM 2559 C CA . PRO A 1 342 ? -10.736 58.146 -35.741 1.00 35.19 342 PRO A CA 1
ATOM 2560 C C . PRO A 1 342 ? -11.494 57.339 -36.840 1.00 35.19 342 PRO A C 1
ATOM 2562 O O . PRO A 1 342 ? -11.116 56.221 -37.171 1.00 35.19 342 PRO A O 1
ATOM 2565 N N . ALA A 1 343 ? -12.604 57.914 -37.340 1.00 26.59 343 ALA A N 1
ATOM 2566 C CA . ALA A 1 343 ? -13.584 57.400 -38.324 1.00 26.59 343 ALA A CA 1
ATOM 2567 C C . ALA A 1 343 ? -12.999 57.079 -39.734 1.00 26.59 343 ALA A C 1
ATOM 2569 O O . ALA A 1 343 ? -11.823 57.335 -39.969 1.00 26.59 343 ALA A O 1
ATOM 2570 N N . GLU A 1 344 ? -13.706 56.531 -40.741 1.00 28.28 344 GLU A N 1
ATOM 2571 C CA . GLU A 1 344 ? -15.146 56.505 -41.130 1.00 28.28 344 GLU A CA 1
ATOM 2572 C C . GLU A 1 344 ? -15.436 55.207 -41.974 1.00 28.28 344 GLU A C 1
ATOM 2574 O O . GLU A 1 344 ? -14.524 54.397 -42.110 1.00 28.28 344 GLU A O 1
ATOM 2579 N N . THR A 1 345 ? -16.591 54.842 -42.573 1.00 26.08 345 THR A N 1
ATOM 2580 C CA . THR A 1 345 ? -17.894 55.483 -42.908 1.00 26.08 345 THR A CA 1
ATOM 2581 C C . THR A 1 345 ? -19.059 54.445 -42.939 1.00 26.08 345 THR A C 1
ATOM 2583 O O . THR A 1 345 ? -18.945 53.381 -42.334 1.00 26.08 345 THR A O 1
ATOM 2586 N N . THR A 1 346 ? -20.196 54.732 -43.600 1.00 26.20 346 THR A N 1
ATOM 2587 C CA . THR A 1 346 ? -21.441 53.915 -43.651 1.00 26.20 346 THR A CA 1
ATOM 2588 C C . THR A 1 346 ? -21.754 53.281 -45.028 1.00 26.20 346 THR A C 1
ATOM 2590 O O . THR A 1 346 ? -21.281 53.756 -46.056 1.00 26.20 346 THR A O 1
ATOM 2593 N N . GLY A 1 347 ? -22.593 52.227 -45.072 1.00 26.52 347 GLY A N 1
ATOM 2594 C CA . GLY A 1 347 ? -23.129 51.616 -46.310 1.00 26.52 347 GLY A CA 1
ATOM 2595 C C . GLY A 1 347 ? -24.182 50.506 -46.043 1.00 26.52 347 GLY A C 1
ATOM 2596 O O . GLY A 1 347 ? -24.050 49.843 -45.013 1.00 26.52 347 GLY A O 1
ATOM 2597 N N . PRO A 1 348 ? -25.242 50.310 -46.870 1.00 40.41 348 PRO A N 1
ATOM 2598 C CA . PRO A 1 348 ? -26.476 49.632 -46.426 1.00 40.41 348 PRO A CA 1
ATOM 2599 C C . PRO A 1 348 ? -26.777 48.233 -47.027 1.00 40.41 348 PRO A C 1
ATOM 2601 O O . PRO A 1 348 ? -26.044 47.706 -47.857 1.00 40.41 348 PRO A O 1
ATOM 2604 N N . ALA A 1 349 ? -27.889 47.651 -46.560 1.00 30.55 349 ALA A N 1
ATOM 2605 C CA . ALA A 1 349 ? -28.354 46.273 -46.766 1.00 30.55 349 ALA A CA 1
ATOM 2606 C C . ALA A 1 349 ? -29.082 45.981 -48.097 1.00 30.55 349 ALA A C 1
ATOM 2608 O O . ALA A 1 349 ? -29.595 46.891 -48.744 1.00 30.55 349 ALA A O 1
ATOM 2609 N N . GLU A 1 350 ? -29.269 44.687 -48.398 1.00 28.73 350 GLU A N 1
ATOM 2610 C CA . GLU A 1 350 ? -30.366 44.185 -49.244 1.00 28.73 350 GLU A CA 1
ATOM 2611 C C . GLU A 1 350 ? -30.817 42.765 -48.810 1.00 28.73 350 GLU A C 1
ATOM 2613 O O . GLU A 1 350 ? -30.185 42.148 -47.951 1.00 28.73 350 GLU A O 1
ATOM 2618 N N . THR A 1 351 ? -31.943 42.267 -49.344 1.00 31.11 351 THR A N 1
ATOM 2619 C CA . THR A 1 351 ? -32.739 41.166 -48.751 1.00 31.11 351 THR A CA 1
ATOM 2620 C C . THR A 1 351 ? -33.273 40.179 -49.793 1.00 31.11 351 THR A C 1
ATOM 2622 O O . THR A 1 351 ? -33.956 40.605 -50.721 1.00 31.11 351 THR A O 1
ATOM 2625 N N . THR A 1 352 ? -33.108 38.864 -49.579 1.00 28.23 352 THR A N 1
ATOM 2626 C CA . THR A 1 352 ? -34.082 37.793 -49.936 1.00 28.23 352 THR A CA 1
ATOM 2627 C C . THR A 1 352 ? -33.623 36.411 -49.424 1.00 28.23 352 THR A C 1
ATOM 2629 O O . THR A 1 352 ? -32.438 36.193 -49.199 1.00 28.23 352 THR A O 1
ATOM 2632 N N . GLY A 1 353 ? -34.564 35.480 -49.214 1.00 27.08 353 GLY A N 1
ATOM 2633 C CA . GLY A 1 353 ? -34.308 34.042 -48.971 1.00 27.08 353 GLY A CA 1
ATOM 2634 C C . GLY A 1 353 ? -34.932 33.179 -50.088 1.00 27.08 353 GLY A C 1
ATOM 2635 O O . GLY A 1 353 ? -35.178 33.732 -51.161 1.00 27.08 353 GLY A O 1
ATOM 2636 N N . PRO A 1 354 ? -35.296 31.892 -49.868 1.00 41.75 354 PRO A N 1
ATOM 2637 C CA . PRO A 1 354 ? -35.236 31.105 -48.627 1.00 41.75 354 PRO A CA 1
ATOM 2638 C C . PRO A 1 354 ? -34.499 29.745 -48.775 1.00 41.75 354 PRO A C 1
ATOM 2640 O O . PRO A 1 354 ? -34.012 29.405 -49.844 1.00 41.75 354 PRO A O 1
ATOM 2643 N N . ALA A 1 355 ? -34.551 28.942 -47.702 1.00 34.34 355 ALA A N 1
ATOM 2644 C CA . ALA A 1 355 ? -34.262 27.500 -47.626 1.00 34.34 355 ALA A CA 1
ATOM 2645 C C . ALA A 1 355 ? -32.799 27.023 -47.777 1.00 34.34 355 ALA A C 1
ATOM 2647 O O . ALA A 1 355 ? -32.293 26.858 -48.877 1.00 34.34 355 ALA A O 1
ATOM 2648 N N . GLU A 1 356 ? -32.218 26.583 -46.654 1.00 28.94 356 GLU A N 1
ATOM 2649 C CA . GLU A 1 356 ? -31.891 25.159 -46.456 1.00 28.94 356 GLU A CA 1
ATOM 2650 C C . GLU A 1 356 ? -31.836 24.821 -44.951 1.00 28.94 356 GLU A C 1
ATOM 2652 O O . GLU A 1 356 ? -31.593 25.699 -44.121 1.00 28.94 356 GLU A O 1
ATOM 2657 N N . ILE A 1 357 ? -32.114 23.566 -44.572 1.00 46.16 357 ILE A N 1
ATOM 2658 C CA . ILE A 1 357 ? -32.085 23.128 -43.162 1.00 46.16 357 ILE A CA 1
ATOM 2659 C C . ILE A 1 357 ? -30.674 22.650 -42.814 1.00 46.16 357 ILE A C 1
ATOM 2661 O O . ILE A 1 357 ? -30.406 21.453 -42.730 1.00 46.16 357 ILE A O 1
ATOM 2665 N N . THR A 1 358 ? -29.791 23.612 -42.563 1.00 34.38 358 THR A N 1
ATOM 2666 C CA . THR A 1 358 ? -28.471 23.367 -41.975 1.00 34.38 358 THR A CA 1
ATOM 2667 C C . THR A 1 358 ? -28.306 24.303 -40.787 1.00 34.38 358 THR A C 1
ATOM 2669 O O . THR A 1 358 ? -27.854 25.437 -40.930 1.00 34.38 358 THR A O 1
ATOM 2672 N N . GLY A 1 359 ? -28.722 23.848 -39.601 1.00 30.20 359 GLY A N 1
ATOM 2673 C CA . GLY A 1 359 ? -28.406 24.564 -38.366 1.00 30.20 359 GLY A CA 1
ATOM 2674 C C . GLY A 1 359 ? -26.883 24.644 -38.208 1.00 30.20 359 GLY A C 1
ATOM 2675 O O . GLY A 1 359 ? -26.217 23.634 -38.460 1.00 30.20 359 GLY A O 1
ATOM 2676 N N . PRO A 1 360 ? -26.308 25.801 -37.831 1.00 32.06 360 PRO A N 1
ATOM 2677 C CA . PRO A 1 360 ? -24.879 25.879 -37.573 1.00 32.06 360 PRO A CA 1
ATOM 2678 C C . PRO A 1 360 ? -24.540 24.897 -36.451 1.00 32.06 360 PRO A C 1
ATOM 2680 O O . PRO A 1 360 ? -25.176 24.906 -35.398 1.00 32.06 360 PRO A O 1
ATOM 2683 N N . ALA A 1 361 ? -23.553 24.033 -36.685 1.00 38.44 361 ALA A N 1
ATOM 2684 C CA . ALA A 1 361 ? -23.028 23.180 -35.632 1.00 38.44 361 ALA A CA 1
ATOM 2685 C C . ALA A 1 361 ? -22.351 24.086 -34.596 1.00 38.44 361 ALA A C 1
ATOM 2687 O O . ALA A 1 361 ? -21.270 24.614 -34.854 1.00 38.44 361 ALA A O 1
ATOM 2688 N N . GLU A 1 362 ? -23.013 24.301 -33.457 1.00 39.47 362 GLU A N 1
ATOM 2689 C CA . GLU A 1 362 ? -22.459 25.068 -32.346 1.00 39.47 362 GLU A CA 1
ATOM 2690 C C . GLU A 1 362 ? -21.119 24.444 -31.947 1.00 39.47 362 GLU A C 1
ATOM 2692 O O . GLU A 1 362 ? -21.064 23.298 -31.484 1.00 39.47 362 GLU A O 1
ATOM 2697 N N . ILE A 1 363 ? -20.030 25.193 -32.150 1.00 43.31 363 ILE A N 1
ATOM 2698 C CA . ILE A 1 363 ? -18.681 24.791 -31.746 1.00 43.31 363 ILE A CA 1
ATOM 2699 C C . ILE A 1 363 ? -18.642 24.881 -30.221 1.00 43.31 363 ILE A C 1
ATOM 2701 O O . ILE A 1 363 ? -18.239 25.883 -29.639 1.00 43.31 363 ILE A O 1
ATOM 2705 N N . THR A 1 364 ? -19.157 23.836 -29.576 1.00 51.12 364 THR A N 1
ATOM 2706 C CA . THR A 1 364 ? -19.250 23.743 -28.123 1.00 51.12 364 THR A CA 1
ATOM 2707 C C . THR A 1 364 ? -17.832 23.695 -27.570 1.00 51.12 364 THR A C 1
ATOM 2709 O O . THR A 1 364 ? -17.137 22.692 -27.746 1.00 51.12 364 THR A O 1
ATOM 2712 N N . GLY A 1 365 ? -17.406 24.785 -26.930 1.00 60.69 365 GLY A N 1
ATOM 2713 C CA . GLY A 1 365 ? -16.060 24.921 -26.388 1.00 60.69 365 GLY A CA 1
ATOM 2714 C C . GLY A 1 365 ? -15.688 23.785 -25.424 1.00 60.69 365 GLY A C 1
ATOM 2715 O O . GLY A 1 365 ? -16.568 23.206 -24.772 1.00 60.69 365 GLY A O 1
ATOM 2716 N N . PRO A 1 366 ? -14.391 23.445 -25.299 1.00 70.06 366 PRO A N 1
ATOM 2717 C CA . PRO A 1 366 ? -13.942 22.349 -24.445 1.00 70.06 366 PRO A CA 1
ATOM 2718 C C . PRO A 1 366 ? -14.399 22.570 -22.998 1.00 70.06 366 PRO A C 1
ATOM 2720 O O . PRO A 1 366 ? -14.161 23.626 -22.423 1.00 70.06 366 PRO A O 1
ATOM 2723 N N . ALA A 1 367 ? -15.056 21.577 -22.396 1.00 75.44 367 ALA A N 1
ATOM 2724 C CA . ALA A 1 367 ? -15.638 21.673 -21.055 1.00 75.44 367 ALA A CA 1
ATOM 2725 C C . ALA A 1 367 ? -14.896 20.756 -20.067 1.00 75.44 367 ALA A C 1
ATOM 2727 O O . ALA A 1 367 ? -15.409 19.717 -19.656 1.00 75.44 367 ALA A O 1
ATOM 2728 N N . GLN A 1 368 ? -13.664 21.128 -19.710 1.00 81.25 368 GLN A N 1
ATOM 2729 C CA . GLN A 1 368 ? -12.717 20.280 -18.970 1.00 81.25 368 GLN A CA 1
ATOM 2730 C C . GLN A 1 368 ? -12.682 20.526 -17.450 1.00 81.25 368 GLN A C 1
ATOM 2732 O O . GLN A 1 368 ? -11.759 20.072 -16.771 1.00 81.25 368 GLN A O 1
ATOM 2737 N N . LEU A 1 369 ? -13.659 21.243 -16.884 1.00 82.25 369 LEU A N 1
ATOM 2738 C CA . LEU A 1 369 ? -13.702 21.479 -15.437 1.00 82.25 369 LEU A CA 1
ATOM 2739 C C . LEU A 1 369 ? -13.798 20.150 -14.653 1.00 82.25 369 LEU A C 1
ATOM 2741 O O . LEU A 1 369 ? -14.654 19.320 -14.975 1.00 82.25 369 LEU A O 1
ATOM 2745 N N . PRO A 1 370 ? -13.002 19.959 -13.579 1.00 82.00 370 PRO A N 1
ATOM 2746 C CA . PRO A 1 370 ? -13.179 18.851 -12.642 1.00 82.00 370 PRO A CA 1
ATOM 2747 C C . PRO A 1 370 ? -14.612 18.807 -12.090 1.00 82.00 370 PRO A C 1
ATOM 2749 O O . PRO A 1 370 ? -15.254 19.859 -12.007 1.00 82.00 370 PRO A O 1
ATOM 2752 N N . PRO A 1 371 ? -15.131 17.636 -11.673 1.00 78.19 371 PRO A N 1
ATOM 2753 C CA . PRO A 1 371 ? -16.489 17.528 -11.146 1.00 78.19 371 PRO A CA 1
ATOM 2754 C C . PRO A 1 371 ? -16.713 18.497 -9.978 1.00 78.19 371 PRO A C 1
ATOM 2756 O O . PRO A 1 371 ? -15.855 18.647 -9.104 1.00 78.19 371 PRO A O 1
ATOM 2759 N N . ALA A 1 372 ? -17.871 19.162 -9.972 1.00 74.94 372 ALA A N 1
ATOM 2760 C CA . ALA A 1 372 ? -18.227 20.110 -8.924 1.00 74.94 372 ALA A CA 1
ATOM 2761 C C . ALA A 1 372 ? -18.223 19.423 -7.540 1.00 74.94 372 ALA A C 1
ATOM 2763 O O . ALA A 1 372 ? -18.686 18.283 -7.428 1.00 74.94 372 ALA A O 1
ATOM 2764 N N . PRO A 1 373 ? -17.729 20.086 -6.474 1.00 75.94 373 PRO A N 1
ATOM 2765 C CA . PRO A 1 373 ? -17.741 19.509 -5.134 1.00 75.94 373 PRO A CA 1
ATOM 2766 C C . PRO A 1 373 ? -19.186 19.258 -4.683 1.00 75.94 373 PRO A C 1
ATOM 2768 O O . PRO A 1 373 ? -19.984 20.191 -4.603 1.00 75.94 373 PRO A O 1
ATOM 2771 N N . ALA A 1 374 ? -19.515 17.998 -4.378 1.00 61.94 374 ALA A N 1
ATOM 2772 C CA . ALA A 1 374 ? -20.883 17.561 -4.067 1.00 61.94 374 ALA A CA 1
ATOM 2773 C C . ALA A 1 374 ? -21.501 18.280 -2.853 1.00 61.94 374 ALA A C 1
ATOM 2775 O O . ALA A 1 374 ? -22.722 18.425 -2.767 1.00 61.94 374 ALA A O 1
ATOM 2776 N N . HIS A 1 375 ? -20.658 18.753 -1.932 1.00 69.50 375 HIS A N 1
ATOM 2777 C CA . HIS A 1 375 ? -21.038 19.603 -0.811 1.00 69.50 375 HIS A CA 1
ATOM 2778 C C . HIS A 1 375 ? -20.089 20.807 -0.757 1.00 69.50 375 HIS A C 1
ATOM 2780 O O . HIS A 1 375 ? -18.869 20.645 -0.747 1.00 69.50 375 HIS A O 1
ATOM 2786 N N . PHE A 1 376 ? -20.656 22.011 -0.720 1.00 76.31 376 PHE A N 1
ATOM 2787 C CA . PHE A 1 376 ? -19.937 23.270 -0.540 1.00 76.31 376 PHE A CA 1
ATOM 2788 C C . PHE A 1 376 ? -20.776 24.159 0.382 1.00 76.31 376 PHE A C 1
ATOM 2790 O O . PHE A 1 376 ? -21.958 24.372 0.116 1.00 76.31 376 PHE A O 1
ATOM 2797 N N . THR A 1 377 ? -20.201 24.617 1.494 1.00 69.75 377 THR A N 1
ATOM 2798 C CA . THR A 1 377 ? -20.947 25.244 2.598 1.00 69.75 377 THR A CA 1
ATOM 2799 C C . THR A 1 377 ? -20.212 26.464 3.145 1.00 69.75 377 THR A C 1
ATOM 2801 O O . THR A 1 377 ? -19.038 26.368 3.505 1.00 69.75 377 THR A O 1
ATOM 2804 N N . GLY A 1 378 ? -20.918 27.592 3.260 1.00 71.88 378 GLY A N 1
ATOM 2805 C CA . GLY A 1 378 ? -20.344 28.874 3.675 1.00 71.88 378 GLY A CA 1
ATOM 2806 C C . GLY A 1 378 ? -19.547 29.573 2.565 1.00 71.88 378 GLY A C 1
ATOM 2807 O O . GLY A 1 378 ? -19.592 29.183 1.401 1.00 71.88 378 GLY A O 1
ATOM 2808 N N . ARG A 1 379 ? -18.809 30.629 2.940 1.00 77.75 379 ARG A N 1
ATOM 2809 C CA . ARG A 1 379 ? -17.966 31.455 2.043 1.00 77.75 379 ARG A CA 1
ATOM 2810 C C . ARG A 1 379 ? -18.698 32.122 0.872 1.00 77.75 379 ARG A C 1
ATOM 2812 O O . ARG A 1 379 ? -18.089 32.424 -0.154 1.00 77.75 379 ARG A O 1
ATOM 2819 N N . GLU A 1 380 ? -19.982 32.420 1.051 1.00 79.88 380 GLU A N 1
ATOM 2820 C CA . GLU A 1 380 ? -20.783 33.178 0.082 1.00 79.88 380 GLU A CA 1
ATOM 2821 C C . GLU A 1 380 ? -20.145 34.528 -0.279 1.00 79.88 380 GLU A C 1
ATOM 2823 O O . GLU A 1 380 ? -20.236 34.950 -1.426 1.00 79.88 380 GLU A O 1
ATOM 2828 N N . GLU A 1 381 ? -19.463 35.172 0.675 1.00 76.88 381 GLU A N 1
ATOM 2829 C CA . GLU A 1 381 ? -18.686 36.407 0.494 1.00 76.88 381 GLU A CA 1
ATOM 2830 C C . GLU A 1 381 ? -17.613 36.252 -0.598 1.00 76.88 381 GLU A C 1
ATOM 2832 O O . GLU A 1 381 ? -17.696 36.896 -1.642 1.00 76.88 381 GLU A O 1
ATOM 2837 N N . ALA A 1 382 ? -16.672 35.319 -0.414 1.00 81.25 382 ALA A N 1
ATOM 2838 C CA . ALA A 1 382 ? -15.580 35.060 -1.352 1.00 81.25 382 ALA A CA 1
ATOM 2839 C C . ALA A 1 382 ? -16.081 34.542 -2.714 1.00 81.25 382 ALA A C 1
ATOM 2841 O O . ALA A 1 382 ? -15.508 34.863 -3.754 1.00 81.25 382 ALA A O 1
ATOM 2842 N N . VAL A 1 383 ? -17.184 33.780 -2.740 1.00 85.00 383 VAL A N 1
ATOM 2843 C CA . VAL A 1 383 ? -17.868 33.394 -3.989 1.00 85.00 383 VAL A CA 1
ATOM 2844 C C . VAL A 1 383 ? -18.418 34.627 -4.717 1.00 85.00 383 VAL A C 1
ATOM 2846 O O . VAL A 1 383 ? -18.253 34.756 -5.931 1.00 85.00 383 VAL A O 1
ATOM 2849 N N . ARG A 1 384 ? -19.065 35.546 -3.993 1.00 82.12 384 ARG A N 1
ATOM 2850 C CA . ARG A 1 384 ? -19.661 36.779 -4.531 1.00 82.12 384 ARG A CA 1
ATOM 2851 C C . ARG A 1 384 ? -18.589 37.746 -5.035 1.00 82.12 384 ARG A C 1
ATOM 2853 O O . ARG A 1 384 ? -18.757 38.322 -6.108 1.00 82.12 384 ARG A O 1
ATOM 2860 N N . GLU A 1 385 ? -17.491 37.880 -4.299 1.00 84.31 385 GLU A N 1
ATOM 2861 C CA . GLU A 1 385 ? -16.329 38.690 -4.661 1.00 84.31 385 GLU A CA 1
ATOM 2862 C C . GLU A 1 385 ? -15.618 38.140 -5.902 1.00 84.31 385 GLU A C 1
ATOM 2864 O O . GLU A 1 385 ? -15.475 38.865 -6.886 1.00 84.31 385 GLU A O 1
ATOM 2869 N N . LEU A 1 386 ? -15.263 36.849 -5.923 1.00 84.88 386 LEU A N 1
ATOM 2870 C CA . LEU A 1 386 ? -14.560 36.242 -7.058 1.00 84.88 386 LEU A CA 1
ATOM 2871 C C . LEU A 1 386 ? -15.400 36.302 -8.346 1.00 84.88 386 LEU A C 1
ATOM 2873 O O . LEU A 1 386 ? -14.879 36.639 -9.411 1.00 84.88 386 LEU A O 1
ATOM 2877 N N . ARG A 1 387 ? -16.721 36.079 -8.256 1.00 85.62 387 ARG A N 1
ATOM 2878 C CA . ARG A 1 387 ? -17.638 36.287 -9.393 1.00 85.62 387 ARG A CA 1
ATOM 2879 C C . ARG A 1 387 ? -17.728 37.755 -9.815 1.00 85.62 387 ARG A C 1
ATOM 2881 O O . ARG A 1 387 ? -17.839 38.020 -11.009 1.00 85.62 387 ARG A O 1
ATOM 2888 N N . ARG A 1 388 ? -17.674 38.710 -8.879 1.00 81.94 388 ARG A N 1
ATOM 2889 C CA . ARG A 1 388 ? -17.679 40.151 -9.188 1.00 81.94 388 ARG A CA 1
ATOM 2890 C C . ARG A 1 388 ? -16.385 40.590 -9.875 1.00 81.94 388 ARG A C 1
ATOM 2892 O O . ARG A 1 388 ? -16.468 41.351 -10.833 1.00 81.94 388 ARG A O 1
ATOM 2899 N N . ALA A 1 389 ? -15.227 40.101 -9.434 1.00 82.81 389 ALA A N 1
ATOM 2900 C CA . ALA A 1 389 ? -13.934 40.404 -10.045 1.00 82.81 389 ALA A CA 1
ATOM 2901 C C . ALA A 1 389 ? -13.851 39.879 -11.489 1.00 82.81 389 ALA A C 1
ATOM 2903 O O . ALA A 1 389 ? -13.545 40.641 -12.405 1.00 82.81 389 ALA A O 1
ATOM 2904 N N . LEU A 1 390 ? -14.212 38.609 -11.709 1.00 82.50 390 LEU A N 1
ATOM 2905 C CA . LEU A 1 390 ? -14.177 37.983 -13.037 1.00 82.50 390 LEU A CA 1
ATOM 2906 C C . LEU A 1 390 ? -15.172 38.640 -14.014 1.00 82.50 390 LEU A C 1
ATOM 2908 O O . LEU A 1 390 ? -14.801 38.964 -15.139 1.00 82.50 390 LEU A O 1
ATOM 2912 N N . ARG A 1 391 ? -16.400 38.951 -13.569 1.00 81.62 391 ARG A N 1
ATOM 2913 C CA . ARG A 1 391 ? -17.369 39.748 -14.355 1.00 81.62 391 ARG A CA 1
ATOM 2914 C C . ARG A 1 391 ? -16.936 41.201 -14.572 1.00 81.62 391 ARG A C 1
ATOM 2916 O O . ARG A 1 391 ? -17.382 41.831 -15.523 1.00 81.62 391 ARG A O 1
ATOM 2923 N N . GLY A 1 392 ? -16.080 41.735 -13.702 1.00 74.19 392 GLY A N 1
ATOM 2924 C CA . GLY A 1 392 ? -15.479 43.064 -13.817 1.00 74.19 392 GLY A CA 1
ATOM 2925 C C . GLY A 1 392 ? -14.330 43.153 -14.828 1.00 74.19 392 GLY A C 1
ATOM 2926 O O . GLY A 1 392 ? -13.697 44.200 -14.915 1.00 74.19 392 GLY A O 1
ATOM 2927 N N . GLY A 1 393 ? -14.040 42.079 -15.573 1.00 72.19 393 GLY A N 1
A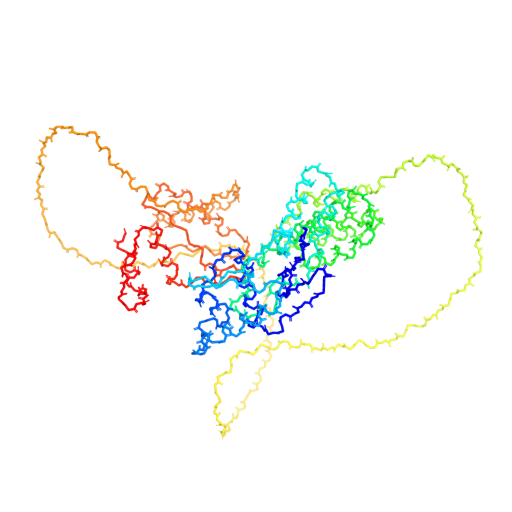TOM 2928 C CA . GLY A 1 393 ? -12.990 42.049 -16.595 1.00 72.19 393 GLY A CA 1
ATOM 2929 C C . GLY A 1 393 ? -11.601 41.654 -16.085 1.00 72.19 393 GLY A C 1
ATOM 2930 O O . GLY A 1 393 ? -10.637 41.735 -16.849 1.00 72.19 393 GLY A O 1
ATOM 2931 N N . ALA A 1 394 ? -11.471 41.206 -14.828 1.00 75.62 394 ALA A N 1
ATOM 2932 C CA . ALA A 1 394 ? -10.203 40.713 -14.295 1.00 75.62 394 ALA A CA 1
ATOM 2933 C C . ALA A 1 394 ? -9.721 39.485 -15.091 1.00 75.62 394 ALA A C 1
ATOM 2935 O O . ALA A 1 394 ? -10.368 38.438 -15.098 1.00 75.62 394 ALA A O 1
ATOM 2936 N N . ARG A 1 395 ? -8.568 39.610 -15.762 1.00 77.00 395 ARG A N 1
ATOM 2937 C CA . ARG A 1 395 ? -7.986 38.545 -16.604 1.00 77.00 395 ARG A CA 1
ATOM 2938 C C . ARG A 1 395 ? -7.367 37.400 -15.797 1.00 77.00 395 ARG A C 1
ATOM 2940 O O . ARG A 1 395 ? -7.236 36.297 -16.314 1.00 77.00 395 ARG A O 1
ATOM 2947 N N . VAL A 1 396 ? -6.993 37.668 -14.548 1.00 83.06 396 VAL A N 1
ATOM 2948 C CA . VAL A 1 396 ? -6.465 36.703 -13.577 1.00 83.06 396 VAL A CA 1
ATOM 2949 C C . VAL A 1 396 ? -7.086 37.028 -12.219 1.00 83.06 396 VAL A C 1
ATOM 2951 O O . VAL A 1 396 ? -7.257 38.198 -11.882 1.00 83.06 396 VAL A O 1
ATOM 2954 N N . ALA A 1 397 ? -7.412 36.002 -11.435 1.00 82.56 397 ALA A N 1
ATOM 2955 C CA . ALA A 1 397 ? -7.826 36.145 -10.043 1.00 82.56 397 ALA A CA 1
ATOM 2956 C C . ALA A 1 397 ? -7.128 35.072 -9.196 1.00 82.56 397 ALA A C 1
ATOM 2958 O O . ALA A 1 397 ? -7.107 33.898 -9.574 1.00 82.56 397 ALA A O 1
ATOM 2959 N N . VAL A 1 398 ? -6.539 35.472 -8.067 1.00 83.69 398 VAL A N 1
ATOM 2960 C CA . VAL A 1 398 ? -5.706 34.600 -7.226 1.00 83.69 398 VAL A CA 1
ATOM 2961 C C . VAL A 1 398 ? -6.440 34.268 -5.929 1.00 83.69 398 VAL A C 1
ATOM 2963 O O . VAL A 1 398 ? -6.868 35.158 -5.200 1.00 83.69 398 VAL A O 1
ATOM 2966 N N . VAL A 1 399 ? -6.566 32.974 -5.622 1.00 84.94 399 VAL A N 1
ATOM 2967 C CA . VAL A 1 399 ? -7.164 32.483 -4.370 1.00 84.94 399 VAL A CA 1
ATOM 2968 C C . VAL A 1 399 ? -6.043 32.045 -3.426 1.00 84.94 399 VAL A C 1
ATOM 2970 O O . VAL A 1 399 ? -5.418 31.005 -3.645 1.00 84.94 399 VAL A O 1
ATOM 2973 N N . SER A 1 400 ? -5.795 32.837 -2.380 1.00 78.94 400 SER A N 1
ATOM 2974 C CA . SER A 1 400 ? -4.760 32.590 -1.363 1.00 78.94 400 SER A CA 1
ATOM 2975 C C . SER A 1 400 ? -5.332 31.974 -0.071 1.00 78.94 400 SER A C 1
ATOM 2977 O O . SER A 1 400 ? -6.500 31.584 -0.017 1.00 78.94 400 SER A O 1
ATOM 2979 N N . GLY A 1 401 ? -4.483 31.798 0.947 1.00 76.69 401 GLY A N 1
ATOM 2980 C CA . GLY A 1 401 ? -4.794 31.184 2.247 1.00 76.69 401 GLY A CA 1
ATOM 2981 C C . GLY A 1 401 ? -4.013 29.890 2.517 1.00 76.69 401 GLY A C 1
ATOM 2982 O O . GLY A 1 401 ? -3.264 29.410 1.662 1.00 76.69 401 GLY A O 1
ATOM 2983 N N . MET A 1 402 ? -4.202 29.297 3.700 1.00 73.12 402 MET A N 1
ATOM 2984 C CA . MET A 1 402 ? -3.450 28.129 4.196 1.00 73.12 402 MET A CA 1
ATOM 2985 C C . MET A 1 402 ? -3.544 26.865 3.309 1.00 73.12 402 MET A C 1
ATOM 2987 O O . MET A 1 402 ? -4.366 26.752 2.390 1.00 73.12 402 MET A O 1
ATOM 2991 N N . ALA A 1 403 ? -2.686 25.874 3.569 1.00 64.44 403 ALA A N 1
ATOM 2992 C CA . ALA A 1 403 ? -2.869 24.518 3.044 1.00 64.44 403 ALA A CA 1
ATOM 2993 C C . ALA A 1 403 ? -4.171 23.895 3.593 1.00 64.44 403 ALA A C 1
ATOM 2995 O O . ALA A 1 403 ? -4.700 24.346 4.603 1.00 64.44 403 ALA A O 1
ATOM 2996 N N . GLY A 1 404 ? -4.743 22.905 2.900 1.00 70.06 404 GLY A N 1
ATOM 2997 C CA . GLY A 1 404 ? -5.980 22.223 3.326 1.00 70.06 404 GLY A CA 1
ATOM 2998 C C . GLY A 1 404 ? -7.281 23.043 3.238 1.00 70.06 404 GLY A C 1
ATOM 2999 O O . GLY A 1 404 ? -8.330 22.463 2.982 1.00 70.06 404 GLY A O 1
ATOM 3000 N N . VAL A 1 405 ? -7.229 24.380 3.326 1.00 76.12 405 VAL A N 1
ATOM 3001 C CA . VAL A 1 405 ? -8.379 25.304 3.484 1.00 76.12 405 VAL A CA 1
ATOM 3002 C C . VAL A 1 405 ? -9.389 25.347 2.315 1.00 76.12 405 VAL A C 1
ATOM 3004 O O . VAL A 1 405 ? -10.253 26.219 2.274 1.00 76.12 405 VAL A O 1
ATOM 3007 N N . GLY A 1 406 ? -9.327 24.433 1.343 1.00 79.00 406 GLY A N 1
ATOM 3008 C CA . GLY A 1 406 ? -10.358 24.264 0.308 1.00 79.00 406 GLY A CA 1
ATOM 3009 C C . GLY A 1 406 ? -10.289 25.230 -0.882 1.00 79.00 406 GLY A C 1
ATOM 3010 O O . GLY A 1 406 ? -11.253 25.316 -1.640 1.00 79.00 406 GLY A O 1
ATOM 3011 N N . LYS A 1 407 ? -9.167 25.938 -1.087 1.00 87.62 407 LYS A N 1
ATOM 3012 C CA . LYS A 1 407 ? -8.980 26.926 -2.178 1.00 87.62 407 LYS A CA 1
ATOM 3013 C C . LYS A 1 407 ? -9.381 26.387 -3.557 1.00 87.62 407 LYS A C 1
ATOM 3015 O O . LYS A 1 407 ? -10.151 27.019 -4.273 1.00 87.62 407 LYS A O 1
ATOM 3020 N N . SER A 1 408 ? -8.926 25.180 -3.895 1.00 83.62 408 SER A N 1
ATOM 3021 C CA . SER A 1 408 ? -9.239 24.518 -5.168 1.00 83.62 408 SER A CA 1
ATOM 3022 C C . SER A 1 408 ? -10.722 24.154 -5.305 1.00 83.62 408 SER A C 1
ATOM 3024 O O . SER A 1 408 ? -11.258 24.207 -6.406 1.00 83.62 408 SER A O 1
ATOM 3026 N N . ALA A 1 409 ? -11.403 23.828 -4.200 1.00 83.31 409 ALA A N 1
ATOM 3027 C CA . ALA A 1 409 ? -12.839 23.547 -4.205 1.00 83.31 409 ALA A CA 1
ATOM 3028 C C . ALA A 1 409 ? -13.661 24.829 -4.413 1.00 83.31 409 ALA A C 1
ATOM 3030 O O . ALA A 1 409 ? -14.607 24.810 -5.195 1.00 83.31 409 ALA A O 1
ATOM 3031 N N . LEU A 1 410 ? -13.260 25.950 -3.796 1.00 84.19 410 LEU A N 1
ATOM 3032 C CA . LEU A 1 410 ? -13.832 27.278 -4.060 1.00 84.19 410 LEU A CA 1
ATOM 3033 C C . LEU A 1 410 ? -13.644 27.682 -5.533 1.00 84.19 410 LEU A C 1
ATOM 3035 O O . LEU A 1 410 ? -14.607 28.087 -6.179 1.00 84.19 410 LEU A O 1
ATOM 3039 N N . ALA A 1 411 ? -12.437 27.516 -6.082 1.00 85.62 411 ALA A N 1
ATOM 3040 C CA . ALA A 1 411 ? -12.146 27.840 -7.479 1.00 85.62 411 ALA A CA 1
ATOM 3041 C C . ALA A 1 411 ? -12.983 27.000 -8.465 1.00 85.62 411 ALA A C 1
ATOM 3043 O O . ALA A 1 411 ? -13.613 27.559 -9.361 1.00 85.62 411 ALA A O 1
ATOM 3044 N N . VAL A 1 412 ? -13.062 25.675 -8.273 1.00 87.50 412 VAL A N 1
ATOM 3045 C CA . VAL A 1 412 ? -13.894 24.787 -9.110 1.00 87.50 412 VAL A CA 1
ATOM 3046 C C . VAL A 1 412 ? -15.387 25.101 -8.949 1.00 87.50 412 VAL A C 1
ATOM 3048 O O . VAL A 1 412 ? -16.106 25.150 -9.944 1.00 87.50 412 VAL A O 1
ATOM 3051 N N . HIS A 1 413 ? -15.864 25.375 -7.730 1.00 84.38 413 HIS A N 1
ATOM 3052 C CA . HIS A 1 413 ? -17.256 25.765 -7.482 1.00 84.38 413 HIS A CA 1
ATOM 3053 C C . HIS A 1 413 ? -17.629 27.064 -8.218 1.00 84.38 413 HIS A C 1
ATOM 3055 O O . HIS A 1 413 ? -18.663 27.117 -8.886 1.00 84.38 413 HIS A O 1
ATOM 3061 N N . VAL A 1 414 ? -16.771 28.091 -8.168 1.00 86.19 414 VAL A N 1
ATOM 3062 C CA . VAL A 1 414 ? -17.000 29.355 -8.887 1.00 86.19 414 VAL A CA 1
ATOM 3063 C C . VAL A 1 414 ? -16.886 29.183 -10.404 1.00 86.19 414 VAL A C 1
ATOM 3065 O O . VAL A 1 414 ? -17.696 29.761 -11.124 1.00 86.19 414 VAL A O 1
ATOM 3068 N N . ALA A 1 415 ? -15.968 28.347 -10.901 1.00 85.69 415 ALA A N 1
ATOM 3069 C CA . ALA A 1 415 ? -15.868 28.040 -12.329 1.00 85.69 415 ALA A CA 1
ATOM 3070 C C . ALA A 1 415 ? -17.158 27.394 -12.873 1.00 85.69 415 ALA A C 1
ATOM 3072 O O . ALA A 1 415 ? -17.696 27.856 -13.877 1.00 85.69 415 ALA A O 1
ATOM 3073 N N . HIS A 1 416 ? -17.729 26.408 -12.167 1.00 84.38 416 HIS A N 1
ATOM 3074 C CA . HIS A 1 416 ? -19.043 25.844 -12.524 1.00 84.38 416 HIS A CA 1
ATOM 3075 C C . HIS A 1 416 ? -20.169 26.883 -12.438 1.00 84.38 416 HIS A C 1
ATOM 3077 O O . HIS A 1 416 ? -21.030 26.924 -13.314 1.00 84.38 416 HIS A O 1
ATOM 3083 N N . ALA A 1 417 ? -20.147 27.765 -11.433 1.00 83.75 417 ALA A N 1
ATOM 3084 C CA . ALA A 1 417 ? -21.139 28.834 -11.280 1.00 83.75 417 ALA A CA 1
ATOM 3085 C C . ALA A 1 417 ? -21.050 29.942 -12.353 1.00 83.75 417 ALA A C 1
ATOM 3087 O O . ALA A 1 417 ? -21.996 30.720 -12.487 1.00 83.75 417 ALA A O 1
ATOM 3088 N N . LEU A 1 418 ? -19.944 30.020 -13.102 1.00 84.44 418 LEU A N 1
ATOM 3089 C CA . LEU A 1 418 ? -19.729 30.934 -14.232 1.00 84.44 418 LEU A CA 1
ATOM 3090 C C . LEU A 1 418 ? -19.772 30.220 -15.599 1.00 84.44 418 LEU A C 1
ATOM 3092 O O . LEU A 1 418 ? -19.626 30.876 -16.625 1.00 84.44 418 LEU A O 1
ATOM 3096 N N . ARG A 1 419 ? -20.015 28.900 -15.653 1.00 81.00 419 ARG A N 1
ATOM 3097 C CA . ARG A 1 419 ? -19.946 28.088 -16.887 1.00 81.00 419 ARG A CA 1
ATOM 3098 C C . ARG A 1 419 ? -20.805 28.608 -18.049 1.00 81.00 419 ARG A C 1
ATOM 3100 O O . ARG A 1 419 ? -20.431 28.416 -19.201 1.00 81.00 419 ARG A O 1
ATOM 3107 N N . ALA A 1 420 ? -21.939 29.244 -17.759 1.00 77.00 420 ALA A N 1
ATOM 3108 C CA . ALA A 1 420 ? -22.840 29.814 -18.768 1.00 77.00 420 ALA A CA 1
ATOM 3109 C C . ALA A 1 420 ? -22.396 31.194 -19.302 1.00 77.00 420 ALA A C 1
ATOM 3111 O O . ALA A 1 420 ? -23.001 31.707 -20.235 1.00 77.00 420 ALA A O 1
ATOM 3112 N N . GLU A 1 421 ? -21.369 31.800 -18.702 1.00 78.88 421 GLU A N 1
ATOM 3113 C CA . GLU A 1 421 ? -20.858 33.139 -19.032 1.00 78.88 421 GLU A CA 1
ATOM 3114 C C . GLU A 1 421 ? -19.578 33.071 -19.894 1.00 78.88 421 GLU A C 1
ATOM 3116 O O . GLU A 1 421 ? -19.120 34.095 -20.389 1.00 78.88 421 GLU A O 1
ATOM 3121 N N . PHE A 1 422 ? -19.035 31.863 -20.106 1.00 76.75 422 PHE A N 1
ATOM 3122 C CA . PHE A 1 422 ? -17.856 31.570 -20.931 1.00 76.75 422 PHE A CA 1
ATOM 3123 C C . PHE A 1 422 ? -18.163 30.408 -21.901 1.00 76.75 422 PHE A C 1
ATOM 3125 O O . PHE A 1 422 ? -17.738 29.274 -21.645 1.00 76.75 422 PHE A O 1
ATOM 3132 N N . PRO A 1 423 ? -18.952 30.642 -22.969 1.00 67.94 423 PRO A N 1
ATOM 3133 C CA . PRO A 1 423 ? -19.388 29.592 -23.898 1.00 67.94 423 PRO A CA 1
ATOM 3134 C C . PRO A 1 423 ? -18.246 29.035 -24.763 1.00 67.94 423 PRO A C 1
ATOM 3136 O O . PRO A 1 423 ? -18.301 27.879 -25.180 1.00 67.94 423 PRO A O 1
ATOM 3139 N N . ASP A 1 424 ? -17.203 29.836 -24.990 1.00 67.88 424 ASP A N 1
ATOM 3140 C CA . ASP A 1 424 ? -16.094 29.552 -25.910 1.00 67.88 424 ASP A CA 1
ATOM 3141 C C . ASP A 1 424 ? -15.157 28.438 -25.401 1.00 67.88 424 ASP A C 1
ATOM 3143 O O . ASP A 1 424 ? -14.448 27.799 -26.178 1.00 67.88 424 ASP A O 1
ATOM 3147 N N . GLY A 1 425 ? -15.180 28.152 -24.093 1.00 73.12 425 GLY A N 1
ATOM 3148 C CA . GLY A 1 425 ? -14.475 27.021 -23.490 1.00 73.12 425 GLY A CA 1
ATOM 3149 C C . GLY A 1 425 ? -14.030 27.246 -22.045 1.00 73.12 425 GLY A C 1
ATOM 3150 O O . GLY A 1 425 ? -13.888 28.369 -21.568 1.00 73.12 425 GLY A O 1
ATOM 3151 N N . GLN A 1 426 ? -13.787 26.141 -21.341 1.00 81.75 426 GLN A N 1
ATOM 3152 C CA . GLN A 1 426 ? -13.273 26.066 -19.973 1.00 81.75 426 GLN A CA 1
ATOM 3153 C C . GLN A 1 426 ? -12.223 24.950 -19.877 1.00 81.75 426 GLN A C 1
ATOM 3155 O O . GLN A 1 426 ? -12.551 23.762 -19.832 1.00 81.75 426 GLN A O 1
ATOM 3160 N N . LEU A 1 427 ? -10.953 25.345 -19.809 1.00 81.56 427 LEU A N 1
ATOM 3161 C CA . LEU A 1 427 ? -9.806 24.448 -19.647 1.00 81.56 427 LEU A CA 1
ATOM 3162 C C . LEU A 1 427 ? -9.405 24.336 -18.171 1.00 81.56 427 LEU A C 1
ATOM 3164 O O . LEU A 1 427 ? -9.567 25.285 -17.402 1.00 81.56 427 LEU A O 1
ATOM 3168 N N . TYR A 1 428 ? -8.831 23.199 -17.775 1.00 82.25 428 TYR A N 1
ATOM 3169 C CA . TYR A 1 428 ? -8.294 23.004 -16.427 1.00 82.25 428 TYR A CA 1
ATOM 3170 C C . TYR A 1 428 ? -6.893 22.391 -16.466 1.00 82.25 428 TYR A C 1
ATOM 3172 O O . TYR A 1 428 ? -6.703 21.275 -16.942 1.00 82.25 428 TYR A O 1
ATOM 3180 N N . VAL A 1 429 ? -5.916 23.094 -15.888 1.00 81.94 429 VAL A N 1
ATOM 3181 C CA . VAL A 1 429 ? -4.536 22.611 -15.755 1.00 81.94 429 VAL A CA 1
ATOM 3182 C C . VAL A 1 429 ? -4.124 22.607 -14.288 1.00 81.94 429 VAL A C 1
ATOM 3184 O O . VAL A 1 429 ? -4.044 23.648 -13.638 1.00 81.94 429 VAL A O 1
ATOM 3187 N N . ASN A 1 430 ? -3.802 21.422 -13.769 1.00 79.56 430 ASN A N 1
ATOM 3188 C CA . ASN A 1 430 ? -3.143 21.280 -12.475 1.00 79.56 430 ASN A CA 1
ATOM 3189 C C . ASN A 1 430 ? -1.622 21.409 -12.659 1.00 79.56 430 ASN A C 1
ATOM 3191 O O . ASN A 1 430 ? -0.979 20.471 -13.124 1.00 79.56 430 ASN A O 1
ATOM 3195 N N . LEU A 1 431 ? -1.052 22.549 -12.254 1.00 78.56 431 LEU A N 1
ATOM 3196 C CA . LEU A 1 431 ? 0.383 22.860 -12.360 1.00 78.56 431 LEU A CA 1
ATOM 3197 C C . LEU A 1 431 ? 1.291 22.055 -11.403 1.00 78.56 431 LEU A C 1
ATOM 3199 O O . LEU A 1 431 ? 2.511 22.195 -11.467 1.00 78.56 431 LEU A O 1
ATOM 3203 N N . ARG A 1 432 ? 0.726 21.223 -10.513 1.00 69.31 432 ARG A N 1
ATOM 3204 C CA . ARG A 1 432 ? 1.407 20.335 -9.537 1.00 69.31 432 ARG A CA 1
ATOM 3205 C C . ARG A 1 432 ? 2.290 20.998 -8.472 1.00 69.31 432 ARG A C 1
ATOM 3207 O O . ARG A 1 432 ? 2.594 20.342 -7.484 1.00 69.31 432 ARG A O 1
ATOM 3214 N N . GLY A 1 433 ? 2.619 22.287 -8.583 1.00 53.06 433 GLY A N 1
ATOM 3215 C CA . GLY A 1 433 ? 3.520 23.011 -7.666 1.00 53.06 433 GLY A CA 1
ATOM 3216 C C . GLY A 1 433 ? 3.118 23.091 -6.182 1.00 53.06 433 GLY A C 1
ATOM 3217 O O . GLY A 1 433 ? 3.884 23.617 -5.385 1.00 53.06 433 GLY A O 1
ATOM 3218 N N . ALA A 1 434 ? 1.950 22.569 -5.797 1.00 52.38 434 ALA A N 1
ATOM 3219 C CA . ALA A 1 434 ? 1.503 22.438 -4.405 1.00 52.38 434 ALA A CA 1
ATOM 3220 C C . ALA A 1 434 ? 1.113 20.987 -4.035 1.00 52.38 434 ALA A C 1
ATOM 3222 O O . ALA A 1 434 ? 0.360 20.763 -3.088 1.00 52.38 434 ALA A O 1
ATOM 3223 N N . THR A 1 435 ? 1.569 19.991 -4.802 1.00 52.12 435 THR A N 1
ATOM 3224 C CA . THR A 1 435 ? 1.334 18.561 -4.552 1.00 52.12 435 THR A CA 1
ATOM 3225 C C . THR A 1 435 ? 2.641 17.899 -4.098 1.00 52.12 435 THR A C 1
ATOM 3227 O O . THR A 1 435 ? 3.553 17.768 -4.914 1.00 52.12 435 THR A O 1
ATOM 3230 N N . PRO A 1 436 ? 2.767 17.476 -2.823 1.00 44.69 436 PRO A N 1
ATOM 3231 C CA . PRO A 1 436 ? 3.969 16.803 -2.334 1.00 44.69 436 PRO A CA 1
ATOM 3232 C C . PRO A 1 436 ? 4.333 15.576 -3.180 1.00 44.69 436 PRO A C 1
ATOM 3234 O O . PRO A 1 436 ? 3.456 14.809 -3.577 1.00 44.69 436 PRO A O 1
ATOM 3237 N N . GLY 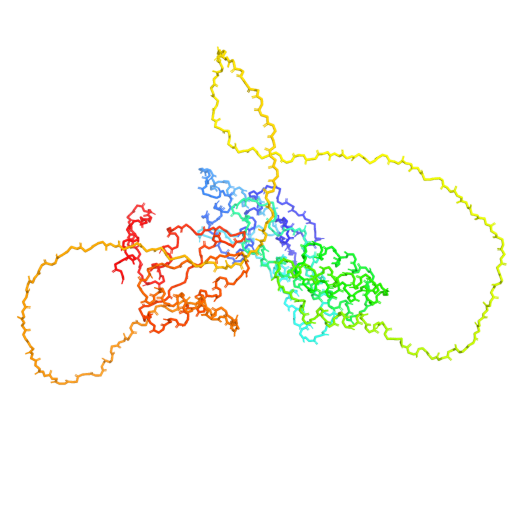A 1 437 ? 5.625 15.399 -3.464 1.00 47.78 437 GLY A N 1
ATOM 3238 C CA . GLY A 1 437 ? 6.139 14.274 -4.255 1.00 47.78 437 GLY A CA 1
ATOM 3239 C C . GLY A 1 437 ? 5.917 14.362 -5.772 1.00 47.78 437 GLY A C 1
ATOM 3240 O O . GLY A 1 437 ? 6.328 13.451 -6.482 1.00 47.78 437 GLY A O 1
ATOM 3241 N N . MET A 1 438 ? 5.309 15.435 -6.292 1.00 57.19 438 MET A N 1
ATOM 3242 C CA . MET A 1 438 ? 5.142 15.655 -7.734 1.00 57.19 438 MET A CA 1
ATOM 3243 C C . MET A 1 438 ? 6.061 16.769 -8.235 1.00 57.19 438 MET A C 1
ATOM 3245 O O . MET A 1 438 ? 6.131 17.843 -7.640 1.00 57.19 438 MET A O 1
ATOM 3249 N N . THR A 1 439 ? 6.710 16.554 -9.380 1.00 57.44 439 THR A N 1
ATOM 3250 C CA . THR A 1 439 ? 7.399 17.633 -10.095 1.00 57.44 439 THR A CA 1
ATOM 3251 C C . THR A 1 439 ? 6.378 18.667 -10.606 1.00 57.44 439 THR A C 1
ATOM 3253 O O . THR A 1 439 ? 5.366 18.279 -11.209 1.00 57.44 439 THR A O 1
ATOM 3256 N N . PRO A 1 440 ? 6.601 19.979 -10.378 1.00 71.94 440 PRO A N 1
ATOM 3257 C CA . PRO A 1 440 ? 5.794 21.035 -10.987 1.00 71.94 440 PRO A CA 1
ATOM 3258 C C . PRO A 1 440 ? 5.870 20.959 -12.518 1.00 71.94 440 PRO A C 1
ATOM 3260 O O . PRO A 1 440 ? 6.932 20.646 -13.060 1.00 71.94 440 PRO A O 1
ATOM 3263 N N . LEU A 1 441 ? 4.780 21.268 -13.231 1.00 72.75 441 LEU A N 1
ATOM 3264 C CA . LEU A 1 441 ? 4.869 21.408 -14.692 1.00 72.75 441 LEU A CA 1
ATOM 3265 C C . LEU A 1 441 ? 5.695 22.643 -15.045 1.00 72.75 441 LEU A C 1
ATOM 3267 O O . LEU A 1 441 ? 5.499 23.715 -14.469 1.00 72.75 441 LEU A O 1
ATOM 3271 N N . THR A 1 442 ? 6.555 22.521 -16.056 1.00 76.12 442 THR A N 1
ATOM 3272 C CA . THR A 1 442 ? 7.187 23.704 -16.647 1.00 76.12 442 THR A CA 1
ATOM 3273 C C . THR A 1 442 ? 6.149 24.516 -17.440 1.00 76.12 442 THR A C 1
ATOM 3275 O O . THR A 1 442 ? 5.185 23.939 -17.961 1.00 76.12 442 THR A O 1
ATOM 3278 N N . PRO A 1 443 ? 6.323 25.845 -17.592 1.00 73.38 443 PRO A N 1
ATOM 3279 C CA . PRO A 1 443 ? 5.394 26.672 -18.364 1.00 73.38 443 PRO A CA 1
ATOM 3280 C C . PRO A 1 443 ? 5.162 26.153 -19.790 1.00 73.38 443 PRO A C 1
ATOM 3282 O O . PRO A 1 443 ? 4.022 26.120 -20.248 1.00 73.38 443 PRO A O 1
ATOM 3285 N N . SER A 1 444 ? 6.211 25.656 -20.457 1.00 70.50 444 SER A N 1
ATOM 3286 C CA . SER A 1 444 ? 6.117 25.055 -21.793 1.00 70.50 444 SER A CA 1
ATOM 3287 C C . SER A 1 444 ? 5.255 23.788 -21.808 1.00 70.50 444 SER A C 1
ATOM 3289 O O . SER A 1 444 ? 4.427 23.634 -22.697 1.00 70.50 444 SER A O 1
ATOM 3291 N N . GLN A 1 445 ? 5.374 22.908 -20.806 1.00 71.50 445 GLN A N 1
ATOM 3292 C CA . GLN A 1 445 ? 4.553 21.690 -20.706 1.00 71.50 445 GLN A CA 1
ATOM 3293 C C . GLN A 1 445 ? 3.073 21.999 -20.436 1.00 71.50 445 GLN A C 1
ATOM 3295 O O . GLN A 1 445 ? 2.191 21.329 -20.979 1.00 71.50 445 GLN A O 1
ATOM 3300 N N . ALA A 1 446 ? 2.786 23.014 -19.614 1.00 74.94 446 ALA A N 1
ATOM 3301 C CA . ALA A 1 446 ? 1.421 23.480 -19.373 1.00 74.94 446 ALA A CA 1
ATOM 3302 C C . ALA A 1 446 ? 0.807 24.082 -20.652 1.00 74.94 446 ALA A C 1
ATOM 3304 O O . ALA A 1 446 ? -0.299 23.714 -21.045 1.00 74.94 446 ALA A O 1
ATOM 3305 N N . LEU A 1 447 ? 1.562 24.931 -21.352 1.00 74.50 447 LEU A N 1
ATOM 3306 C CA . LEU A 1 447 ? 1.179 25.563 -22.616 1.00 74.50 447 LEU A CA 1
ATOM 3307 C C . LEU A 1 447 ? 0.955 24.544 -23.747 1.00 74.50 447 LEU A C 1
ATOM 3309 O O . LEU A 1 447 ? -0.084 24.564 -24.404 1.00 74.50 447 LEU A O 1
ATOM 3313 N N . ALA A 1 448 ? 1.869 23.585 -23.912 1.00 71.50 448 ALA A N 1
ATOM 3314 C CA . ALA A 1 448 ? 1.732 22.473 -24.852 1.00 71.50 448 ALA A CA 1
ATOM 3315 C C . ALA A 1 448 ? 0.614 21.484 -24.470 1.00 71.50 448 ALA A C 1
ATOM 3317 O O . ALA A 1 448 ? 0.290 20.596 -25.256 1.00 71.50 448 ALA A O 1
ATOM 3318 N N . THR A 1 449 ? 0.032 21.592 -23.272 1.00 72.50 449 THR A N 1
ATOM 3319 C CA . THR A 1 449 ? -1.190 20.868 -22.882 1.00 72.50 449 THR A CA 1
ATOM 3320 C C . THR A 1 449 ? -2.422 21.666 -23.303 1.00 72.50 449 THR A C 1
ATOM 3322 O O . THR A 1 449 ? -3.151 21.191 -24.168 1.00 72.50 449 THR A O 1
ATOM 3325 N N . LEU A 1 450 ? -2.539 22.928 -22.868 1.00 77.31 450 LEU A N 1
ATOM 3326 C CA . LEU A 1 450 ? -3.620 23.850 -23.261 1.00 77.31 450 LEU A CA 1
ATOM 3327 C C . LEU A 1 450 ? -3.861 23.902 -24.779 1.00 77.31 450 LEU A C 1
ATOM 3329 O O . LEU A 1 450 ? -5.004 23.845 -25.221 1.00 77.31 450 LEU A O 1
ATOM 3333 N N . LEU A 1 451 ? -2.798 23.971 -25.587 1.00 71.94 451 LEU A N 1
ATOM 3334 C CA . LEU A 1 451 ? -2.920 24.012 -27.049 1.00 71.94 451 LEU A CA 1
ATOM 3335 C C . LEU A 1 451 ? -3.480 22.709 -27.648 1.00 71.94 451 LEU A C 1
ATOM 3337 O O . LEU A 1 451 ? -4.289 22.764 -28.571 1.00 71.94 451 LEU A O 1
ATOM 3341 N N . ARG A 1 452 ? -3.121 21.540 -27.095 1.00 72.88 452 ARG A N 1
ATOM 3342 C CA . ARG A 1 452 ? -3.709 20.250 -27.505 1.00 72.88 452 ARG A CA 1
ATOM 3343 C C . ARG A 1 452 ? -5.174 20.141 -27.090 1.00 72.88 452 ARG A C 1
ATOM 3345 O O . ARG A 1 452 ? -5.978 19.648 -27.874 1.00 72.88 452 ARG A O 1
ATOM 3352 N N . ASP A 1 453 ? -5.519 20.626 -25.901 1.00 69.25 453 ASP A N 1
ATOM 3353 C CA . ASP A 1 453 ? -6.894 20.637 -25.389 1.00 69.25 453 ASP A CA 1
ATOM 3354 C C . ASP A 1 453 ? -7.819 21.608 -26.156 1.00 69.25 453 ASP A C 1
ATOM 3356 O O . ASP A 1 453 ? -9.027 21.387 -26.221 1.00 69.25 453 ASP A O 1
ATOM 3360 N N . LEU A 1 454 ? -7.248 22.629 -26.809 1.00 71.00 454 LEU A N 1
ATOM 3361 C CA . LEU A 1 454 ? -7.916 23.511 -27.780 1.00 71.00 454 LEU A CA 1
ATOM 3362 C C . LEU A 1 454 ? -7.921 22.966 -29.224 1.00 71.00 454 LEU A C 1
ATOM 3364 O O . LEU A 1 454 ? -8.414 23.635 -30.129 1.00 71.00 454 LEU A O 1
ATOM 3368 N N . GLY A 1 455 ? -7.353 21.781 -29.476 1.00 63.94 455 GLY A N 1
ATOM 3369 C CA . GLY A 1 455 ? -7.235 21.202 -30.823 1.00 63.94 455 GLY A CA 1
ATOM 3370 C C . GLY A 1 455 ? -6.236 21.912 -31.751 1.00 63.94 455 GLY A C 1
ATOM 3371 O O . GLY A 1 455 ? -6.182 21.612 -32.943 1.00 63.94 455 GLY A O 1
ATOM 3372 N N . ALA A 1 456 ? -5.431 22.837 -31.226 1.00 61.41 456 ALA A N 1
ATOM 3373 C CA . ALA A 1 456 ? -4.483 23.643 -31.983 1.00 61.41 456 ALA A CA 1
ATOM 3374 C C . ALA A 1 456 ? -3.075 23.027 -31.935 1.00 61.41 456 ALA A C 1
ATOM 3376 O O . ALA A 1 456 ? -2.289 23.299 -31.026 1.00 61.41 456 ALA A O 1
ATOM 3377 N N . GLU A 1 457 ? -2.721 22.201 -32.927 1.00 53.19 457 GLU A N 1
ATOM 3378 C CA . GLU A 1 457 ? -1.354 21.671 -33.015 1.00 53.19 457 GLU A CA 1
ATOM 3379 C C . GLU A 1 457 ? -0.328 22.803 -33.244 1.00 53.19 457 GLU A C 1
ATOM 3381 O O . GLU A 1 457 ? -0.406 23.511 -34.257 1.00 53.19 457 GLU A O 1
ATOM 3386 N N . PRO A 1 458 ? 0.682 22.972 -32.365 1.00 51.03 458 PRO A N 1
ATOM 3387 C CA . PRO A 1 458 ? 1.766 23.907 -32.623 1.00 51.03 458 PRO A CA 1
ATOM 3388 C C . PRO A 1 458 ? 2.571 23.417 -33.833 1.00 51.03 458 PRO A C 1
ATOM 3390 O O . PRO A 1 458 ? 3.115 22.310 -33.835 1.00 51.03 458 PRO A O 1
ATOM 3393 N N . ARG A 1 459 ? 2.662 24.252 -34.877 1.00 44.78 459 ARG A N 1
ATOM 3394 C CA . ARG A 1 459 ? 3.446 23.956 -36.086 1.00 44.78 459 ARG A CA 1
ATOM 3395 C C . ARG A 1 459 ? 4.911 23.744 -35.708 1.00 44.78 459 ARG A C 1
ATOM 3397 O O . ARG A 1 459 ? 5.637 24.711 -35.492 1.00 44.78 459 ARG A O 1
ATOM 3404 N N . ARG A 1 460 ? 5.340 22.481 -35.642 1.00 42.97 460 ARG A N 1
ATOM 3405 C CA . ARG A 1 460 ? 6.706 22.101 -35.263 1.00 42.97 460 ARG A CA 1
ATOM 3406 C C . ARG A 1 460 ? 7.728 22.798 -36.160 1.00 42.97 460 ARG A C 1
ATOM 3408 O O . ARG A 1 460 ? 7.793 22.528 -37.361 1.00 42.97 460 ARG A O 1
ATOM 3415 N N . ALA A 1 461 ? 8.542 23.664 -35.557 1.00 41.34 461 ALA A N 1
ATOM 3416 C CA . ALA A 1 461 ? 9.757 24.165 -36.179 1.00 41.34 461 ALA A CA 1
ATOM 3417 C C . ALA A 1 461 ? 10.685 22.985 -36.517 1.00 41.34 461 ALA A C 1
ATOM 3419 O O . ALA A 1 461 ? 10.642 21.932 -35.873 1.00 41.34 461 ALA A O 1
ATOM 3420 N N . ARG A 1 462 ? 11.509 23.138 -37.557 1.00 38.66 462 ARG A N 1
ATOM 3421 C CA . ARG A 1 462 ? 12.231 22.005 -38.162 1.00 38.66 462 ARG A CA 1
ATOM 3422 C C . ARG A 1 462 ? 13.346 21.429 -37.278 1.00 38.66 462 ARG A C 1
ATOM 3424 O O . ARG A 1 462 ? 13.776 20.307 -37.526 1.00 38.66 462 ARG A O 1
ATOM 3431 N N . ASP A 1 463 ? 13.731 22.163 -36.235 1.00 37.66 463 ASP A N 1
ATOM 3432 C CA . ASP A 1 463 ? 14.917 21.930 -35.404 1.00 37.66 463 ASP A CA 1
ATOM 3433 C C . ASP A 1 463 ? 14.578 21.563 -33.941 1.00 37.66 463 ASP A C 1
ATOM 3435 O O . ASP A 1 463 ? 15.311 21.880 -33.009 1.00 37.66 463 ASP A O 1
ATOM 3439 N N . GLY A 1 464 ? 13.450 20.875 -33.724 1.00 42.44 464 GLY A N 1
ATOM 3440 C CA . GLY A 1 464 ? 13.181 20.072 -32.518 1.00 42.44 464 GLY A CA 1
ATOM 3441 C C . GLY A 1 464 ? 12.847 20.810 -31.212 1.00 42.44 464 GLY A C 1
ATOM 3442 O O . GLY A 1 464 ? 12.306 20.179 -30.307 1.00 42.44 464 GLY A O 1
ATOM 3443 N N . ALA A 1 465 ? 13.114 22.111 -31.106 1.00 39.53 465 ALA A N 1
ATOM 3444 C CA . ALA A 1 465 ? 12.734 22.927 -29.954 1.00 39.53 465 ALA A CA 1
ATOM 3445 C C . ALA A 1 465 ? 11.312 23.502 -30.103 1.00 39.53 465 ALA A C 1
ATOM 3447 O O . ALA A 1 465 ? 10.980 24.118 -31.118 1.00 39.53 465 ALA A O 1
ATOM 3448 N N . GLU A 1 466 ? 10.479 23.341 -29.072 1.00 53.16 466 GLU A N 1
ATOM 3449 C CA . GLU A 1 466 ? 9.203 24.055 -28.954 1.00 53.16 466 GLU A CA 1
ATOM 3450 C C . GLU A 1 466 ? 9.473 25.483 -28.456 1.00 53.16 466 GLU A C 1
ATOM 3452 O O . GLU A 1 466 ? 9.837 25.674 -27.297 1.00 53.16 466 GLU A O 1
ATOM 3457 N N . ASP A 1 467 ? 9.314 26.487 -29.324 1.00 57.28 467 ASP A N 1
ATOM 3458 C CA . ASP A 1 467 ? 9.453 27.895 -28.936 1.00 57.28 467 ASP A CA 1
ATOM 3459 C C . ASP A 1 467 ? 8.265 28.332 -28.046 1.00 57.28 467 ASP A C 1
ATOM 3461 O O . ASP A 1 467 ? 7.125 28.408 -28.531 1.00 57.28 467 ASP A O 1
ATOM 3465 N N . PRO A 1 468 ? 8.493 28.651 -26.753 1.00 57.66 468 PRO A N 1
ATOM 3466 C CA . PRO A 1 468 ? 7.425 29.063 -25.850 1.00 57.66 468 PRO A CA 1
ATOM 3467 C C . PRO A 1 468 ? 6.843 30.438 -26.210 1.00 57.66 468 PRO A C 1
ATOM 3469 O O . PRO A 1 468 ? 5.693 30.709 -25.861 1.00 57.66 468 PRO A O 1
ATOM 3472 N N . ALA A 1 469 ? 7.584 31.301 -26.918 1.00 55.75 469 ALA A N 1
ATOM 3473 C CA . ALA A 1 469 ? 7.077 32.592 -27.372 1.00 55.75 469 ALA A CA 1
ATOM 3474 C C . ALA A 1 469 ? 6.066 32.406 -28.512 1.00 55.75 469 ALA A C 1
ATOM 3476 O O . ALA A 1 469 ? 4.945 32.908 -28.411 1.00 55.75 469 ALA A O 1
ATOM 3477 N N . ALA A 1 470 ? 6.404 31.617 -29.539 1.00 57.28 470 ALA A N 1
ATOM 3478 C CA . ALA A 1 470 ? 5.475 31.256 -30.611 1.00 57.28 470 ALA A CA 1
ATOM 3479 C C . ALA A 1 470 ? 4.224 30.527 -30.087 1.00 57.28 470 ALA A C 1
ATOM 3481 O O . ALA A 1 470 ? 3.107 30.861 -30.482 1.00 57.28 470 ALA A O 1
ATOM 3482 N N . ALA A 1 471 ? 4.383 29.582 -29.155 1.00 57.72 471 ALA A N 1
ATOM 3483 C CA . ALA A 1 471 ? 3.252 28.887 -28.543 1.00 57.72 471 ALA A CA 1
ATOM 3484 C C . ALA A 1 471 ? 2.374 29.827 -27.684 1.00 57.72 471 ALA A C 1
ATOM 3486 O O . ALA A 1 471 ? 1.147 29.724 -27.719 1.00 57.72 471 ALA A O 1
ATOM 3487 N N . SER A 1 472 ? 2.969 30.785 -26.957 1.00 55.78 472 SER A N 1
ATOM 3488 C CA . SER A 1 472 ? 2.212 31.773 -26.169 1.00 55.78 472 SER A CA 1
ATOM 3489 C C . SER A 1 472 ? 1.501 32.791 -27.060 1.00 55.78 472 SER A C 1
ATOM 3491 O O . SER A 1 472 ? 0.393 33.204 -26.731 1.00 55.78 472 SER A O 1
ATOM 3493 N N . ALA A 1 473 ? 2.097 33.174 -28.192 1.00 54.78 473 ALA A N 1
ATOM 3494 C CA . ALA A 1 473 ? 1.440 34.005 -29.195 1.00 54.78 473 ALA A CA 1
ATOM 3495 C C . ALA A 1 473 ? 0.239 33.278 -29.820 1.00 54.78 473 ALA A C 1
ATOM 3497 O O . ALA A 1 473 ? -0.831 33.870 -29.928 1.00 54.78 473 ALA A O 1
ATOM 3498 N N . LEU A 1 474 ? 0.385 31.986 -30.144 1.00 59.31 474 LEU A N 1
ATOM 3499 C CA . LEU A 1 474 ? -0.694 31.178 -30.715 1.00 59.31 474 LEU A CA 1
ATOM 3500 C C . LEU A 1 474 ? -1.889 31.073 -29.752 1.00 59.31 474 LEU A C 1
ATOM 3502 O O . LEU A 1 474 ? -3.012 31.354 -30.162 1.00 59.31 474 LEU A O 1
ATOM 3506 N N . LEU A 1 475 ? -1.647 30.803 -28.461 1.00 58.09 475 LEU A N 1
ATOM 3507 C CA . LEU A 1 475 ? -2.689 30.773 -27.419 1.00 58.09 475 LEU A CA 1
ATOM 3508 C C . LEU A 1 475 ? -3.404 32.128 -27.207 1.00 58.09 475 LEU A C 1
ATOM 3510 O O . LEU A 1 475 ? -4.506 32.147 -26.675 1.00 58.09 475 LEU A O 1
ATOM 3514 N N . ARG A 1 476 ? -2.800 33.258 -27.603 1.00 63.81 476 ARG A N 1
ATOM 3515 C CA . ARG A 1 476 ? -3.421 34.603 -27.551 1.00 63.81 476 ARG A CA 1
ATOM 3516 C C . ARG A 1 476 ? -4.143 35.002 -28.844 1.00 63.81 476 ARG A C 1
ATOM 3518 O O . ARG A 1 476 ? -4.677 36.105 -28.911 1.00 63.81 476 ARG A O 1
ATOM 3525 N N . SER A 1 477 ? -4.070 34.165 -29.878 1.00 58.56 477 SER A N 1
ATOM 3526 C CA . SER A 1 477 ? -4.664 34.400 -31.205 1.00 58.56 477 SER A CA 1
ATOM 3527 C C . SER A 1 477 ? -5.835 33.463 -31.529 1.00 58.56 477 SER A C 1
ATOM 3529 O O . SER A 1 477 ? -6.380 33.531 -32.631 1.00 58.56 477 SER A O 1
ATOM 3531 N N . LEU A 1 478 ? -6.175 32.598 -30.569 1.00 56.00 478 LEU A N 1
ATOM 3532 C CA . LEU A 1 478 ? -7.404 31.813 -30.480 1.00 56.00 478 LEU A CA 1
ATOM 3533 C C . LEU A 1 478 ? -8.409 32.582 -29.609 1.00 56.00 478 LEU A C 1
ATOM 3535 O O . LEU A 1 478 ? -9.599 32.563 -29.977 1.00 56.00 478 LEU A O 1
#

Foldseek 3Di:
DDDPFAWAFAQLDQTWIATPVRDTPDPPDQLLSLLSVQQLVVAQDFDAPVNNQCSRPNPDRDPCNVVVSVVSLVVVLVVDPHSPQWDADPRGIHHHHDCPRYLVSLLVVLLVQLVVCVVVVVLVSVLVSLVVSLVSRPDQGNPSHDPSCPLPVVRVVVVVSNVSSVLSNLVSCLVVVPPLVVCLVVLVVVCVVPVQPLSSLLSNLSSCQSVPVLVVSVVSQVSSQVCCCVPPVDGDDPSSVVSVVVSVVGDPDPPDPDPDDDDDDDDDDDDDDPDDDDDDDDDDDDDDDDDDDDDDDDDDDDDDDDDDDDDDDDDDDDDDDDDDDDFDWDADDDDDDDDDDDDDDDDDDDDDDDDDPDDPPPPQAEEAQDDQDPDDDDPVVVLVVVLVCVVVVRPDTDGDDDPPPCSVNSVSNSCVVCVVVCRNYDDDDDQCPPPPSDDGDDPLRRLCVVCVSRVHDDPDDPPPDDDVVSSVVVVVVD

pLDDT: mean 71.64, std 26.11, range [24.02, 98.19]

Secondary structure (DSSP, 8-state):
-------EEE-SSS-EEE-TT--EEE--SHHHHHHHHHHHHSTTS-EETTHHHHHHHTT---TTHHHHHHHHHHHHGGGSSSGGGEEEETTEEEE---TTTBHHHHHHHHHHHHHHHHHHT-HHHHHHHHHHHHHT--SSTTTT--TTTTT-THHHHHHHHHHHHHHHHHHHHHHH--SHHHHHHHHHHHHHH-TT-HHHHHHHHHHHHHTT-HHHHHHHHHHHHHHIIIIIS-PPPHHHHHHHHHHHH---------------PPPP------------------------------------------------------------EE----PPPP----------------------------B-PPPPPS---S-HHHHHHHHHHHHTT-S--EE---SSS-HHHHHHHHHHHTTTT-TT-B------TTSTTSPPPPHHHHHHHHHHHTT------TTS---HHHHHHHHT--

Sequence (478 aa):
MSERCGLRFGLLGAPAVYDTEGVPHPVRSAKGRALLAALLLEPDRVVSLGALKDALWGDFPPVSAQASLQNHVTRLRRLLDDPGRLHAVPPGYRLRVGEDELDVRVFERLVARARAAHAERDWARVAECATDALALWRGTPLSGLPDSLDGHPLVPRLEEARLLALQWRYDAELELGTGLTALAPELAALVAEHPLREVFHRQLMLVLHRTGRQAEALAVHRELRRRLIEELGTEPGEAVREAHREVLRGRAAVPGPAAGASAVRVPAAGASAVRVPAARVPAVRVPVTVEAAAGVAEPDATEPEASAAAVSDESTVSDESTVSDEATVSVESTGPAETTGPAETTGPAETTGPAEITGPAEITGPAQLPPAPAHFTGREEAVRELRRALRGGARVAVVSGMAGVGKSALAVHVAHALRAEFPDGQLYVNLRGATPGMTPLTPSQALATLLRDLGAEPRRARDGAEDPAAASALLRSL